Protein AF-A0A2V5LE56-F1 (afdb_monomer)

Sequence (748 aa):
ITQIVSAGTVSDLDLLESKRANYLGAVHADSGVFGFAYADLSTGEFRITQLQDRQSLLDEIARVSPSELLVSDEQQQQFKEIENALGYDSYAFLPEQAVFTLCEHFKVKSLDGFGCAQMLQAVAAAGAIVHYLKHQLRRKIDHLASLRSDAPADYVLLDAATQSNLELVEPRTARDTTLLAVLDRTGTPMGGRKLRAWILQPLRNLPELQRRHQMIADLLQEPDLLAAIRGELKSIRDIERATGRLSQASGNARDLLGLKTSLQEIPKLKGELQKLIERISFGKTPIIAEEDGGPNASPARTGRALPVELHDNIHEMPELAEKLEKALVDDPPLALKEGGIFGDGYNCDLDELRRASRDGKNWISQLQEREIAATGIKSLKVRYNSVFGYFIEITKSNLANAPAHYERKQTTVGGERFVTPELKKMEATILGADERARQLEYQLFQKLREETLRELGPIQQTAEAIAVLDAICALTETARLFRYCRPALNETLRLVIKDGRHPVLDQTLVEEKFVPNDTSLDGENLRLAIITGPNMAGKSTYIRQVALIVLMAQIGSFVPAESAEIGLVDRIFTRVGANDDLARGQSTFMVEMNETSNIVNNATERSLVILDEIGRGTSTFDGLSIAWSVAEFLHDKIKARTLFATHYHELTKLSEDRPGVCNFNVAVREWNEQIIFLRKILPGGADKSYGIQVARLAGLPKEILDRAKEILAKLEKPDGVIESPLPGKSRRKGKPAASADKPQMDLL

Mean predicted aligned error: 11.29 Å

Foldseek 3Di:
DPFDDDQLQDLDPVSDDLQAFAKEKEWFDDPQKIKIWIARLLQLDTEIEIDNHDQLVQQVCLLNVHSAYEYDQVCCVVCVPPPRYDHDHNCQLQLVQLQVLVCVLLVHPGCVVQVCRVVSRNSSGRSSVSCCVCPVRVWQRNSNNGYHYDDLQFFARAGSQRCALLQAPHDPDPDPLHVLVLLPPFLASLLSNVLSSLLSTFGPPPLVLVLLLVVLVLCLVVVVLLVQLRVLRNQQYLLSSLLSCLSRVNHDLVSLVSNLSNLVSLVSNLVSLVVSVVVVCVPPDPPPPPCPDDPDDDPPPNDDRLSVVLSVLADSPVVLSVLSVQFADPDADPDLQQARGGDQPSDPLLNVLVVQLVVLVVVQVVVQVVCCVVLVQPPWDWDADPPPGTWIWGFPVSVVSDDPQWAWDDADPGTTTTDHPVNVVSRCRNVVSSNVSSVVSSVVVNVSSVVVCVCSSSSSSNSNSSSSVSSSSSLSVSCNVLVFAQAAEDQFLWKWFAQFFQSSCCVPPPPDHTGGEIDTDRLAQAQEEEEEEAPVLCLSVVLSSSVSQLSCSSSSHGGRGPYIYDNHANYEAEDDQDDDPVVVVDQSLVVLVVSLVCCLVPAALRYEYEAAAALPRDDPVVRVVVLLVSSCSCVPPRSHRYYHYHHDLVSCCVVVVDRNYWYKYFDWDADPLAIDNPSYIDTDGDPDYCVLNVVVVVPDDPVVSVVVVVVVVQVPDPDDDDDDDDPDDDDDDDDDDDDDDDDDDDDD

Structure (mmCIF, N/CA/C/O backbone):
data_AF-A0A2V5LE56-F1
#
_entry.id   AF-A0A2V5LE56-F1
#
loop_
_atom_site.group_PDB
_atom_site.id
_atom_site.type_symbol
_atom_site.label_atom_id
_atom_site.label_alt_id
_atom_site.label_comp_id
_atom_site.label_asym_id
_atom_site.label_entity_id
_atom_site.label_seq_id
_atom_site.pdbx_PDB_ins_code
_atom_site.Cartn_x
_atom_site.Cartn_y
_atom_site.Cartn_z
_atom_site.occupancy
_atom_site.B_iso_or_equiv
_atom_site.auth_seq_id
_atom_site.auth_comp_id
_atom_site.auth_asym_id
_atom_site.auth_atom_id
_atom_site.pdbx_PDB_model_num
ATOM 1 N N . ILE A 1 1 ? -10.741 25.092 21.423 1.00 55.09 1 ILE A N 1
ATOM 2 C CA . ILE A 1 1 ? -10.518 24.185 20.273 1.00 55.09 1 ILE A CA 1
ATOM 3 C C . ILE A 1 1 ? -10.464 22.766 20.829 1.00 55.09 1 ILE A C 1
ATOM 5 O O . ILE A 1 1 ? -9.608 22.513 21.666 1.00 55.09 1 ILE A O 1
ATOM 9 N N . THR A 1 2 ? -11.428 21.904 20.488 1.00 62.66 2 THR A N 1
ATOM 10 C CA . THR A 1 2 ? -11.542 20.523 21.013 1.00 62.66 2 THR A CA 1
ATOM 11 C C . THR A 1 2 ? -10.788 19.500 20.167 1.00 62.66 2 THR A C 1
ATOM 13 O O . THR A 1 2 ? -10.331 18.501 20.706 1.00 62.66 2 THR A O 1
ATOM 16 N N . GLN A 1 3 ? -10.634 19.756 18.866 1.00 70.38 3 GLN A N 1
ATOM 17 C CA . GLN A 1 3 ? -9.869 18.926 17.939 1.00 70.38 3 GLN A CA 1
ATOM 18 C C . GLN A 1 3 ? -9.443 19.783 16.741 1.00 70.38 3 GLN A C 1
ATOM 20 O O . GLN A 1 3 ? -10.238 20.588 16.255 1.00 70.38 3 GLN A O 1
ATOM 25 N N . ILE A 1 4 ? -8.203 19.615 16.281 1.00 78.94 4 ILE A N 1
ATOM 26 C CA . ILE A 1 4 ? -7.726 20.144 14.999 1.00 78.94 4 ILE A CA 1
ATOM 27 C C . ILE A 1 4 ? -7.662 18.954 14.037 1.00 78.94 4 ILE A C 1
ATOM 29 O O . ILE A 1 4 ? -7.130 17.893 14.382 1.00 78.94 4 ILE A O 1
ATOM 33 N N . VAL A 1 5 ? -8.275 19.111 12.866 1.00 80.06 5 VAL A N 1
ATOM 34 C CA . VAL A 1 5 ? -8.251 18.117 11.790 1.00 80.06 5 VAL A CA 1
ATOM 35 C C . VAL A 1 5 ? -7.367 18.673 10.686 1.00 80.06 5 VAL A C 1
ATOM 37 O O . VAL A 1 5 ? -7.605 19.784 10.217 1.00 80.06 5 VAL A O 1
ATOM 40 N N . SER A 1 6 ? -6.350 17.909 10.307 1.00 85.06 6 SER A N 1
ATOM 41 C CA . SER A 1 6 ? -5.443 18.217 9.204 1.00 85.06 6 SER A CA 1
ATOM 42 C C . SER A 1 6 ? -5.457 17.063 8.198 1.00 85.06 6 SER A C 1
ATOM 44 O O . SER A 1 6 ? -5.887 15.958 8.540 1.00 85.06 6 SER A O 1
ATOM 46 N N . ALA A 1 7 ? -5.022 17.308 6.960 1.00 85.94 7 ALA A N 1
ATOM 47 C CA . ALA A 1 7 ? -5.126 16.334 5.872 1.00 85.94 7 ALA A CA 1
ATOM 48 C C . ALA A 1 7 ? -4.398 15.010 6.186 1.00 85.94 7 ALA A C 1
ATOM 50 O O . ALA A 1 7 ? -4.953 13.932 5.968 1.00 85.94 7 ALA A O 1
ATOM 51 N N . GLY A 1 8 ? -3.213 15.068 6.801 1.00 82.69 8 GLY A N 1
ATOM 52 C CA . GLY A 1 8 ? -2.434 13.886 7.183 1.00 82.69 8 GLY A CA 1
ATOM 53 C C . GLY A 1 8 ? -2.891 13.210 8.479 1.00 82.69 8 GLY A C 1
ATOM 54 O O . GLY A 1 8 ? -2.332 12.187 8.862 1.00 82.69 8 GLY A O 1
ATOM 55 N N . THR A 1 9 ? -3.893 13.753 9.185 1.00 83.38 9 THR A N 1
ATOM 56 C CA . THR A 1 9 ? -4.334 13.238 10.502 1.00 83.38 9 THR A CA 1
ATOM 57 C C . THR A 1 9 ? -5.812 12.865 10.566 1.00 83.38 9 THR A C 1
ATOM 59 O O . THR A 1 9 ? -6.384 12.667 11.648 1.00 83.38 9 THR A O 1
ATOM 62 N N . VAL A 1 10 ? -6.444 12.740 9.399 1.00 83.81 10 VAL A N 1
ATOM 63 C CA . VAL A 1 10 ? -7.805 12.224 9.266 1.00 83.81 10 VAL A CA 1
ATOM 64 C C . VAL A 1 10 ? -7.841 10.757 9.703 1.00 83.81 10 VAL A C 1
ATOM 66 O O . VAL A 1 10 ? -7.043 9.941 9.251 1.00 83.81 10 VAL A O 1
ATOM 69 N N . SER A 1 11 ? -8.777 10.429 10.594 1.00 74.25 11 SER A N 1
ATOM 70 C CA . SER A 1 11 ? -9.049 9.057 11.058 1.00 74.25 11 SER A CA 1
ATOM 71 C C . SER A 1 11 ? -10.486 8.600 10.783 1.00 74.25 11 SER A C 1
ATOM 73 O O . SER A 1 11 ? -10.832 7.462 11.104 1.00 74.25 11 SER A O 1
ATOM 75 N N . ASP A 1 12 ? -11.308 9.469 10.188 1.00 74.31 12 ASP A N 1
ATOM 76 C CA . ASP A 1 12 ? -12.684 9.164 9.799 1.00 74.31 12 ASP A CA 1
ATOM 77 C C . ASP A 1 12 ? -12.703 8.258 8.561 1.00 74.31 12 ASP A C 1
ATOM 79 O O . ASP A 1 12 ? -12.030 8.543 7.571 1.00 74.31 12 ASP A O 1
ATOM 83 N N . LEU A 1 13 ? -13.463 7.163 8.621 1.00 69.62 13 LEU A N 1
ATOM 84 C CA . LEU A 1 13 ? -13.564 6.198 7.526 1.00 69.62 13 LEU A CA 1
ATOM 85 C C . LEU A 1 13 ? -14.244 6.792 6.292 1.00 69.62 13 LEU A C 1
ATOM 87 O O . LEU A 1 13 ? -13.883 6.408 5.186 1.00 69.62 13 LEU A O 1
ATOM 91 N N . ASP A 1 14 ? -15.170 7.737 6.467 1.00 74.75 14 ASP A N 1
ATOM 92 C CA . ASP A 1 14 ? -15.900 8.338 5.343 1.00 74.75 14 ASP A CA 1
ATOM 93 C C . ASP A 1 14 ? -15.013 9.277 4.507 1.00 74.75 14 ASP A C 1
ATOM 95 O O . ASP A 1 14 ? -15.327 9.590 3.360 1.00 74.75 14 ASP A O 1
ATOM 99 N N . LEU A 1 15 ? -13.887 9.714 5.076 1.00 78.81 15 LEU A N 1
ATOM 100 C CA . LEU A 1 15 ? -12.909 10.591 4.431 1.00 78.81 15 LEU A CA 1
ATOM 101 C C . LEU A 1 15 ? -11.658 9.841 3.952 1.00 78.81 15 LEU A C 1
ATOM 103 O O . LEU A 1 15 ? -10.795 10.444 3.317 1.00 78.81 15 LEU A O 1
ATOM 107 N N . LEU A 1 16 ? -11.535 8.549 4.271 1.00 82.94 16 LEU A N 1
ATOM 108 C CA . LEU A 1 16 ? -10.373 7.732 3.943 1.00 82.94 16 LEU A CA 1
ATOM 109 C C . LEU A 1 16 ? -10.733 6.647 2.932 1.00 82.94 16 LEU A C 1
ATOM 111 O O . LEU A 1 16 ? -11.597 5.805 3.164 1.00 82.94 16 LEU A O 1
ATOM 115 N N . GLU A 1 17 ? -9.960 6.564 1.856 1.00 84.50 17 GLU A N 1
ATOM 116 C CA . GLU A 1 17 ? -9.986 5.388 0.991 1.00 84.50 17 GLU A CA 1
ATOM 117 C C . GLU A 1 17 ? -9.506 4.152 1.768 1.00 84.50 17 GLU A C 1
ATOM 119 O O . GLU A 1 17 ? -8.492 4.177 2.474 1.00 84.50 17 GLU A O 1
ATOM 124 N N . SER A 1 18 ? -10.236 3.039 1.667 1.00 82.88 18 SER A N 1
ATOM 125 C CA . SER A 1 18 ? -9.981 1.843 2.484 1.00 82.88 18 SER A CA 1
ATOM 126 C C . SER A 1 18 ? -8.638 1.173 2.165 1.00 82.88 18 SER A C 1
ATOM 128 O O . SER A 1 18 ? -7.945 0.726 3.076 1.00 82.88 18 SER A O 1
ATOM 130 N N . LYS A 1 19 ? -8.233 1.144 0.891 1.00 87.19 19 LYS A N 1
ATOM 131 C CA . LYS A 1 19 ? -7.005 0.481 0.413 1.00 87.19 19 LYS A CA 1
ATOM 132 C C . LYS A 1 19 ? -5.816 1.427 0.181 1.00 87.19 19 LYS A C 1
ATOM 134 O O . LYS A 1 19 ? -4.776 0.991 -0.308 1.00 87.19 19 LYS A O 1
ATOM 139 N N . ARG A 1 20 ? -5.936 2.705 0.555 1.00 88.19 20 ARG A N 1
ATOM 140 C CA . ARG A 1 20 ? -4.866 3.712 0.451 1.00 88.19 20 ARG A CA 1
ATOM 141 C C . ARG A 1 20 ? -4.442 4.163 1.846 1.00 88.19 20 ARG A C 1
ATOM 143 O O . ARG A 1 20 ? -5.297 4.374 2.702 1.00 88.19 20 ARG A O 1
ATOM 150 N N . ALA A 1 21 ? -3.139 4.288 2.076 1.00 88.50 21 ALA A N 1
ATOM 151 C CA . ALA A 1 21 ? -2.598 4.869 3.304 1.00 88.50 21 ALA A CA 1
ATOM 152 C C . ALA A 1 21 ? -2.814 6.392 3.337 1.00 88.50 21 ALA A C 1
ATOM 154 O O . ALA A 1 21 ? -2.932 7.020 2.284 1.00 88.50 21 ALA A O 1
ATOM 155 N N . ASN A 1 22 ? -2.858 6.980 4.533 1.00 92.25 22 ASN A N 1
ATOM 156 C CA . ASN A 1 22 ? -2.946 8.433 4.705 1.00 92.25 22 ASN A CA 1
ATOM 157 C C . ASN A 1 22 ? -1.752 8.930 5.517 1.00 92.25 22 ASN A C 1
ATOM 159 O O . ASN A 1 22 ? -1.775 8.911 6.748 1.00 92.25 22 ASN A O 1
ATOM 163 N N . TYR A 1 23 ? -0.697 9.336 4.813 1.00 94.94 23 TYR A N 1
ATOM 164 C CA . TYR A 1 23 ? 0.574 9.683 5.436 1.00 94.94 23 TYR A CA 1
ATOM 165 C C . TYR A 1 23 ? 0.658 11.164 5.818 1.00 94.94 23 TYR A C 1
ATOM 167 O O . TYR A 1 23 ? 0.369 12.052 5.014 1.00 94.94 23 TYR A O 1
ATOM 175 N N . LEU A 1 24 ? 1.141 11.409 7.036 1.00 96.31 24 LEU A N 1
ATOM 176 C CA . LEU A 1 24 ? 1.749 12.663 7.467 1.00 96.31 24 LEU A CA 1
ATOM 177 C C . LEU A 1 24 ? 3.264 12.530 7.292 1.00 96.31 24 LEU A C 1
ATOM 179 O O . LEU A 1 24 ? 3.879 11.671 7.922 1.00 96.31 24 LEU A O 1
ATOM 183 N N . GLY A 1 25 ? 3.856 13.359 6.441 1.00 97.25 25 GLY A N 1
ATOM 184 C CA . GLY A 1 25 ? 5.297 13.417 6.218 1.00 97.25 25 GLY A CA 1
ATOM 185 C C . GLY A 1 25 ? 5.962 14.571 6.966 1.00 97.25 25 GLY A C 1
ATOM 186 O O . GLY A 1 25 ? 5.307 15.545 7.330 1.00 97.25 25 GLY A O 1
ATOM 187 N N . ALA A 1 26 ? 7.278 14.502 7.138 1.00 97.56 26 ALA A N 1
ATOM 188 C CA . ALA A 1 26 ? 8.116 15.630 7.526 1.00 97.56 26 ALA A CA 1
ATOM 189 C C . ALA A 1 26 ? 9.479 15.553 6.839 1.00 97.56 26 ALA A C 1
ATOM 191 O O . ALA A 1 26 ? 10.014 14.461 6.641 1.00 97.56 26 ALA A O 1
ATOM 192 N N . VAL A 1 27 ? 10.048 16.710 6.501 1.00 96.88 27 VAL A N 1
ATOM 193 C CA . VAL A 1 27 ? 11.361 16.822 5.855 1.00 96.88 27 VAL A CA 1
ATOM 194 C C . VAL A 1 27 ? 12.238 17.801 6.618 1.00 96.88 27 VAL A C 1
ATOM 196 O O . VAL A 1 27 ? 11.791 18.880 7.007 1.00 96.88 27 VAL A O 1
ATOM 199 N N . HIS A 1 28 ? 13.507 17.438 6.777 1.00 95.75 28 HIS A N 1
ATOM 200 C CA . HIS A 1 28 ? 14.549 18.329 7.270 1.00 95.75 28 HIS A CA 1
ATOM 201 C C . HIS A 1 28 ? 15.796 18.199 6.399 1.00 95.75 28 HIS A C 1
ATOM 203 O O . HIS A 1 28 ? 16.081 17.120 5.878 1.00 95.75 28 HIS A O 1
ATOM 209 N N . ALA A 1 29 ? 16.540 19.286 6.227 1.00 94.62 29 ALA A N 1
ATOM 210 C CA . ALA A 1 29 ? 17.804 19.247 5.505 1.00 94.62 29 ALA A CA 1
ATOM 211 C C . ALA A 1 29 ? 18.884 20.031 6.236 1.00 94.62 29 ALA A C 1
ATOM 213 O O . ALA A 1 29 ? 18.639 21.128 6.720 1.00 94.62 29 ALA A O 1
ATOM 214 N N . ASP A 1 30 ? 20.101 19.516 6.230 1.00 92.50 30 ASP A N 1
ATOM 215 C CA . ASP A 1 30 ? 21.264 20.246 6.717 1.00 92.50 30 ASP A CA 1
ATOM 216 C C . ASP A 1 30 ? 22.512 19.739 6.001 1.00 92.50 30 ASP A C 1
ATOM 218 O O . ASP A 1 30 ? 22.655 18.545 5.737 1.00 92.50 30 ASP A O 1
ATOM 222 N N . SER A 1 31 ? 23.415 20.661 5.666 1.00 87.06 31 SER A N 1
ATOM 223 C CA . SER A 1 31 ? 24.733 20.349 5.104 1.00 87.06 31 SER A CA 1
ATOM 224 C C . SER A 1 31 ? 24.698 19.412 3.879 1.00 87.06 31 SER A C 1
ATOM 226 O O . SER A 1 31 ? 25.602 18.608 3.670 1.00 87.06 31 SER A O 1
ATOM 228 N N . GLY A 1 32 ? 23.646 19.517 3.057 1.00 85.38 32 GLY A N 1
ATOM 229 C CA . GLY A 1 32 ? 23.444 18.696 1.855 1.00 85.38 32 GLY A CA 1
ATOM 230 C C . GLY A 1 32 ? 22.839 17.307 2.101 1.00 85.38 32 GLY A C 1
ATOM 231 O O . GLY A 1 32 ? 22.575 16.596 1.137 1.00 85.38 32 GLY A O 1
ATOM 232 N N . VAL A 1 33 ? 22.575 16.937 3.356 1.00 93.12 33 VAL A N 1
ATOM 233 C CA . VAL A 1 33 ? 21.903 15.691 3.743 1.00 93.12 33 VAL A CA 1
ATOM 234 C C . VAL A 1 33 ? 20.425 15.972 3.992 1.00 93.12 33 VAL A C 1
ATOM 236 O O . VAL A 1 33 ? 20.066 16.971 4.615 1.00 93.12 33 VAL A O 1
ATOM 239 N N . PHE A 1 34 ? 19.563 15.074 3.525 1.00 94.75 34 PHE A N 1
ATOM 240 C CA . PHE A 1 34 ? 18.113 15.200 3.622 1.00 94.75 34 PHE A CA 1
ATOM 241 C C . PHE A 1 34 ? 17.541 14.077 4.482 1.00 94.75 34 PHE A C 1
ATOM 243 O O . PHE A 1 34 ? 17.831 12.901 4.275 1.00 94.75 34 PHE A O 1
ATOM 250 N N . GLY A 1 35 ? 16.714 14.437 5.452 1.00 95.19 35 GLY A N 1
ATOM 251 C CA . GLY A 1 35 ? 15.934 13.515 6.256 1.00 95.19 35 GLY A CA 1
ATOM 252 C C . GLY A 1 35 ? 14.476 13.546 5.850 1.00 95.19 35 GLY A C 1
ATOM 253 O O . GLY A 1 35 ? 13.896 14.623 5.711 1.00 95.19 35 GLY A O 1
ATOM 254 N N . PHE A 1 36 ? 13.880 12.369 5.700 1.00 96.12 36 PHE A N 1
ATOM 255 C CA . PHE A 1 36 ? 12.453 12.223 5.456 1.00 96.12 36 PHE A CA 1
ATOM 256 C C . PHE A 1 36 ? 11.858 11.234 6.450 1.00 96.12 36 PHE A C 1
ATOM 258 O O . PHE A 1 36 ? 12.400 10.151 6.677 1.00 96.12 36 PHE A O 1
ATOM 265 N N . ALA A 1 37 ? 10.740 11.622 7.048 1.00 97.25 37 ALA A N 1
ATOM 266 C CA . ALA A 1 37 ? 9.955 10.798 7.948 1.00 97.25 37 ALA A CA 1
ATOM 267 C C . ALA A 1 37 ? 8.504 10.795 7.489 1.00 97.25 37 ALA A C 1
ATOM 269 O O . ALA A 1 37 ? 8.018 11.802 6.975 1.00 97.25 37 ALA A O 1
ATOM 270 N N . TYR A 1 38 ? 7.799 9.692 7.701 1.00 96.56 38 TYR A N 1
ATOM 271 C CA . TYR A 1 38 ? 6.369 9.621 7.435 1.00 96.56 38 TYR A CA 1
ATOM 272 C C . TYR A 1 38 ? 5.675 8.650 8.382 1.00 96.56 38 TYR A C 1
ATOM 274 O O . TYR A 1 38 ? 6.235 7.620 8.763 1.00 96.56 38 TYR A O 1
ATOM 282 N N . ALA A 1 39 ? 4.448 8.990 8.764 1.00 95.38 39 ALA A N 1
ATOM 283 C CA . ALA A 1 39 ? 3.616 8.174 9.631 1.00 95.38 39 ALA A CA 1
ATOM 284 C C . ALA A 1 39 ? 2.184 8.087 9.098 1.00 95.38 39 ALA A C 1
ATOM 286 O O . ALA A 1 39 ? 1.625 9.094 8.664 1.00 95.38 39 ALA A O 1
ATOM 287 N N . ASP A 1 40 ? 1.577 6.902 9.162 1.00 93.50 40 ASP A N 1
ATOM 288 C CA . ASP A 1 40 ? 0.133 6.743 8.973 1.00 93.50 40 ASP A CA 1
ATOM 289 C C . ASP A 1 40 ? -0.515 6.629 10.352 1.00 93.50 40 ASP A C 1
ATOM 291 O O . ASP A 1 40 ? -0.414 5.622 11.063 1.00 93.50 40 ASP A O 1
ATOM 295 N N . LEU A 1 41 ? -1.198 7.704 10.740 1.00 90.94 41 LEU A N 1
ATOM 296 C CA . LEU A 1 41 ? -1.854 7.786 12.033 1.00 90.94 41 LEU A CA 1
ATOM 297 C C . LEU A 1 41 ? -3.007 6.775 12.148 1.00 90.94 41 LEU A C 1
ATOM 299 O O . LEU A 1 41 ? -3.358 6.386 13.257 1.00 90.94 41 LEU A O 1
ATOM 303 N N . SER A 1 42 ? -3.605 6.335 11.040 1.00 88.00 42 SER A N 1
ATOM 304 C CA . SER A 1 42 ? -4.687 5.350 11.047 1.00 88.00 42 SER A CA 1
ATOM 305 C C . SER A 1 42 ? -4.197 3.930 11.336 1.00 88.00 42 SER A C 1
ATOM 307 O O . SER A 1 42 ? -4.955 3.163 11.920 1.00 88.00 42 SER A O 1
ATOM 309 N N . THR A 1 43 ? -2.950 3.589 10.999 1.00 87.94 43 THR A N 1
ATOM 310 C CA . THR A 1 43 ? -2.414 2.223 11.145 1.00 87.94 43 THR A CA 1
ATOM 311 C C . THR A 1 43 ? -1.382 2.074 12.262 1.00 87.94 43 THR A C 1
ATOM 313 O O . THR A 1 43 ? -1.272 1.012 12.875 1.00 87.94 43 THR A O 1
ATOM 316 N N . GLY A 1 44 ? -0.657 3.146 12.582 1.00 88.75 44 GLY A N 1
ATOM 317 C CA . GLY A 1 44 ? 0.481 3.091 13.498 1.00 88.75 44 GLY A CA 1
ATOM 318 C C . GLY A 1 44 ? 1.831 2.932 12.790 1.00 88.75 44 GLY A C 1
ATOM 319 O O . GLY A 1 44 ? 2.856 2.816 13.461 1.00 88.75 44 GLY A O 1
ATOM 320 N N . GLU A 1 45 ? 1.851 2.912 11.453 1.00 91.94 45 GLU A N 1
ATOM 321 C CA . GLU A 1 45 ? 3.089 2.862 10.676 1.00 91.94 45 GLU A CA 1
ATOM 322 C C . GLU A 1 45 ? 3.902 4.143 10.888 1.00 91.94 45 GLU A C 1
ATOM 324 O O . GLU A 1 45 ? 3.367 5.245 10.766 1.00 91.94 45 GLU A O 1
ATOM 329 N N . PHE A 1 46 ? 5.198 4.000 11.178 1.00 94.88 46 PHE A N 1
ATOM 330 C CA . PHE A 1 46 ? 6.114 5.126 11.326 1.00 94.88 46 PHE A CA 1
ATOM 331 C C . PHE A 1 46 ? 7.507 4.768 10.805 1.00 94.88 46 PHE A C 1
ATOM 333 O O . PHE A 1 46 ? 8.163 3.841 11.296 1.00 94.88 46 PHE A O 1
ATOM 340 N N . ARG A 1 47 ? 7.951 5.499 9.781 1.00 94.62 47 ARG A N 1
ATOM 341 C CA . ARG A 1 47 ? 9.183 5.216 9.050 1.00 94.62 47 ARG A CA 1
ATOM 342 C C . ARG A 1 47 ? 10.028 6.454 8.823 1.00 94.62 47 ARG A C 1
ATOM 344 O O . ARG A 1 47 ? 9.519 7.575 8.778 1.00 94.62 47 ARG A O 1
ATOM 351 N N . ILE A 1 48 ? 11.325 6.219 8.660 1.00 94.94 48 ILE A N 1
ATOM 352 C CA . ILE A 1 48 ? 12.330 7.245 8.392 1.00 94.94 48 ILE A CA 1
ATOM 353 C C . ILE A 1 48 ? 13.372 6.775 7.391 1.00 94.94 48 ILE A C 1
ATOM 355 O O . ILE A 1 48 ? 13.705 5.595 7.330 1.00 94.94 48 ILE A O 1
ATOM 359 N N . THR A 1 49 ? 13.934 7.721 6.650 1.00 93.38 49 THR A N 1
ATOM 360 C CA . THR A 1 49 ? 15.071 7.495 5.759 1.00 93.38 49 THR A CA 1
ATOM 361 C C . THR A 1 49 ? 15.955 8.737 5.685 1.00 93.38 49 THR A C 1
ATOM 363 O O . THR A 1 49 ? 15.484 9.865 5.864 1.00 93.38 49 THR A O 1
ATOM 366 N N . GLN A 1 50 ? 17.249 8.529 5.440 1.00 92.31 50 GLN A N 1
ATOM 367 C CA . GLN A 1 50 ? 18.223 9.598 5.235 1.00 92.31 50 GLN A CA 1
ATOM 368 C C . GLN A 1 50 ? 18.861 9.468 3.853 1.00 92.31 50 GLN A C 1
ATOM 370 O O . GLN A 1 50 ? 19.343 8.403 3.468 1.00 92.31 50 GLN A O 1
ATOM 375 N N . LEU A 1 51 ? 18.879 10.579 3.127 1.00 91.69 51 LEU A N 1
ATOM 376 C CA . LEU A 1 51 ? 19.204 10.666 1.712 1.00 91.69 51 LEU A CA 1
ATOM 377 C C . LEU A 1 51 ? 20.327 11.686 1.505 1.00 91.69 51 LEU A C 1
ATOM 379 O O . LEU A 1 51 ? 20.465 12.645 2.266 1.00 91.69 51 LEU A O 1
ATOM 383 N N . GLN A 1 52 ? 21.150 11.456 0.485 1.00 88.81 52 GLN A N 1
ATOM 384 C CA . GLN A 1 52 ? 22.370 12.237 0.232 1.00 88.81 52 GLN A CA 1
ATOM 385 C C . GLN A 1 52 ? 22.175 13.342 -0.813 1.00 88.81 52 GLN A C 1
ATOM 387 O O . GLN A 1 52 ? 23.088 14.123 -1.065 1.00 88.81 52 GLN A O 1
ATOM 392 N N . ASP A 1 53 ? 21.004 13.404 -1.447 1.00 87.88 53 ASP A N 1
ATOM 393 C CA . ASP A 1 53 ? 20.713 14.355 -2.510 1.00 87.88 53 ASP A CA 1
ATOM 394 C C . ASP A 1 53 ? 19.216 14.698 -2.579 1.00 87.88 53 ASP A C 1
ATOM 396 O O . ASP A 1 53 ? 18.352 13.963 -2.088 1.00 87.88 53 ASP A O 1
ATOM 400 N N . ARG A 1 54 ? 18.914 15.844 -3.201 1.00 88.12 54 ARG A N 1
ATOM 401 C CA . ARG A 1 54 ? 17.549 16.376 -3.317 1.00 88.12 54 ARG A CA 1
ATOM 402 C C . ARG A 1 54 ? 16.665 15.527 -4.232 1.00 88.12 54 ARG A C 1
ATOM 404 O O . ARG A 1 54 ? 15.466 15.472 -3.988 1.00 88.12 54 ARG A O 1
ATOM 411 N N . GLN A 1 55 ? 17.212 14.897 -5.270 1.00 83.88 55 GLN A N 1
ATOM 412 C CA . GLN A 1 55 ? 16.404 14.132 -6.220 1.00 83.88 55 GLN A CA 1
ATOM 413 C C . GLN A 1 55 ? 15.866 12.861 -5.562 1.00 83.88 55 GLN A C 1
ATOM 415 O O . GLN A 1 55 ? 14.662 12.627 -5.602 1.00 83.88 55 GLN A O 1
ATOM 420 N N . SER A 1 56 ? 16.723 12.127 -4.849 1.00 85.44 56 SER A N 1
ATOM 421 C CA . SER A 1 56 ? 16.316 10.965 -4.056 1.00 85.44 56 SER A CA 1
ATOM 422 C C . SER A 1 56 ? 15.227 11.322 -3.037 1.00 85.44 56 SER A C 1
ATOM 424 O O . SER A 1 56 ? 14.295 10.549 -2.833 1.00 85.44 56 SER A O 1
ATOM 426 N N . LEU A 1 57 ? 15.299 12.509 -2.416 1.00 90.19 57 LEU A N 1
ATOM 427 C CA . LEU A 1 57 ? 14.238 13.003 -1.529 1.00 90.19 57 LEU A CA 1
ATOM 428 C C . LEU A 1 57 ? 12.911 13.195 -2.268 1.00 90.19 57 LEU A C 1
ATOM 430 O O . LEU A 1 57 ? 11.870 12.773 -1.769 1.00 90.19 57 LEU A O 1
ATOM 434 N N . LEU A 1 58 ? 12.934 13.843 -3.433 1.00 88.88 58 LEU A N 1
ATOM 435 C CA . LEU A 1 58 ? 11.724 14.076 -4.220 1.00 88.88 58 LEU A CA 1
ATOM 436 C C . LEU A 1 58 ? 11.092 12.758 -4.685 1.00 88.88 58 LEU A C 1
ATOM 438 O O . LEU A 1 58 ? 9.869 12.635 -4.640 1.00 88.88 58 LEU A O 1
ATOM 442 N N . ASP A 1 59 ? 11.905 11.769 -5.061 1.00 85.81 59 ASP A N 1
ATOM 443 C CA . ASP A 1 59 ? 11.431 10.439 -5.452 1.00 85.81 59 ASP A CA 1
ATOM 444 C C . ASP A 1 59 ? 10.771 9.703 -4.271 1.00 85.81 59 ASP A C 1
ATOM 446 O O . ASP A 1 59 ? 9.687 9.134 -4.419 1.00 85.81 59 ASP A O 1
ATOM 450 N N . GLU A 1 60 ? 11.358 9.779 -3.072 1.00 89.31 60 GLU A N 1
ATOM 451 C CA . GLU A 1 60 ? 10.774 9.208 -1.851 1.00 89.31 60 GLU A CA 1
ATOM 452 C C . GLU A 1 60 ? 9.468 9.904 -1.437 1.00 89.31 60 GLU A C 1
ATOM 454 O O . GLU A 1 60 ? 8.500 9.237 -1.062 1.00 89.31 60 GLU A O 1
ATOM 459 N N . ILE A 1 61 ? 9.391 11.233 -1.554 1.00 91.62 61 ILE A N 1
ATOM 460 C CA . ILE A 1 61 ? 8.157 11.985 -1.285 1.00 91.62 61 ILE A CA 1
ATOM 461 C C . ILE A 1 61 ? 7.076 11.631 -2.306 1.00 91.62 61 ILE A C 1
ATOM 463 O O . ILE A 1 61 ? 5.930 11.427 -1.914 1.00 91.62 61 ILE A O 1
ATOM 467 N N . ALA A 1 62 ? 7.417 11.517 -3.592 1.00 88.38 62 ALA A N 1
ATOM 468 C CA . ALA A 1 62 ? 6.467 11.121 -4.630 1.00 88.38 62 ALA A CA 1
ATOM 469 C C . ALA A 1 62 ? 5.939 9.697 -4.401 1.00 88.38 62 ALA A C 1
ATOM 471 O O . ALA A 1 62 ? 4.741 9.455 -4.527 1.00 88.38 62 ALA A O 1
ATOM 472 N N . ARG A 1 63 ? 6.819 8.773 -3.993 1.00 89.06 63 ARG A N 1
ATOM 473 C CA . ARG A 1 63 ? 6.468 7.393 -3.632 1.00 89.06 63 ARG A CA 1
ATOM 474 C C . ARG A 1 63 ? 5.508 7.334 -2.444 1.00 89.06 63 ARG A C 1
ATOM 476 O O . ARG A 1 63 ? 4.530 6.592 -2.484 1.00 89.06 63 ARG A O 1
ATOM 483 N N . VAL A 1 64 ? 5.803 8.064 -1.368 1.00 90.38 64 VAL A N 1
ATOM 484 C CA . VAL A 1 64 ? 4.954 8.080 -0.165 1.00 90.38 64 VAL A CA 1
ATOM 485 C C . VAL A 1 64 ? 3.664 8.859 -0.410 1.00 90.38 64 VAL A C 1
ATOM 487 O O . VAL A 1 64 ? 2.620 8.464 0.098 1.00 90.38 64 VAL A O 1
ATOM 490 N N . SER A 1 65 ? 3.721 9.924 -1.213 1.00 90.75 65 SER A N 1
ATOM 491 C CA . SER A 1 65 ? 2.606 10.827 -1.515 1.00 90.75 65 SER A CA 1
ATOM 492 C C . SER A 1 65 ? 1.879 11.284 -0.236 1.00 90.75 65 S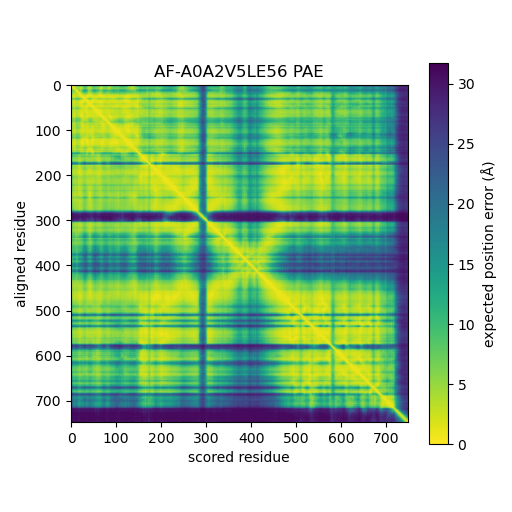ER A C 1
ATOM 494 O O . SER A 1 65 ? 0.709 10.951 -0.027 1.00 90.75 65 SER A O 1
ATOM 496 N N . PRO A 1 66 ? 2.573 11.986 0.686 1.00 93.94 66 PRO A N 1
ATOM 497 C CA . PRO A 1 66 ? 1.967 12.410 1.939 1.00 93.94 66 PRO A CA 1
ATOM 498 C C . PRO A 1 66 ? 0.852 13.433 1.693 1.00 93.94 66 PRO A C 1
ATOM 500 O O . PRO A 1 66 ? 1.019 14.410 0.957 1.00 93.94 66 PRO A O 1
ATOM 503 N N . SER A 1 67 ? -0.281 13.235 2.366 1.00 93.62 67 SER A N 1
ATOM 504 C CA . SER A 1 67 ? -1.425 14.158 2.329 1.00 93.62 67 SER A CA 1
ATOM 505 C C . SER A 1 67 ? -1.113 15.490 3.019 1.00 93.62 67 SER A C 1
ATOM 507 O O . SER A 1 67 ? -1.795 16.488 2.804 1.00 93.62 67 SER A O 1
ATOM 509 N N . GLU A 1 68 ? -0.090 15.503 3.872 1.00 94.94 68 GLU A N 1
ATOM 510 C CA . GLU A 1 68 ? 0.420 16.672 4.584 1.00 94.94 68 GLU A CA 1
ATOM 511 C C . GLU A 1 68 ? 1.918 16.485 4.832 1.00 94.94 68 GLU A C 1
ATOM 513 O O . GLU A 1 68 ? 2.328 15.421 5.297 1.00 94.94 68 GLU A O 1
ATOM 518 N N . LEU A 1 69 ? 2.735 17.496 4.528 1.00 96.69 69 LEU A N 1
ATOM 519 C CA . LEU A 1 69 ? 4.192 17.435 4.652 1.00 96.69 69 LEU A CA 1
ATOM 520 C C . LEU A 1 69 ? 4.710 18.581 5.526 1.00 96.69 69 LEU A C 1
ATOM 522 O O . LEU A 1 69 ? 4.679 19.738 5.120 1.00 96.69 69 LEU A O 1
ATOM 526 N N . LEU A 1 70 ? 5.226 18.273 6.712 1.00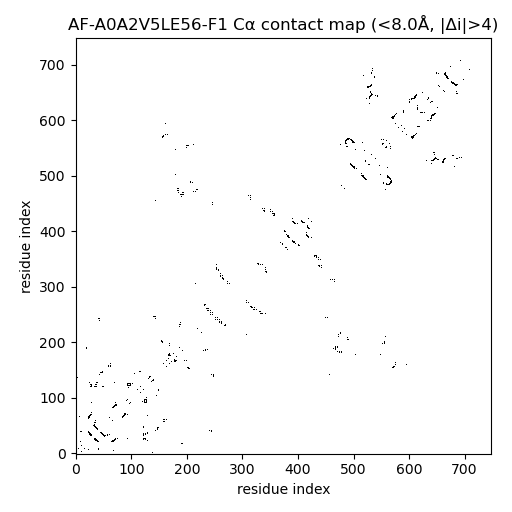 96.69 70 LEU A N 1
ATOM 527 C CA . LEU A 1 70 ? 5.809 19.265 7.612 1.00 96.69 70 LEU A CA 1
ATOM 528 C C . LEU A 1 70 ? 7.213 19.662 7.150 1.00 96.69 70 LEU A C 1
ATOM 530 O O . LEU A 1 70 ? 8.061 18.810 6.882 1.00 96.69 70 LEU A O 1
ATOM 534 N N . VAL A 1 71 ? 7.477 20.961 7.121 1.00 96.56 71 VAL A N 1
ATOM 535 C CA . VAL A 1 71 ? 8.803 21.527 6.859 1.00 96.56 71 VAL A CA 1
ATOM 536 C C . VAL A 1 71 ? 9.116 22.573 7.919 1.00 96.56 71 VAL A C 1
ATOM 538 O O . VAL A 1 71 ? 8.218 23.275 8.371 1.00 96.56 71 VAL A O 1
ATOM 541 N N . SER A 1 72 ? 10.380 22.688 8.320 1.00 95.25 72 SER A N 1
ATOM 542 C CA . SER A 1 72 ? 10.807 23.756 9.233 1.00 95.25 72 SER A CA 1
ATOM 543 C C . SER A 1 72 ? 10.476 25.133 8.642 1.00 95.25 72 SER A C 1
ATOM 545 O O . SER A 1 72 ? 10.698 25.353 7.446 1.00 95.25 72 SER A O 1
ATOM 547 N N . ASP A 1 73 ? 9.979 26.066 9.459 1.00 93.44 73 ASP A N 1
ATOM 548 C CA . ASP A 1 73 ? 9.678 27.444 9.041 1.00 93.44 73 ASP A CA 1
ATOM 549 C C . ASP A 1 73 ? 10.897 28.131 8.397 1.00 93.44 73 ASP A C 1
ATOM 551 O O . ASP A 1 73 ? 10.767 28.851 7.405 1.00 93.44 73 ASP A O 1
ATOM 555 N N . GLU A 1 74 ? 12.106 27.837 8.884 1.00 92.31 74 GLU A N 1
ATOM 556 C CA . GLU A 1 74 ? 13.362 28.340 8.304 1.00 92.31 74 GLU A CA 1
ATOM 557 C C . GLU A 1 74 ? 13.652 27.775 6.904 1.00 92.31 74 GLU A C 1
ATOM 559 O O . GLU A 1 74 ? 14.327 28.414 6.095 1.00 92.31 74 GLU A O 1
ATOM 564 N N . GLN A 1 75 ? 13.121 26.592 6.588 1.00 92.00 75 GLN A N 1
ATOM 565 C CA . GLN A 1 75 ? 13.364 25.869 5.336 1.00 92.00 75 GLN A CA 1
ATOM 566 C C . GLN A 1 75 ? 12.164 25.882 4.390 1.00 92.00 75 GLN A C 1
ATOM 568 O O . GLN A 1 75 ? 12.205 25.272 3.318 1.00 92.00 75 GLN A O 1
ATOM 573 N N . GLN A 1 76 ? 11.098 26.603 4.734 1.00 88.81 76 GLN A N 1
ATOM 574 C CA . GLN A 1 76 ? 9.862 26.599 3.961 1.00 88.81 76 GLN A CA 1
ATOM 575 C C . GLN A 1 76 ? 10.085 27.032 2.503 1.00 88.81 76 GLN A C 1
ATOM 577 O O . GLN A 1 76 ? 9.490 26.469 1.588 1.00 88.81 76 GLN A O 1
ATOM 582 N N . GLN A 1 77 ? 10.988 27.990 2.255 1.00 87.38 77 GLN A N 1
ATOM 583 C CA . GLN A 1 77 ? 11.328 28.414 0.891 1.00 87.38 77 GLN A CA 1
ATOM 584 C C . GLN A 1 77 ? 12.031 27.314 0.083 1.00 87.38 77 GLN A C 1
ATOM 586 O O . GLN A 1 77 ? 11.776 27.186 -1.112 1.00 87.38 77 GLN A O 1
ATOM 591 N N . GLN A 1 78 ? 12.873 26.500 0.725 1.00 87.62 78 GLN A N 1
ATOM 592 C CA . GLN A 1 78 ? 13.627 25.422 0.076 1.00 87.62 78 GLN A CA 1
ATOM 593 C C . GLN A 1 78 ? 12.712 24.309 -0.455 1.00 87.62 78 GLN A C 1
ATOM 595 O O . GLN A 1 78 ? 13.048 23.661 -1.454 1.00 87.62 78 GLN A O 1
ATOM 600 N N . PHE A 1 79 ? 11.564 24.102 0.193 1.00 87.94 79 PHE A N 1
ATOM 601 C CA . PHE A 1 79 ? 10.606 23.032 -0.101 1.00 87.94 79 PHE A CA 1
ATOM 602 C C . PHE A 1 79 ? 9.255 23.535 -0.625 1.00 87.94 79 PHE A C 1
ATOM 604 O O . PHE A 1 79 ? 8.322 22.754 -0.768 1.00 87.94 79 PHE A O 1
ATOM 611 N N . LYS A 1 80 ? 9.148 24.825 -0.965 1.00 82.25 80 LYS A N 1
ATOM 612 C CA . LYS A 1 80 ? 7.898 25.466 -1.407 1.00 82.25 80 LYS A CA 1
ATOM 613 C C . LYS A 1 80 ? 7.279 24.842 -2.665 1.00 82.25 80 LYS A C 1
ATOM 615 O O . LYS A 1 80 ? 6.082 24.968 -2.886 1.00 82.25 80 LYS A O 1
ATOM 620 N N . GLU A 1 81 ? 8.101 24.218 -3.503 1.00 83.00 81 GLU A N 1
ATOM 621 C CA . GLU A 1 81 ? 7.679 23.561 -4.749 1.00 83.00 81 GLU A CA 1
ATOM 622 C C . GLU A 1 81 ? 7.010 22.200 -4.514 1.00 83.00 81 GLU A C 1
ATOM 624 O O . GLU A 1 81 ? 6.424 21.642 -5.440 1.00 83.00 81 GLU A O 1
ATOM 629 N N . ILE A 1 82 ? 7.113 21.654 -3.300 1.00 85.19 82 ILE A N 1
ATOM 630 C CA . ILE A 1 82 ? 6.532 20.364 -2.946 1.00 85.19 82 ILE A CA 1
ATOM 631 C C . ILE A 1 82 ? 5.072 20.577 -2.548 1.00 85.19 82 ILE A C 1
ATOM 633 O O . ILE A 1 82 ? 4.747 21.441 -1.731 1.00 85.19 82 ILE A O 1
ATOM 637 N N . GLU A 1 83 ? 4.184 19.777 -3.131 1.00 82.25 83 GLU A N 1
ATOM 638 C CA . GLU A 1 83 ? 2.764 19.801 -2.795 1.00 82.25 83 GLU A CA 1
ATOM 639 C C . GLU A 1 83 ? 2.543 19.452 -1.316 1.00 82.25 83 GLU A C 1
ATOM 641 O O . GLU A 1 83 ? 3.283 18.673 -0.718 1.00 82.25 83 GLU A O 1
ATOM 646 N N . ASN A 1 84 ? 1.512 20.047 -0.714 1.00 87.94 84 ASN A N 1
ATOM 647 C CA . ASN A 1 84 ? 1.122 19.826 0.684 1.00 87.94 84 ASN A CA 1
ATOM 648 C C . ASN A 1 84 ? 2.178 20.220 1.742 1.00 87.94 84 ASN A C 1
ATOM 650 O O . ASN A 1 84 ? 2.016 19.866 2.913 1.00 87.94 84 ASN A O 1
ATOM 654 N N . ALA A 1 85 ? 3.227 20.965 1.368 1.00 91.31 85 ALA A N 1
ATOM 655 C CA . ALA A 1 85 ? 4.236 21.462 2.301 1.00 91.31 85 ALA A CA 1
ATOM 656 C C . ALA A 1 85 ? 3.673 22.544 3.245 1.00 91.31 85 ALA A C 1
ATOM 658 O O . ALA A 1 85 ? 3.179 23.588 2.807 1.00 91.31 85 ALA A O 1
ATOM 659 N N . LEU A 1 86 ? 3.792 22.312 4.552 1.00 92.44 86 LEU A N 1
ATOM 660 C CA . LEU A 1 86 ? 3.313 23.172 5.630 1.00 92.44 86 LEU A CA 1
ATOM 661 C C . LEU A 1 86 ? 4.471 23.541 6.565 1.00 92.44 86 LEU A C 1
ATOM 663 O O . LEU A 1 86 ? 5.132 22.660 7.112 1.00 92.44 86 LEU A O 1
ATOM 667 N N . GLY A 1 87 ? 4.690 24.845 6.759 1.00 93.19 87 GLY A N 1
ATOM 668 C CA . GLY A 1 87 ? 5.661 25.358 7.729 1.00 93.19 87 GLY A CA 1
ATOM 669 C C . GLY A 1 87 ? 5.277 24.981 9.160 1.00 93.19 87 GLY A C 1
ATOM 670 O O . GLY A 1 87 ? 4.109 25.101 9.548 1.00 93.19 87 GLY A O 1
ATOM 671 N N . TYR A 1 88 ? 6.245 24.484 9.922 1.00 95.06 88 TYR A N 1
ATOM 672 C CA . TYR A 1 88 ? 6.112 24.156 11.330 1.00 95.06 88 TYR A CA 1
ATOM 673 C C . TYR A 1 88 ? 7.352 24.590 12.116 1.00 95.06 88 TYR A C 1
ATOM 675 O O . TYR A 1 88 ? 8.447 24.702 11.564 1.00 95.06 88 TYR A O 1
ATOM 683 N N . ASP A 1 89 ? 7.160 24.805 13.420 1.00 94.50 89 ASP A N 1
ATOM 684 C CA . ASP A 1 89 ? 8.154 25.364 14.336 1.00 94.50 89 ASP A CA 1
ATOM 685 C C . ASP A 1 89 ? 9.520 24.671 14.202 1.00 94.50 89 ASP A C 1
ATOM 687 O O . ASP A 1 89 ? 9.659 23.474 14.481 1.00 94.50 89 ASP A O 1
ATOM 691 N N . SER A 1 90 ? 10.532 25.450 13.804 1.00 95.19 90 SER A N 1
ATOM 692 C CA . SER A 1 90 ? 11.916 25.006 13.612 1.00 95.19 90 SER A CA 1
ATOM 693 C C . SER A 1 90 ? 12.486 24.303 14.845 1.00 95.19 90 SER A C 1
ATOM 695 O O . SER A 1 90 ? 13.302 23.392 14.705 1.00 95.19 90 SER A O 1
ATOM 697 N N . TYR A 1 91 ? 12.033 24.670 16.052 1.00 95.25 91 TYR A N 1
ATOM 698 C CA . TYR A 1 91 ? 12.454 24.026 17.298 1.00 95.25 91 TYR A CA 1
ATOM 699 C C . TYR A 1 91 ? 12.198 22.513 17.290 1.00 95.25 91 TYR A C 1
ATOM 701 O O . TYR A 1 91 ? 13.014 21.739 17.794 1.00 95.25 91 TYR A O 1
ATOM 709 N N . ALA A 1 92 ? 11.101 22.072 16.669 1.00 95.25 92 ALA A N 1
ATOM 710 C CA . ALA A 1 92 ? 10.727 20.663 16.609 1.00 95.25 92 ALA A CA 1
ATOM 711 C C . ALA A 1 92 ? 11.656 19.823 15.712 1.00 95.25 92 ALA A C 1
ATOM 713 O O . ALA A 1 92 ? 11.703 18.601 15.855 1.00 95.25 92 ALA A O 1
ATOM 714 N N . PHE A 1 93 ? 12.394 20.476 14.810 1.00 96.50 93 PHE A N 1
ATOM 715 C CA . PHE A 1 93 ? 13.343 19.851 13.889 1.00 96.50 93 PHE A CA 1
ATOM 716 C C . PHE A 1 93 ? 14.780 19.844 14.429 1.00 96.50 93 PHE A C 1
ATOM 718 O O . PHE A 1 93 ? 15.658 19.248 13.812 1.00 96.50 93 PHE A O 1
ATOM 725 N N . LEU A 1 94 ? 15.057 20.460 15.584 1.00 95.06 94 LEU A N 1
ATOM 726 C CA . LEU A 1 94 ? 16.399 20.419 16.168 1.00 95.06 94 LEU A CA 1
ATOM 727 C C . LEU A 1 94 ? 16.760 18.974 16.565 1.00 95.06 94 LEU A C 1
ATOM 729 O O . LEU A 1 94 ? 16.000 18.359 17.318 1.00 95.06 94 LEU A O 1
ATOM 733 N N . PRO A 1 95 ? 17.919 18.425 16.140 1.00 91.56 95 PRO A N 1
ATOM 734 C CA . PRO A 1 95 ? 18.263 17.021 16.380 1.00 91.56 95 PRO A CA 1
ATOM 735 C C . PRO A 1 95 ? 18.193 16.597 17.853 1.00 91.56 95 PRO A C 1
ATOM 737 O O . PRO A 1 95 ? 17.640 15.545 18.161 1.00 91.56 95 PRO A O 1
ATOM 740 N N . GLU A 1 96 ? 18.691 17.422 18.779 1.00 92.81 96 GLU A N 1
ATOM 741 C CA . GLU A 1 96 ? 18.642 17.130 20.221 1.00 92.81 96 GLU A CA 1
ATOM 742 C C . GLU A 1 96 ? 17.200 17.036 20.739 1.00 92.81 96 GLU A C 1
ATOM 744 O O . GLU A 1 96 ? 16.848 16.100 21.463 1.00 92.81 96 GLU A O 1
ATOM 749 N N . GLN A 1 97 ? 16.347 17.972 20.313 1.00 95.69 97 GLN A N 1
ATOM 750 C CA . GLN A 1 97 ? 14.938 18.007 20.693 1.00 95.69 97 GLN A CA 1
ATOM 751 C C . GLN A 1 97 ? 14.160 16.837 20.086 1.00 95.69 97 GLN A C 1
ATOM 753 O O . GLN A 1 97 ? 13.322 16.225 20.754 1.00 95.69 97 GLN A O 1
ATOM 758 N N . ALA A 1 98 ? 14.449 16.499 18.833 1.00 95.88 98 ALA A N 1
ATOM 759 C CA . ALA A 1 98 ? 13.849 15.376 18.136 1.00 95.88 98 ALA A CA 1
ATOM 760 C C . ALA A 1 98 ? 14.213 14.038 18.796 1.00 95.88 98 ALA A C 1
ATOM 762 O O . ALA A 1 98 ? 13.323 13.233 19.075 1.00 95.88 98 ALA A O 1
ATOM 763 N N . VAL A 1 99 ? 15.493 13.828 19.132 1.00 95.88 99 VAL A N 1
ATOM 764 C CA . VAL A 1 99 ? 15.953 12.645 19.879 1.00 95.88 99 VAL A CA 1
ATOM 765 C C . VAL A 1 99 ? 15.244 12.553 21.226 1.00 95.88 99 VAL A C 1
ATOM 767 O O . VAL A 1 99 ? 14.713 11.493 21.551 1.00 95.88 99 VAL A O 1
ATOM 770 N N . PHE A 1 100 ? 15.181 13.649 21.992 1.00 95.94 100 PHE A N 1
ATOM 771 C CA . PHE A 1 100 ? 14.468 13.673 23.270 1.00 95.94 100 PHE A CA 1
ATOM 772 C C . PHE A 1 100 ? 12.991 13.284 23.102 1.00 95.94 100 PHE A C 1
ATOM 774 O O . PHE A 1 100 ? 12.506 12.383 23.788 1.00 95.94 100 PHE A O 1
ATOM 781 N N . THR A 1 101 ? 12.302 13.905 22.142 1.00 95.75 101 THR A N 1
ATOM 782 C CA . THR A 1 101 ? 10.876 13.678 21.856 1.00 95.75 101 THR A CA 1
ATOM 783 C C . THR A 1 101 ? 10.591 12.221 21.468 1.00 95.75 101 THR A C 1
ATOM 785 O O . THR A 1 101 ? 9.611 11.630 21.932 1.00 95.75 101 THR A O 1
ATOM 788 N N . LEU A 1 102 ? 11.451 11.618 20.641 1.00 95.62 102 LEU A N 1
ATOM 789 C CA . LEU A 1 102 ? 11.320 10.226 20.205 1.00 95.62 102 LEU A CA 1
ATOM 790 C C . LEU A 1 102 ? 11.650 9.243 21.337 1.00 95.62 102 LEU A C 1
ATOM 792 O O . LEU A 1 102 ? 10.882 8.311 21.571 1.00 95.62 102 LEU A O 1
ATOM 796 N N . CYS A 1 103 ? 12.739 9.461 22.080 1.00 94.88 103 CYS A N 1
ATOM 797 C CA . CYS A 1 103 ? 13.105 8.627 23.229 1.00 94.88 103 CYS A CA 1
ATOM 798 C C . CYS A 1 103 ? 12.024 8.648 24.319 1.00 94.88 103 CYS A C 1
ATOM 800 O O . CYS A 1 103 ? 11.677 7.596 24.857 1.00 94.88 103 CYS A O 1
ATOM 802 N N . GLU A 1 104 ? 11.442 9.818 24.602 1.00 95.56 104 GLU A N 1
ATOM 803 C CA . GLU A 1 104 ? 10.311 9.954 25.523 1.00 95.56 104 GLU A CA 1
ATOM 804 C C . GLU A 1 104 ? 9.082 9.184 25.014 1.00 95.56 104 GLU A C 1
ATOM 806 O O . GLU A 1 104 ? 8.451 8.444 25.770 1.00 95.56 104 GLU A O 1
ATOM 811 N N . HIS A 1 105 ? 8.747 9.317 23.726 1.00 94.88 105 HIS A N 1
ATOM 812 C CA . HIS A 1 105 ? 7.594 8.646 23.129 1.00 94.88 105 HIS A CA 1
ATOM 813 C C . HIS A 1 105 ? 7.711 7.117 23.148 1.00 94.88 105 HIS A C 1
ATOM 815 O O . HIS A 1 105 ? 6.799 6.448 23.636 1.00 94.88 105 HIS A O 1
ATOM 821 N N . PHE A 1 106 ? 8.834 6.574 22.672 1.00 92.81 106 PHE A N 1
ATOM 822 C CA . PHE A 1 106 ? 9.077 5.129 22.618 1.00 92.81 106 PHE A CA 1
ATOM 823 C C . PHE A 1 106 ? 9.531 4.539 23.960 1.00 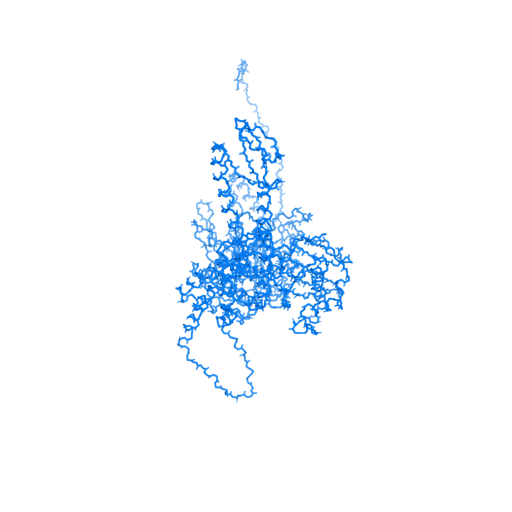92.81 106 PHE A C 1
ATOM 825 O O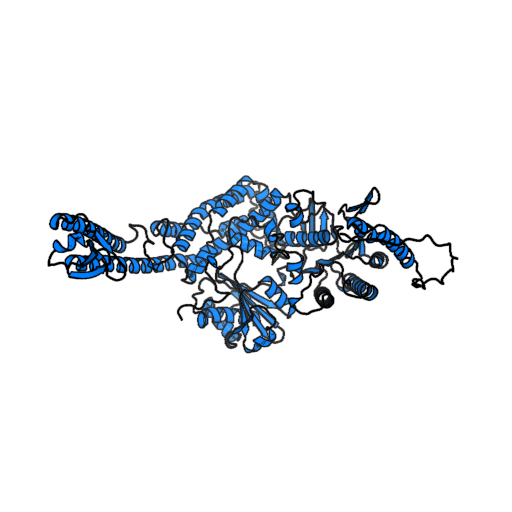 . PHE A 1 106 ? 9.668 3.323 24.078 1.00 92.81 106 PHE A O 1
ATOM 832 N N . LYS A 1 107 ? 9.748 5.381 24.981 1.00 93.12 107 LYS A N 1
ATOM 833 C CA . LYS A 1 107 ? 10.215 4.988 26.323 1.00 93.12 107 LYS A CA 1
ATOM 834 C C . LYS A 1 107 ? 11.552 4.238 26.279 1.00 93.12 107 LYS A C 1
ATOM 836 O O . LYS A 1 107 ? 11.763 3.272 27.013 1.00 93.12 107 LYS A O 1
ATOM 841 N N . VAL A 1 108 ? 12.463 4.700 25.425 1.00 91.81 108 VAL A N 1
ATOM 842 C CA . VAL A 1 108 ? 13.812 4.141 25.250 1.00 91.81 108 VAL A CA 1
ATOM 843 C C . VAL A 1 108 ? 14.883 5.141 25.680 1.00 91.81 108 VAL A C 1
ATOM 845 O O . VAL A 1 108 ? 14.638 6.341 25.758 1.00 91.81 108 VAL A O 1
ATOM 848 N N . LYS A 1 109 ? 16.095 4.649 25.961 1.00 88.31 109 LYS A N 1
ATOM 849 C CA . LYS A 1 109 ? 17.242 5.506 26.311 1.00 88.31 109 LYS A CA 1
ATOM 850 C C . LYS A 1 109 ? 17.978 6.060 25.090 1.00 88.31 109 LYS A C 1
ATOM 852 O O . LYS A 1 109 ? 18.576 7.125 25.186 1.00 88.31 109 LYS A O 1
ATOM 857 N N . SER A 1 110 ? 17.969 5.327 23.979 1.00 90.56 110 SER A N 1
ATOM 858 C CA . SER A 1 110 ? 18.600 5.726 22.722 1.00 90.56 110 SER A CA 1
ATOM 859 C C . SER A 1 110 ? 17.854 5.131 21.531 1.00 90.56 110 SER A C 1
ATOM 861 O O . SER A 1 110 ? 17.065 4.195 21.678 1.00 90.56 110 SER A O 1
ATOM 863 N N . LEU A 1 111 ? 18.126 5.672 20.343 1.00 87.69 111 LEU A N 1
ATOM 864 C CA . LEU A 1 111 ? 17.539 5.221 19.080 1.00 87.69 111 LEU A CA 1
ATOM 865 C C . LEU A 1 111 ? 18.377 4.135 18.374 1.00 87.69 111 LEU A C 1
ATOM 867 O O . LEU A 1 111 ? 18.070 3.756 17.244 1.00 87.69 111 LEU A O 1
ATOM 871 N N . ASP A 1 112 ? 19.423 3.609 19.024 1.00 83.50 112 ASP A N 1
ATOM 872 C CA . ASP A 1 112 ? 20.304 2.585 18.438 1.00 83.50 112 ASP A CA 1
ATOM 873 C C . ASP A 1 112 ? 19.536 1.301 18.104 1.00 83.50 112 ASP A C 1
ATOM 875 O O . ASP A 1 112 ? 19.752 0.700 17.055 1.00 83.50 112 ASP A O 1
ATOM 879 N N . GLY A 1 113 ? 18.577 0.919 18.956 1.00 79.31 113 GLY A N 1
ATOM 880 C CA . GLY A 1 113 ? 17.728 -0.259 18.747 1.00 79.31 113 GLY A CA 1
ATOM 881 C C . GLY A 1 113 ? 16.790 -0.156 17.539 1.00 79.31 113 GLY A C 1
ATOM 882 O O . GLY A 1 113 ? 16.339 -1.182 17.041 1.00 79.31 113 GLY A O 1
ATOM 883 N N . PHE A 1 114 ? 16.532 1.058 17.044 1.00 81.25 114 PHE A N 1
ATOM 884 C CA . PHE A 1 114 ? 15.772 1.302 15.814 1.00 81.25 114 PHE A CA 1
ATOM 885 C C . PHE A 1 114 ? 16.677 1.430 14.580 1.00 81.25 114 PHE A C 1
ATOM 887 O O . PHE A 1 114 ? 16.182 1.613 13.472 1.00 81.25 114 PHE A O 1
ATOM 894 N N . GLY A 1 115 ? 18.004 1.361 14.752 1.00 82.00 115 GLY A N 1
ATOM 895 C CA . GLY A 1 115 ? 18.966 1.456 13.654 1.00 82.00 115 GLY A CA 1
ATOM 896 C C . GLY A 1 115 ? 19.046 2.842 13.008 1.00 82.00 115 GLY A C 1
ATOM 897 O O . GLY A 1 115 ? 19.448 2.946 11.852 1.00 82.00 115 GLY A O 1
ATOM 898 N N . CYS A 1 116 ? 18.649 3.904 13.719 1.00 87.12 116 CYS A N 1
ATOM 899 C CA . CYS A 1 116 ? 18.576 5.260 13.166 1.00 87.12 116 CYS A CA 1
ATOM 900 C C . CYS A 1 116 ? 19.312 6.332 13.975 1.00 87.12 116 CYS A C 1
ATOM 902 O O . CYS A 1 116 ? 19.277 7.499 13.598 1.00 87.12 116 CYS A O 1
ATOM 904 N N . ALA A 1 117 ? 20.021 5.962 15.046 1.00 84.81 117 ALA A N 1
ATOM 905 C CA . ALA A 1 117 ? 20.724 6.918 15.907 1.00 84.81 117 ALA A CA 1
ATOM 906 C C . ALA A 1 117 ? 21.701 7.843 15.151 1.00 84.81 117 ALA A C 1
ATOM 908 O O . ALA A 1 117 ? 21.886 8.990 15.543 1.00 84.81 117 ALA A O 1
ATOM 909 N N . GLN A 1 118 ? 22.293 7.364 14.052 1.00 87.94 118 GLN A N 1
ATOM 910 C CA . GLN A 1 118 ? 23.223 8.133 13.212 1.00 87.94 118 GLN A CA 1
ATOM 911 C C . GLN A 1 118 ? 22.530 8.917 12.079 1.00 87.94 118 GLN A C 1
ATOM 913 O O . GLN A 1 118 ? 23.178 9.666 11.352 1.00 87.94 118 GLN A O 1
ATOM 918 N N . MET A 1 119 ? 21.215 8.756 11.904 1.00 91.38 119 MET A N 1
ATOM 919 C CA . MET A 1 119 ? 20.429 9.401 10.849 1.00 91.38 119 MET A CA 1
ATOM 920 C C . MET A 1 119 ? 19.845 10.734 11.338 1.00 91.38 119 MET A C 1
ATOM 922 O O . MET A 1 119 ? 18.628 10.903 11.385 1.00 91.38 119 MET A O 1
ATOM 926 N N . LEU A 1 120 ? 20.708 11.672 11.741 1.00 93.75 120 LEU A N 1
ATOM 927 C CA . LEU A 1 120 ? 20.316 12.905 12.442 1.00 93.75 120 LEU A CA 1
ATOM 928 C C . LEU A 1 120 ? 19.201 13.691 11.735 1.00 93.75 120 LEU A C 1
ATOM 930 O O . LEU A 1 120 ? 18.265 14.139 12.394 1.00 93.75 120 LEU A O 1
ATOM 934 N N . GLN A 1 121 ? 19.257 13.809 10.404 1.00 95.00 121 GLN A N 1
ATOM 935 C CA . GLN A 1 121 ? 18.263 14.574 9.642 1.00 95.00 121 GLN A CA 1
ATOM 936 C C . GLN A 1 121 ? 16.914 13.849 9.581 1.00 95.00 121 GLN A C 1
ATOM 938 O O . GLN A 1 121 ? 15.852 14.464 9.663 1.00 95.00 121 GLN A O 1
ATOM 943 N N . ALA A 1 122 ? 16.937 12.521 9.462 1.00 94.81 122 ALA A N 1
ATOM 944 C CA . ALA A 1 122 ? 15.721 11.713 9.449 1.00 94.81 122 ALA A CA 1
ATOM 945 C C . ALA A 1 122 ? 15.067 11.663 10.840 1.00 94.81 122 ALA A C 1
ATOM 947 O O . ALA A 1 122 ? 13.845 11.728 10.970 1.00 94.81 122 ALA A O 1
ATOM 948 N N . VAL A 1 123 ? 15.895 11.611 11.887 1.00 96.25 123 VAL A N 1
ATOM 949 C CA . VAL A 1 123 ? 15.474 11.709 13.288 1.00 96.25 123 VAL A CA 1
ATOM 950 C C . VAL A 1 123 ? 14.840 13.072 13.564 1.00 96.25 123 VAL A C 1
ATOM 952 O O . VAL A 1 123 ? 13.771 13.109 14.166 1.00 96.25 123 VAL A O 1
ATOM 955 N N . ALA A 1 124 ? 15.426 14.166 13.069 1.00 96.94 124 ALA A N 1
ATOM 956 C CA . ALA A 1 124 ? 14.844 15.508 13.135 1.00 96.94 124 ALA A CA 1
ATOM 957 C C . ALA A 1 124 ? 13.434 15.569 12.527 1.00 96.94 124 ALA A C 1
ATOM 959 O O . ALA A 1 124 ? 12.490 16.014 13.182 1.00 96.94 124 ALA A O 1
ATOM 960 N N . ALA A 1 125 ? 13.266 15.042 11.311 1.00 97.25 125 ALA A N 1
ATOM 961 C CA . ALA A 1 125 ? 11.962 14.956 10.659 1.00 97.25 125 ALA A CA 1
ATOM 962 C C . ALA A 1 125 ? 10.947 14.123 11.472 1.00 97.25 125 ALA A C 1
ATOM 964 O O . ALA A 1 125 ? 9.809 14.547 11.675 1.00 97.25 125 ALA A O 1
ATOM 965 N N . ALA A 1 126 ? 11.345 12.962 12.002 1.00 97.38 126 ALA A N 1
ATOM 966 C CA . ALA A 1 126 ? 10.464 12.139 12.836 1.00 97.38 126 ALA A CA 1
ATOM 967 C C . ALA A 1 126 ? 10.090 12.815 14.162 1.00 97.38 126 ALA A C 1
ATOM 969 O O . ALA A 1 126 ? 8.937 12.739 14.594 1.00 97.38 126 ALA A O 1
ATOM 970 N N . GLY A 1 127 ? 11.040 13.504 14.795 1.00 97.00 127 GLY A N 1
ATOM 971 C CA . GLY A 1 127 ? 10.789 14.302 15.990 1.00 97.00 127 GLY A CA 1
ATOM 972 C C . GLY A 1 127 ? 9.738 15.376 15.739 1.00 97.00 127 GLY A C 1
ATOM 973 O O . GLY A 1 127 ? 8.807 15.505 16.536 1.00 97.00 127 GLY A O 1
ATOM 974 N N . ALA A 1 128 ? 9.812 16.059 14.593 1.00 97.38 128 ALA A N 1
ATOM 975 C CA . ALA A 1 128 ? 8.827 17.057 14.196 1.00 97.38 128 ALA A CA 1
ATOM 976 C C . ALA A 1 128 ? 7.415 16.470 14.030 1.00 97.38 128 ALA A C 1
ATOM 978 O O . ALA A 1 128 ? 6.459 17.073 14.516 1.00 97.38 128 ALA A O 1
ATOM 979 N N . ILE A 1 129 ? 7.269 15.272 13.441 1.00 97.44 129 ILE A N 1
ATOM 980 C CA . ILE A 1 129 ? 5.972 14.567 13.355 1.00 97.44 129 ILE A CA 1
ATOM 981 C C . ILE A 1 129 ? 5.397 14.320 14.752 1.00 97.44 129 ILE A C 1
ATOM 983 O O . ILE A 1 129 ? 4.254 14.685 15.033 1.00 97.44 129 ILE A O 1
ATOM 987 N N . VAL A 1 130 ? 6.182 13.722 15.653 1.00 96.62 130 VAL A N 1
ATOM 988 C CA . VAL A 1 130 ? 5.719 13.403 17.015 1.00 96.62 130 VAL A CA 1
ATOM 989 C C . VAL A 1 130 ? 5.385 14.675 17.790 1.00 96.62 130 VAL A C 1
ATOM 991 O O . VAL A 1 130 ? 4.357 14.731 18.471 1.00 96.62 130 VAL A O 1
ATOM 994 N N . HIS A 1 131 ? 6.214 15.710 17.660 1.00 96.44 131 HIS A N 1
ATOM 995 C CA . HIS A 1 131 ? 5.997 16.997 18.305 1.00 96.44 131 HIS A CA 1
ATOM 996 C C . HIS A 1 131 ? 4.714 17.670 17.793 1.00 96.44 131 HIS A C 1
ATOM 998 O O . HIS A 1 131 ? 3.880 18.097 18.595 1.00 96.44 131 HIS A O 1
ATOM 1004 N N . TYR A 1 132 ? 4.492 17.686 16.476 1.00 95.44 132 TYR A N 1
ATOM 1005 C CA . TYR A 1 132 ? 3.274 18.205 15.852 1.00 95.44 132 TYR A CA 1
ATOM 1006 C C . TYR A 1 132 ? 2.022 17.468 16.343 1.00 95.44 132 TYR A C 1
ATOM 1008 O O . TYR A 1 132 ? 1.060 18.090 16.806 1.00 95.44 132 TYR A O 1
ATOM 1016 N N . LEU A 1 133 ? 2.052 16.133 16.339 1.00 93.56 133 LEU A N 1
ATOM 1017 C CA . LEU A 1 133 ? 0.931 15.309 16.791 1.00 93.56 133 LEU A CA 1
ATOM 1018 C C . LEU A 1 133 ? 0.604 15.533 18.279 1.00 93.56 133 LEU A C 1
ATOM 1020 O O . LEU A 1 133 ? -0.569 15.704 18.629 1.00 93.56 133 LEU A O 1
ATOM 1024 N N . LYS A 1 134 ? 1.617 15.573 19.157 1.00 92.12 134 LYS A N 1
ATOM 1025 C CA . LYS A 1 134 ? 1.432 15.724 20.612 1.00 92.12 134 LYS A CA 1
ATOM 1026 C C . LYS A 1 134 ? 1.106 17.155 21.042 1.00 92.12 134 LYS A C 1
ATOM 1028 O O . LYS A 1 134 ? 0.206 17.348 21.857 1.00 92.12 134 LYS A O 1
ATOM 1033 N N . HIS A 1 135 ? 1.822 18.156 20.534 1.00 91.12 135 HIS A N 1
ATOM 1034 C CA . HIS A 1 135 ? 1.738 19.528 21.048 1.00 91.12 135 HIS A CA 1
ATOM 1035 C C . HIS A 1 135 ? 0.760 20.398 20.259 1.00 91.12 135 HIS A C 1
ATOM 1037 O O . HIS A 1 135 ? -0.077 21.069 20.870 1.00 91.12 135 HIS A O 1
ATOM 1043 N N . GLN A 1 136 ? 0.816 20.352 18.924 1.00 90.00 136 GLN A N 1
ATOM 1044 C CA . GLN A 1 136 ? -0.062 21.161 18.075 1.00 90.00 136 GLN A CA 1
ATOM 1045 C C . GLN A 1 136 ? -1.459 20.544 17.988 1.00 90.00 136 GLN A C 1
ATOM 1047 O O . GLN A 1 136 ? -2.456 21.198 18.299 1.00 90.00 136 GLN A O 1
ATOM 1052 N N . LEU A 1 137 ? -1.539 19.265 17.612 1.00 89.31 137 LEU A N 1
ATOM 1053 C CA . LEU A 1 137 ? -2.816 18.579 17.403 1.00 89.31 137 LEU A CA 1
ATOM 1054 C C . LEU A 1 137 ? -3.382 17.923 18.670 1.00 89.31 137 LEU A C 1
ATOM 1056 O O . LEU A 1 137 ? -4.556 17.548 18.681 1.00 89.31 137 LEU A O 1
ATOM 1060 N N . ARG A 1 138 ? -2.581 17.815 19.741 1.00 88.50 138 ARG A N 1
ATOM 1061 C CA . ARG A 1 138 ? -2.971 17.246 21.048 1.00 88.50 138 ARG A CA 1
ATOM 1062 C C . ARG A 1 138 ? -3.566 15.841 20.940 1.00 88.50 138 ARG A C 1
ATOM 1064 O O . ARG A 1 138 ? -4.547 15.513 21.611 1.00 88.50 138 ARG A O 1
ATOM 1071 N N . ARG A 1 139 ? -2.984 15.011 20.073 1.00 86.12 139 ARG A N 1
ATOM 1072 C CA . ARG A 1 139 ? -3.414 13.630 19.832 1.00 86.12 139 ARG A CA 1
ATOM 1073 C C . ARG A 1 139 ? -2.705 12.659 20.768 1.00 86.12 139 ARG A C 1
ATOM 1075 O O . ARG A 1 139 ? -1.519 12.806 21.057 1.00 86.12 139 ARG A O 1
ATOM 1082 N N . LYS A 1 140 ? -3.434 11.622 21.187 1.00 87.06 140 LYS A N 1
ATOM 1083 C CA . LYS A 1 140 ? -2.819 10.402 21.717 1.00 87.06 140 LYS A CA 1
ATOM 1084 C C . LYS A 1 140 ? -2.325 9.566 20.545 1.00 87.06 140 LYS A C 1
ATOM 1086 O O . LYS A 1 140 ? -3.067 9.355 19.590 1.00 87.06 140 LYS A O 1
ATOM 1091 N N . ILE A 1 141 ? -1.074 9.135 20.627 1.00 90.81 141 ILE A N 1
ATOM 1092 C CA . ILE A 1 141 ? -0.367 8.437 19.547 1.00 90.81 141 ILE A CA 1
ATOM 1093 C C . ILE A 1 141 ? 0.311 7.163 20.052 1.00 90.81 141 ILE A C 1
ATOM 1095 O O . ILE A 1 141 ? 1.311 6.732 19.499 1.00 90.81 141 ILE A O 1
ATOM 1099 N N . ASP A 1 142 ? -0.222 6.559 21.116 1.00 88.38 142 ASP A N 1
ATOM 1100 C CA . ASP A 1 142 ? 0.373 5.386 21.774 1.00 88.38 142 ASP A CA 1
ATOM 1101 C C . ASP A 1 142 ? 0.476 4.160 20.843 1.00 88.38 142 ASP A C 1
ATOM 1103 O O . ASP A 1 142 ? 1.241 3.240 21.111 1.00 88.38 142 ASP A O 1
ATOM 1107 N N . HIS A 1 143 ? -0.269 4.156 19.730 1.00 89.25 143 HIS A N 1
ATOM 1108 C CA . HIS A 1 143 ? -0.209 3.135 18.678 1.00 89.25 143 HIS A CA 1
ATOM 1109 C C . HIS A 1 143 ? 0.946 3.310 17.690 1.00 89.25 143 HIS A C 1
ATOM 1111 O O . HIS A 1 143 ? 1.234 2.366 16.958 1.00 89.25 143 HIS A O 1
ATOM 1117 N N . LEU A 1 144 ? 1.639 4.453 17.673 1.00 91.31 144 LEU A N 1
ATOM 1118 C CA . LEU A 1 144 ? 2.937 4.582 17.001 1.00 91.31 144 LEU A CA 1
ATOM 1119 C C . LEU A 1 144 ? 3.999 3.889 17.870 1.00 91.31 144 LEU A C 1
ATOM 1121 O O . LEU A 1 144 ? 4.799 4.521 18.547 1.00 91.31 144 LEU A O 1
ATOM 1125 N N . ALA A 1 145 ? 3.955 2.559 17.919 1.00 87.44 145 ALA A N 1
ATOM 1126 C CA . ALA A 1 145 ? 4.712 1.774 18.893 1.00 87.44 145 ALA A CA 1
ATOM 1127 C C . ALA A 1 145 ? 6.171 1.508 18.481 1.00 87.44 145 ALA A C 1
ATOM 1129 O O . ALA A 1 145 ? 6.982 1.085 19.304 1.00 87.44 145 ALA A O 1
ATOM 1130 N N . SER A 1 146 ? 6.518 1.716 17.210 1.00 87.75 146 SER A N 1
ATOM 1131 C CA . SER A 1 146 ? 7.838 1.400 16.668 1.00 87.75 146 SER A CA 1
ATOM 1132 C C . SER A 1 146 ? 8.222 2.375 15.561 1.00 87.75 146 SER A C 1
ATOM 1134 O O . SER A 1 146 ? 7.362 2.841 14.819 1.00 87.75 146 SER A O 1
ATOM 1136 N N . LEU A 1 147 ? 9.521 2.642 15.446 1.00 90.06 147 LEU A N 1
ATOM 1137 C CA . LEU A 1 147 ? 10.132 3.413 14.372 1.00 90.06 147 LEU A CA 1
ATOM 1138 C C . LEU A 1 147 ? 10.986 2.476 13.520 1.00 90.06 147 LEU A C 1
ATOM 1140 O O . LEU A 1 147 ? 11.810 1.739 14.062 1.00 90.06 147 LEU A O 1
ATOM 1144 N N . ARG A 1 148 ? 10.816 2.509 12.197 1.00 88.38 148 ARG A N 1
ATOM 1145 C CA . ARG A 1 148 ? 11.642 1.716 11.273 1.00 88.38 148 ARG A CA 1
ATOM 1146 C C . ARG A 1 148 ? 12.464 2.615 10.362 1.00 88.38 148 ARG A C 1
ATOM 1148 O O . ARG A 1 148 ? 11.932 3.564 9.790 1.00 88.38 148 ARG A O 1
ATOM 1155 N N . SER A 1 149 ? 13.746 2.300 10.214 1.00 86.25 149 SER A N 1
ATOM 1156 C CA . SER A 1 149 ? 14.593 2.907 9.194 1.00 86.25 149 SER A CA 1
ATOM 1157 C C . SER A 1 149 ? 14.482 2.130 7.886 1.00 86.25 149 SER A C 1
ATOM 1159 O O . SER A 1 149 ? 14.747 0.930 7.831 1.00 86.25 149 SER A O 1
ATOM 1161 N N . ASP A 1 150 ? 14.077 2.823 6.828 1.00 80.50 150 ASP A N 1
ATOM 1162 C CA . ASP A 1 150 ? 14.147 2.302 5.470 1.00 80.50 150 ASP A CA 1
ATOM 1163 C C . ASP A 1 150 ? 15.557 2.590 4.932 1.00 80.50 150 ASP A C 1
ATOM 1165 O O . ASP A 1 150 ? 15.978 3.747 4.856 1.00 80.50 150 ASP A O 1
ATOM 1169 N N . ALA A 1 151 ? 16.297 1.551 4.542 1.00 73.69 151 ALA A N 1
ATOM 1170 C CA . ALA A 1 151 ? 17.544 1.727 3.808 1.00 73.69 151 ALA A CA 1
ATOM 1171 C C . ALA A 1 151 ? 17.237 1.772 2.300 1.00 73.69 151 ALA A C 1
ATOM 1173 O O . ALA A 1 151 ? 16.722 0.790 1.762 1.00 73.69 151 ALA A O 1
ATOM 1174 N N . PRO A 1 152 ? 17.605 2.844 1.570 1.00 69.56 152 PRO A N 1
ATOM 1175 C CA . PRO A 1 152 ? 17.390 2.916 0.119 1.00 69.56 152 PRO A CA 1
ATOM 1176 C C . PRO A 1 152 ? 18.023 1.751 -0.662 1.00 69.56 152 PRO A C 1
ATOM 1178 O O . PRO A 1 152 ? 17.612 1.439 -1.774 1.00 69.56 152 PRO A O 1
ATOM 1181 N N . ALA A 1 153 ? 19.032 1.088 -0.087 1.00 75.38 153 ALA A N 1
ATOM 1182 C CA . ALA A 1 153 ? 19.690 -0.069 -0.685 1.00 75.38 153 ALA A CA 1
ATOM 1183 C C . ALA A 1 153 ? 18.828 -1.348 -0.694 1.00 75.38 153 ALA A C 1
ATOM 1185 O O . ALA A 1 153 ? 19.099 -2.235 -1.505 1.00 75.38 153 ALA A O 1
ATOM 1186 N N . ASP A 1 154 ? 17.799 -1.442 0.154 1.00 82.50 154 ASP A N 1
ATOM 1187 C CA . ASP A 1 154 ? 16.972 -2.648 0.297 1.00 82.50 154 ASP A CA 1
ATOM 1188 C C . ASP A 1 154 ? 15.879 -2.755 -0.774 1.00 82.50 154 ASP A C 1
ATOM 1190 O O . ASP A 1 154 ? 15.347 -3.846 -1.017 1.00 82.50 154 ASP A O 1
ATOM 1194 N N . TYR A 1 155 ? 15.576 -1.644 -1.447 1.00 89.06 155 TYR A N 1
ATOM 1195 C CA . TYR A 1 155 ? 14.483 -1.528 -2.405 1.00 89.06 155 TYR A CA 1
ATOM 1196 C C . TYR A 1 155 ? 14.966 -1.078 -3.784 1.00 89.06 155 TYR A C 1
ATOM 1198 O O . TYR A 1 155 ? 16.025 -0.467 -3.936 1.00 89.06 155 TYR A O 1
ATOM 1206 N N . VAL A 1 156 ? 14.185 -1.411 -4.809 1.00 90.69 156 VAL A N 1
ATOM 1207 C CA . VAL A 1 156 ? 14.351 -0.875 -6.159 1.00 90.69 156 VAL A CA 1
ATOM 1208 C C . VAL A 1 156 ? 13.897 0.574 -6.147 1.00 90.69 156 VAL A C 1
ATOM 1210 O O . VAL A 1 156 ? 12.757 0.856 -5.782 1.00 90.69 156 VAL A O 1
ATOM 1213 N N . LEU A 1 157 ? 14.768 1.484 -6.571 1.00 86.38 157 LEU A N 1
ATOM 1214 C CA . LEU A 1 157 ? 14.400 2.891 -6.682 1.00 86.38 157 LEU A CA 1
ATOM 1215 C C . LEU A 1 157 ? 13.554 3.100 -7.941 1.00 86.38 157 LEU A C 1
ATOM 1217 O O . LEU A 1 157 ? 13.942 2.694 -9.043 1.00 86.38 157 LEU A O 1
ATOM 1221 N N . LEU A 1 158 ? 12.394 3.723 -7.743 1.00 88.69 158 LEU A N 1
ATOM 1222 C CA . LEU A 1 158 ? 11.421 4.070 -8.773 1.00 88.69 158 LEU A CA 1
ATOM 1223 C C . LEU A 1 158 ? 11.186 5.579 -8.711 1.00 88.69 158 LEU A C 1
ATOM 1225 O O . LEU A 1 158 ? 10.530 6.060 -7.783 1.00 88.69 158 LEU A O 1
ATOM 1229 N N . ASP A 1 159 ? 11.708 6.316 -9.691 1.00 82.94 159 ASP A N 1
ATOM 1230 C CA . ASP A 1 159 ? 11.470 7.758 -9.768 1.00 82.94 159 ASP A CA 1
ATOM 1231 C C . ASP A 1 159 ? 9.988 8.066 -10.051 1.00 82.94 159 ASP A C 1
ATOM 1233 O O . ASP A 1 159 ? 9.210 7.212 -10.501 1.00 82.94 159 ASP A O 1
ATOM 1237 N N . ALA A 1 160 ? 9.573 9.300 -9.758 1.00 81.88 160 ALA A N 1
ATOM 1238 C CA . ALA A 1 160 ? 8.178 9.717 -9.921 1.00 81.88 160 ALA A CA 1
ATOM 1239 C C . ALA A 1 160 ? 7.677 9.519 -11.366 1.00 81.88 160 ALA A C 1
ATOM 1241 O O . ALA A 1 160 ? 6.552 9.060 -11.595 1.00 81.88 160 ALA A O 1
ATOM 1242 N N . ALA A 1 161 ? 8.543 9.808 -12.344 1.00 83.69 161 ALA A N 1
ATOM 1243 C CA . ALA A 1 161 ? 8.264 9.591 -13.758 1.00 83.69 161 ALA A CA 1
ATOM 1244 C C . ALA A 1 161 ? 7.990 8.110 -14.049 1.00 83.69 161 ALA A C 1
ATOM 1246 O O . ALA A 1 161 ? 7.035 7.793 -14.754 1.00 83.69 161 ALA A O 1
ATOM 1247 N N . THR A 1 162 ? 8.754 7.191 -13.455 1.00 88.56 162 THR A N 1
ATOM 1248 C CA . THR A 1 162 ? 8.578 5.751 -13.648 1.00 88.56 162 THR A CA 1
ATOM 1249 C C . THR A 1 162 ? 7.303 5.213 -13.045 1.00 88.56 162 THR A C 1
ATOM 1251 O O . THR A 1 162 ? 6.616 4.420 -13.693 1.00 88.56 162 THR A O 1
ATOM 1254 N N . GLN A 1 163 ? 6.931 5.682 -11.857 1.00 89.81 163 GLN A N 1
ATOM 1255 C CA . GLN A 1 163 ? 5.664 5.293 -11.241 1.00 89.81 163 GLN A CA 1
ATOM 1256 C C . GLN A 1 163 ? 4.465 5.679 -12.126 1.00 89.81 163 GLN A C 1
ATOM 1258 O O . GLN A 1 163 ? 3.555 4.867 -12.319 1.00 89.81 163 GLN A O 1
ATOM 1263 N N . SER A 1 164 ? 4.505 6.878 -12.719 1.00 86.00 164 SER A N 1
ATOM 1264 C CA . SER A 1 164 ? 3.473 7.389 -13.632 1.00 86.00 164 SER A CA 1
ATOM 1265 C C . SER A 1 164 ? 3.497 6.704 -15.007 1.00 86.00 164 SER A C 1
ATOM 1267 O O . SER A 1 164 ? 2.466 6.252 -15.507 1.00 86.00 164 SER A O 1
ATOM 1269 N N . ASN A 1 165 ? 4.675 6.551 -15.619 1.00 87.25 165 ASN A N 1
ATOM 1270 C CA . ASN A 1 165 ? 4.841 5.977 -16.960 1.00 87.25 165 ASN A CA 1
ATOM 1271 C C . ASN A 1 165 ? 4.454 4.494 -17.034 1.00 87.25 165 ASN A C 1
ATOM 1273 O O . ASN A 1 165 ? 3.966 4.032 -18.073 1.00 87.25 165 ASN A O 1
ATOM 1277 N N . LEU A 1 166 ? 4.660 3.757 -15.941 1.00 90.56 166 LEU A N 1
ATOM 1278 C CA . LEU A 1 166 ? 4.248 2.361 -15.806 1.00 90.56 166 LEU A CA 1
ATOM 1279 C C . LEU A 1 166 ? 2.827 2.192 -15.250 1.00 90.56 166 LEU A C 1
ATOM 1281 O O . LEU A 1 166 ? 2.369 1.054 -15.169 1.00 90.56 166 LEU A O 1
ATOM 1285 N N . GLU A 1 167 ? 2.138 3.284 -14.889 1.00 91.31 167 GLU A N 1
ATOM 1286 C CA . GLU A 1 167 ? 0.783 3.275 -14.313 1.00 91.31 167 GLU A CA 1
ATOM 1287 C C . GLU A 1 167 ? 0.672 2.274 -13.151 1.00 91.31 167 GLU A C 1
ATOM 1289 O O . GLU A 1 167 ? -0.194 1.398 -13.120 1.00 91.31 167 GLU A O 1
ATOM 1294 N N . LEU A 1 168 ? 1.614 2.345 -12.202 1.00 92.69 168 LEU A N 1
ATOM 1295 C CA . LEU A 1 168 ? 1.742 1.313 -11.169 1.00 92.69 168 LEU A CA 1
ATOM 1296 C C . LEU A 1 168 ? 0.516 1.250 -10.255 1.00 92.69 168 LEU A C 1
ATOM 1298 O O . LEU A 1 168 ? 0.012 0.170 -9.951 1.00 92.69 168 LEU A O 1
ATOM 1302 N N . VAL A 1 169 ? 0.055 2.412 -9.803 1.00 91.50 169 VAL A N 1
ATOM 1303 C CA . VAL A 1 169 ? -0.946 2.545 -8.733 1.00 91.50 169 VAL A CA 1
ATOM 1304 C C . VAL A 1 169 ? -1.962 3.651 -8.992 1.00 91.50 169 VAL A C 1
ATOM 1306 O O . VAL A 1 169 ? -3.054 3.602 -8.440 1.00 91.50 169 VAL A O 1
ATOM 1309 N N . GLU A 1 170 ? -1.618 4.626 -9.832 1.00 86.19 170 GLU A N 1
ATOM 1310 C CA . GLU A 1 170 ? -2.509 5.698 -10.262 1.00 86.19 170 GLU A CA 1
ATOM 1311 C C . GLU A 1 170 ? -2.612 5.655 -11.793 1.00 86.19 170 GLU A C 1
ATOM 1313 O O . GLU A 1 170 ? -1.583 5.517 -12.468 1.00 86.19 170 GLU A O 1
ATOM 1318 N N . PRO A 1 171 ? -3.830 5.695 -12.359 1.00 81.94 171 PRO A N 1
ATOM 1319 C CA . PRO A 1 171 ? -4.008 5.636 -13.801 1.00 81.94 171 PRO A CA 1
ATOM 1320 C C . PRO A 1 171 ? -3.742 7.006 -14.431 1.00 81.94 171 PRO A C 1
ATOM 1322 O O . PRO A 1 171 ? -4.048 8.045 -13.846 1.00 81.94 171 PRO A O 1
ATOM 1325 N N . ARG A 1 172 ? -3.255 7.031 -15.677 1.00 70.81 172 ARG A N 1
ATOM 1326 C CA . ARG A 1 172 ? -3.127 8.289 -16.443 1.00 70.81 172 ARG A CA 1
ATOM 1327 C C . ARG A 1 172 ? -4.442 8.736 -17.081 1.00 70.81 172 ARG A C 1
ATOM 1329 O O . ARG A 1 172 ? -4.543 9.856 -17.577 1.00 70.81 172 ARG A O 1
ATOM 1336 N N . THR A 1 173 ? -5.442 7.857 -17.121 1.00 67.25 173 THR A N 1
ATOM 1337 C CA . THR A 1 173 ? -6.767 8.119 -17.701 1.00 67.25 173 THR A CA 1
ATOM 1338 C C . THR A 1 173 ? -7.869 7.677 -16.740 1.00 67.25 173 THR A C 1
ATOM 1340 O O . THR A 1 173 ? -7.612 6.965 -15.782 1.00 67.25 173 THR A O 1
ATOM 1343 N N . ALA A 1 174 ? -9.122 8.060 -16.990 1.00 57.91 174 ALA A N 1
ATOM 1344 C CA . ALA A 1 174 ? -10.246 7.716 -16.108 1.00 57.91 174 ALA A CA 1
ATOM 1345 C C . ALA A 1 174 ? -10.589 6.207 -16.042 1.00 57.91 174 ALA A C 1
ATOM 1347 O O . ALA A 1 174 ? -11.513 5.827 -15.327 1.00 57.91 174 ALA A O 1
ATOM 1348 N N . ARG A 1 175 ? -9.910 5.346 -16.813 1.00 61.28 175 ARG A N 1
ATOM 1349 C CA . ARG A 1 175 ? -10.095 3.889 -16.759 1.00 61.28 175 ARG A CA 1
ATOM 1350 C C . ARG A 1 175 ? -9.082 3.280 -15.796 1.00 61.28 175 ARG A C 1
ATOM 1352 O O . ARG A 1 175 ? -7.916 3.656 -15.813 1.00 61.28 175 ARG A O 1
ATOM 1359 N N . ASP A 1 176 ? -9.527 2.305 -15.009 1.00 62.69 176 ASP A N 1
ATOM 1360 C CA . ASP A 1 176 ? -8.692 1.622 -14.021 1.00 62.69 176 ASP A CA 1
ATOM 1361 C C . ASP A 1 176 ? -7.757 0.603 -14.699 1.00 62.69 176 ASP A C 1
ATOM 1363 O O . ASP A 1 176 ? -8.033 -0.593 -14.781 1.00 62.69 176 ASP A O 1
ATOM 1367 N N . THR A 1 177 ? -6.686 1.115 -15.307 1.00 81.19 177 THR A N 1
ATOM 1368 C CA . THR A 1 177 ? -5.706 0.354 -16.100 1.00 81.19 177 THR A CA 1
ATOM 1369 C C . THR A 1 177 ? -4.359 0.222 -15.388 1.00 81.19 177 THR A C 1
ATOM 1371 O O . THR A 1 177 ? -3.323 0.116 -16.041 1.00 81.19 177 THR A O 1
ATOM 1374 N N . THR A 1 178 ? -4.346 0.258 -14.055 1.00 92.31 178 THR A N 1
ATOM 1375 C CA . THR A 1 178 ? -3.101 0.222 -13.274 1.00 92.31 178 THR A CA 1
ATOM 1376 C C . THR A 1 178 ? -2.596 -1.198 -13.028 1.00 92.31 178 THR A C 1
ATOM 1378 O O . THR A 1 178 ? -3.356 -2.169 -13.093 1.00 92.31 178 THR A O 1
ATOM 1381 N N . LEU A 1 179 ? -1.306 -1.338 -12.696 1.00 94.69 179 LEU A N 1
ATOM 1382 C CA . LEU A 1 179 ? -0.769 -2.620 -12.227 1.00 94.69 179 LEU A CA 1
ATOM 1383 C C . LEU A 1 179 ? -1.463 -3.070 -10.930 1.00 94.69 179 LEU A C 1
ATOM 1385 O O . LEU A 1 179 ? -1.800 -4.245 -10.792 1.00 94.69 179 LEU A O 1
ATOM 1389 N N . LEU A 1 180 ? -1.709 -2.147 -9.996 1.00 95.31 180 LEU A N 1
ATOM 1390 C CA . LEU A 1 180 ? -2.421 -2.437 -8.753 1.00 95.31 180 LEU A CA 1
ATOM 1391 C C . LEU A 1 180 ? -3.811 -3.015 -9.025 1.00 95.31 180 LEU A C 1
ATOM 1393 O O . LEU A 1 180 ? -4.133 -4.056 -8.464 1.00 95.31 180 LEU A O 1
ATOM 1397 N N . ALA A 1 181 ? -4.596 -2.413 -9.920 1.00 92.44 181 ALA A N 1
ATOM 1398 C CA . ALA A 1 181 ? -5.956 -2.865 -10.217 1.00 92.44 181 ALA A CA 1
ATOM 1399 C C . ALA A 1 181 ? -6.023 -4.315 -10.725 1.00 92.44 181 ALA A C 1
ATOM 1401 O O . ALA A 1 181 ? -6.966 -5.042 -10.415 1.00 92.44 181 ALA A O 1
ATOM 1402 N N . VAL A 1 182 ? -5.012 -4.767 -11.476 1.00 92.38 182 VAL A N 1
ATOM 1403 C CA . VAL A 1 182 ? -4.986 -6.133 -12.031 1.00 92.38 182 VAL A CA 1
ATOM 1404 C C . VAL A 1 182 ? -4.378 -7.180 -11.092 1.00 92.38 182 VAL A C 1
ATOM 1406 O O . VAL A 1 182 ? -4.598 -8.380 -11.287 1.00 92.38 182 VAL A O 1
ATOM 1409 N N . LEU A 1 183 ? -3.615 -6.749 -10.082 1.00 95.38 183 LEU A N 1
ATOM 1410 C CA . LEU A 1 183 ? -3.039 -7.625 -9.054 1.00 95.38 183 LEU A CA 1
ATOM 1411 C C . LEU A 1 183 ? -3.883 -7.672 -7.772 1.00 95.38 183 LEU A C 1
ATOM 1413 O O . LEU A 1 183 ? -3.850 -8.674 -7.052 1.00 95.38 183 LEU A O 1
ATOM 1417 N N . ASP A 1 184 ? -4.630 -6.611 -7.470 1.00 95.19 184 AS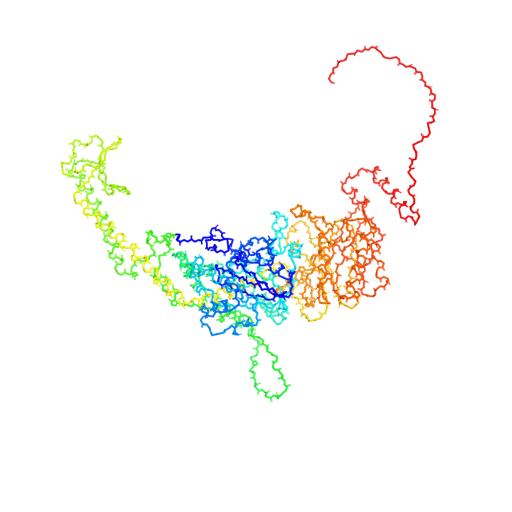P A N 1
ATOM 1418 C CA . ASP A 1 184 ? -5.396 -6.482 -6.237 1.00 95.19 184 ASP A CA 1
ATOM 1419 C C . ASP A 1 184 ? -6.642 -7.372 -6.248 1.00 95.19 184 ASP A C 1
ATOM 1421 O O . ASP A 1 184 ? -7.720 -7.036 -6.737 1.00 95.19 184 ASP A O 1
ATOM 1425 N N . ARG A 1 185 ? -6.470 -8.548 -5.647 1.00 95.38 185 ARG A N 1
ATOM 1426 C CA . ARG A 1 185 ? -7.529 -9.514 -5.341 1.00 95.38 185 ARG A CA 1
ATOM 1427 C C . ARG A 1 185 ? -7.620 -9.769 -3.837 1.00 95.38 185 ARG A C 1
ATOM 1429 O O . ARG A 1 185 ? -7.983 -10.886 -3.446 1.00 95.38 185 ARG A O 1
ATOM 1436 N N . THR A 1 186 ? -7.227 -8.792 -3.019 1.00 96.94 186 THR A N 1
ATOM 1437 C CA . THR A 1 186 ? -7.156 -8.932 -1.559 1.00 96.94 186 THR A CA 1
ATOM 1438 C C . THR A 1 186 ? -8.553 -8.984 -0.942 1.00 96.94 186 THR A C 1
ATOM 1440 O O . THR A 1 186 ? -9.493 -8.356 -1.439 1.00 96.94 186 THR A O 1
ATOM 1443 N N . GLY A 1 187 ? -8.704 -9.771 0.123 1.00 95.00 187 GLY A N 1
ATOM 1444 C CA . GLY A 1 187 ? -9.946 -9.889 0.892 1.00 95.00 187 GLY A CA 1
ATOM 1445 C C . GLY A 1 187 ? -10.124 -8.787 1.937 1.00 95.00 187 GLY A C 1
ATOM 1446 O O . GLY A 1 187 ? -11.252 -8.499 2.329 1.00 95.00 187 GLY A O 1
ATOM 1447 N N . THR A 1 188 ? -9.029 -8.148 2.350 1.00 96.06 188 THR A N 1
ATOM 1448 C CA . THR A 1 188 ? -8.979 -7.174 3.443 1.00 96.06 188 THR A CA 1
ATOM 1449 C C . THR A 1 188 ? -8.446 -5.813 2.969 1.00 96.06 188 THR A C 1
ATOM 1451 O O . THR A 1 188 ? -7.629 -5.741 2.037 1.00 96.06 188 THR A O 1
ATOM 1454 N N . PRO A 1 189 ? -8.860 -4.704 3.615 1.00 94.38 189 PRO A N 1
ATOM 1455 C CA . PRO A 1 189 ? -8.293 -3.384 3.347 1.00 94.38 189 PRO A CA 1
ATOM 1456 C C . PRO A 1 189 ? -6.793 -3.286 3.664 1.00 94.38 189 PRO A C 1
ATOM 1458 O O . PRO A 1 189 ? -6.048 -2.725 2.859 1.00 94.38 189 PRO A O 1
ATOM 1461 N N . MET A 1 190 ? -6.331 -3.875 4.778 1.00 95.12 190 MET A N 1
ATOM 1462 C CA . MET A 1 190 ? -4.903 -3.884 5.126 1.00 95.12 190 MET A CA 1
ATOM 1463 C C . MET A 1 190 ? -4.061 -4.674 4.116 1.00 95.12 190 MET A C 1
ATOM 1465 O O . MET A 1 190 ? -2.991 -4.211 3.729 1.00 95.12 190 MET A O 1
ATOM 1469 N N . GLY A 1 191 ? -4.569 -5.795 3.590 1.00 96.94 191 GLY A N 1
ATOM 1470 C CA . GLY A 1 191 ? -3.923 -6.520 2.493 1.00 96.94 191 GLY A CA 1
ATOM 1471 C C . GLY A 1 191 ? -3.796 -5.675 1.223 1.00 96.94 191 GLY A C 1
ATOM 1472 O O . GLY A 1 191 ? -2.742 -5.670 0.587 1.00 96.94 191 GLY A O 1
ATOM 1473 N N . GLY A 1 192 ? -4.830 -4.896 0.886 1.00 96.12 192 GLY A N 1
ATOM 1474 C CA . GLY A 1 192 ? -4.805 -3.971 -0.255 1.00 96.12 192 GLY A CA 1
ATOM 1475 C C . GLY A 1 192 ? -3.739 -2.881 -0.099 1.00 96.12 192 GLY A C 1
ATOM 1476 O O . GLY A 1 192 ? -2.929 -2.668 -1.005 1.00 96.12 192 GLY A O 1
ATOM 1477 N N . ARG A 1 193 ? -3.668 -2.259 1.089 1.00 95.19 193 ARG A N 1
ATOM 1478 C CA . ARG A 1 193 ? -2.604 -1.298 1.437 1.00 95.19 193 ARG A CA 1
ATOM 1479 C C . ARG A 1 193 ? -1.218 -1.939 1.337 1.00 95.19 193 ARG A C 1
ATOM 1481 O O . ARG A 1 193 ? -0.304 -1.337 0.775 1.00 95.19 193 ARG A O 1
ATOM 1488 N N . LYS A 1 194 ? -1.068 -3.181 1.813 1.00 96.06 194 LYS A N 1
ATOM 1489 C CA . LYS A 1 194 ? 0.201 -3.918 1.775 1.00 96.06 194 LYS A CA 1
ATOM 1490 C C . LYS A 1 194 ? 0.671 -4.217 0.357 1.00 96.06 194 LYS A C 1
ATOM 1492 O O . LYS A 1 194 ? 1.837 -3.989 0.042 1.00 96.06 194 LYS A O 1
ATOM 1497 N N . LEU A 1 195 ? -0.231 -4.683 -0.504 1.00 97.31 195 LEU A N 1
ATOM 1498 C CA . LEU A 1 195 ? 0.072 -4.943 -1.909 1.00 97.31 195 LEU A CA 1
ATOM 1499 C C . LEU A 1 195 ? 0.465 -3.654 -2.639 1.00 97.31 195 LEU A C 1
ATOM 1501 O O . LEU A 1 195 ? 1.465 -3.633 -3.358 1.00 97.31 195 LEU A O 1
ATOM 1505 N N . ARG A 1 196 ? -0.273 -2.563 -2.400 1.00 96.19 196 ARG A N 1
ATOM 1506 C CA . ARG A 1 196 ? 0.064 -1.234 -2.919 1.00 96.19 196 ARG A CA 1
ATOM 1507 C C . ARG A 1 196 ? 1.468 -0.799 -2.486 1.00 96.19 196 ARG A C 1
ATOM 1509 O O . ARG A 1 196 ? 2.228 -0.308 -3.319 1.00 96.19 196 ARG A O 1
ATOM 1516 N N . ALA A 1 197 ? 1.824 -1.007 -1.218 1.00 93.56 197 ALA A N 1
ATOM 1517 C CA . ALA A 1 197 ? 3.158 -0.705 -0.705 1.00 93.56 197 ALA A CA 1
ATOM 1518 C C . ALA A 1 197 ? 4.245 -1.554 -1.385 1.00 93.56 197 ALA A C 1
ATOM 1520 O O . ALA A 1 197 ? 5.277 -1.016 -1.771 1.00 93.56 197 ALA A O 1
ATOM 1521 N N . TRP A 1 198 ? 4.013 -2.854 -1.604 1.00 96.06 198 TRP A N 1
ATOM 1522 C CA . TRP A 1 198 ? 4.974 -3.719 -2.301 1.00 96.06 198 TRP A CA 1
ATOM 1523 C C . TRP A 1 198 ? 5.225 -3.289 -3.746 1.00 96.06 198 TRP A C 1
ATOM 1525 O O . TRP A 1 198 ? 6.372 -3.301 -4.175 1.00 96.06 198 TRP A O 1
ATOM 1535 N N . ILE A 1 199 ? 4.189 -2.869 -4.480 1.00 96.31 199 ILE A N 1
ATOM 1536 C CA . ILE A 1 199 ? 4.333 -2.353 -5.853 1.00 96.31 199 ILE A CA 1
ATOM 1537 C C . ILE A 1 199 ? 5.223 -1.104 -5.895 1.00 96.31 199 ILE A C 1
ATOM 1539 O O . ILE A 1 199 ? 6.029 -0.959 -6.812 1.00 96.31 199 ILE A O 1
ATOM 1543 N N . LEU A 1 200 ? 5.094 -0.223 -4.901 1.00 93.19 200 LEU A N 1
ATOM 1544 C CA . LEU A 1 200 ? 5.884 1.006 -4.801 1.00 93.19 200 LEU A CA 1
ATOM 1545 C C . LEU A 1 200 ? 7.277 0.817 -4.188 1.00 93.19 200 LEU A C 1
ATOM 1547 O O . LEU A 1 200 ? 8.133 1.681 -4.361 1.00 93.19 200 LEU A O 1
ATOM 1551 N N . GLN A 1 201 ? 7.505 -0.281 -3.470 1.00 90.75 201 GLN A N 1
ATOM 1552 C CA . GLN A 1 201 ? 8.788 -0.632 -2.859 1.00 90.75 201 GLN A CA 1
ATOM 1553 C C . GLN A 1 201 ? 9.176 -2.082 -3.202 1.00 90.75 201 GLN A C 1
ATOM 1555 O O . GLN A 1 201 ? 9.153 -2.954 -2.323 1.00 90.75 201 GLN A O 1
ATOM 1560 N N . PRO A 1 202 ? 9.539 -2.383 -4.466 1.00 95.38 202 PRO A N 1
ATOM 1561 C CA . PRO A 1 202 ? 10.038 -3.706 -4.819 1.00 95.38 202 PRO A CA 1
ATOM 1562 C C . PRO A 1 202 ? 11.340 -3.994 -4.069 1.00 95.38 202 PRO A C 1
ATOM 1564 O O . PRO A 1 202 ? 12.178 -3.114 -3.899 1.00 95.38 202 PRO A O 1
ATOM 1567 N N . LEU A 1 203 ? 11.526 -5.226 -3.616 1.00 94.62 203 LEU A N 1
ATOM 1568 C CA . LEU A 1 203 ? 12.673 -5.646 -2.822 1.00 94.62 203 LEU A CA 1
ATOM 1569 C C . LEU A 1 203 ? 13.902 -5.936 -3.687 1.00 94.62 203 LEU A C 1
ATOM 1571 O O . LEU A 1 203 ? 13.818 -6.400 -4.826 1.00 94.62 203 LEU A O 1
ATOM 1575 N N . ARG A 1 204 ? 15.073 -5.765 -3.076 1.00 93.69 204 ARG A N 1
ATOM 1576 C CA . ARG A 1 204 ? 16.366 -6.268 -3.567 1.00 93.69 204 ARG A CA 1
ATOM 1577 C C . ARG A 1 204 ? 16.889 -7.443 -2.740 1.00 93.69 204 ARG A C 1
ATOM 1579 O O . ARG A 1 204 ? 17.887 -8.058 -3.099 1.00 93.69 204 ARG A O 1
ATOM 1586 N N . ASN A 1 205 ? 16.206 -7.781 -1.649 1.00 92.50 205 ASN A N 1
ATOM 1587 C CA . ASN A 1 205 ? 16.551 -8.909 -0.794 1.00 92.50 205 ASN A CA 1
ATOM 1588 C C . ASN A 1 205 ? 16.123 -10.236 -1.449 1.00 92.50 205 ASN A C 1
ATOM 1590 O O . ASN A 1 205 ? 14.953 -10.622 -1.396 1.00 92.50 205 ASN A O 1
ATOM 1594 N N . LEU A 1 206 ? 17.080 -10.930 -2.075 1.00 93.56 206 LEU A N 1
ATOM 1595 C CA . LEU A 1 206 ? 16.834 -12.197 -2.769 1.00 93.56 206 LEU A CA 1
ATOM 1596 C C . LEU A 1 206 ? 16.246 -13.292 -1.852 1.00 93.56 206 LEU A C 1
ATOM 1598 O O . LEU A 1 206 ? 15.250 -13.896 -2.257 1.00 93.56 206 LEU A O 1
ATOM 1602 N N . PRO A 1 207 ? 16.774 -13.541 -0.633 1.00 93.62 207 PRO A N 1
ATOM 1603 C CA . PRO A 1 207 ? 16.170 -14.503 0.289 1.00 93.62 207 PRO A CA 1
ATOM 1604 C C . PRO A 1 207 ? 14.689 -14.232 0.578 1.00 93.62 207 PRO A C 1
ATOM 1606 O O . PRO A 1 207 ? 13.875 -15.149 0.515 1.00 93.62 207 PRO A O 1
ATOM 1609 N N . GLU A 1 208 ? 14.311 -12.982 0.849 1.00 93.50 208 GLU A N 1
ATOM 1610 C CA . GLU A 1 208 ? 12.919 -12.624 1.142 1.00 93.50 208 GLU A CA 1
ATOM 1611 C C . GLU A 1 208 ? 12.004 -12.810 -0.079 1.00 93.50 208 GLU A C 1
ATOM 1613 O O . GLU A 1 208 ? 10.900 -13.347 0.038 1.00 93.50 208 GLU A O 1
ATOM 1618 N N . LEU A 1 209 ? 12.480 -12.465 -1.279 1.00 95.56 209 LEU A N 1
ATOM 1619 C CA . LEU A 1 209 ? 11.754 -12.731 -2.526 1.00 95.56 209 LEU A CA 1
ATOM 1620 C C . LEU A 1 209 ? 11.521 -14.228 -2.745 1.00 95.56 209 LEU A C 1
ATOM 1622 O O . LEU A 1 209 ? 10.413 -14.644 -3.085 1.00 95.56 209 LEU A O 1
ATOM 1626 N N . GLN A 1 210 ? 12.538 -15.050 -2.485 1.00 94.81 210 GLN A N 1
ATOM 1627 C CA . GLN A 1 210 ? 12.431 -16.503 -2.590 1.00 94.81 210 GLN A CA 1
ATOM 1628 C C . GLN A 1 210 ? 11.444 -17.082 -1.570 1.00 94.81 210 GLN A C 1
ATOM 1630 O O . GLN A 1 210 ? 10.714 -18.015 -1.910 1.00 94.81 210 GLN A O 1
ATOM 1635 N N . ARG A 1 211 ? 11.365 -16.520 -0.355 1.00 94.94 211 ARG A N 1
ATOM 1636 C CA . ARG A 1 211 ? 10.365 -16.906 0.658 1.00 94.94 211 ARG A CA 1
ATOM 1637 C C . ARG A 1 211 ? 8.941 -16.628 0.178 1.00 94.94 211 ARG A C 1
ATOM 1639 O O . ARG A 1 211 ? 8.091 -17.513 0.286 1.00 94.94 211 ARG A O 1
ATOM 1646 N N . ARG A 1 212 ? 8.692 -15.452 -0.416 1.00 97.00 212 ARG A N 1
ATOM 1647 C CA . ARG A 1 212 ? 7.392 -15.112 -1.028 1.00 97.00 212 ARG A CA 1
ATOM 1648 C C . ARG A 1 212 ? 7.054 -16.050 -2.185 1.00 97.00 212 ARG A C 1
ATOM 1650 O O . ARG A 1 212 ? 5.972 -16.631 -2.201 1.00 97.00 212 ARG A O 1
ATOM 1657 N N . HIS A 1 213 ? 7.992 -16.268 -3.111 1.00 96.25 213 HIS A N 1
ATOM 1658 C CA . HIS A 1 213 ? 7.802 -17.194 -4.235 1.00 96.25 213 HIS A CA 1
ATOM 1659 C C . HIS A 1 213 ? 7.529 -18.622 -3.783 1.00 96.25 213 HIS A C 1
ATOM 1661 O O . HIS A 1 213 ? 6.731 -19.310 -4.416 1.00 96.25 213 HIS A O 1
ATOM 1667 N N . GLN A 1 214 ? 8.186 -19.072 -2.715 1.00 95.62 214 GLN A N 1
ATOM 1668 C CA . GLN A 1 214 ? 7.960 -20.405 -2.181 1.00 95.62 214 GLN A CA 1
ATOM 1669 C C . GLN A 1 214 ? 6.549 -20.536 -1.610 1.00 95.62 214 GLN A C 1
ATOM 1671 O O . GLN A 1 214 ? 5.852 -21.472 -1.976 1.00 95.62 214 GLN A O 1
ATOM 1676 N N . MET A 1 215 ? 6.091 -19.566 -0.816 1.00 95.88 215 MET A N 1
ATOM 1677 C CA . MET A 1 215 ? 4.731 -19.590 -0.276 1.00 95.88 215 MET A CA 1
ATOM 1678 C C . MET A 1 215 ? 3.658 -19.540 -1.376 1.00 95.88 215 MET A C 1
ATOM 1680 O O . MET A 1 215 ? 2.667 -20.260 -1.287 1.00 95.88 215 MET A O 1
ATOM 1684 N N . ILE A 1 216 ? 3.864 -18.747 -2.437 1.00 97.56 216 ILE A N 1
ATOM 1685 C CA . ILE A 1 216 ? 2.976 -18.754 -3.614 1.00 97.56 216 ILE A CA 1
ATOM 1686 C C . ILE A 1 216 ? 2.963 -20.141 -4.270 1.00 97.56 216 ILE A C 1
ATOM 1688 O O . ILE A 1 216 ? 1.897 -20.652 -4.604 1.00 97.56 216 ILE A O 1
ATOM 1692 N N . ALA A 1 217 ? 4.133 -20.763 -4.452 1.00 96.06 217 ALA A N 1
ATOM 1693 C CA . ALA A 1 217 ? 4.229 -22.098 -5.040 1.00 96.06 217 ALA A CA 1
ATOM 1694 C C . ALA A 1 217 ? 3.491 -23.151 -4.200 1.00 96.06 217 ALA A C 1
ATOM 1696 O O . ALA A 1 217 ? 2.777 -23.976 -4.766 1.00 96.06 217 ALA A O 1
ATOM 1697 N N . ASP A 1 218 ? 3.632 -23.092 -2.875 1.00 94.62 218 ASP A N 1
ATOM 1698 C CA . ASP A 1 218 ? 2.975 -24.009 -1.943 1.00 94.62 218 ASP A CA 1
ATOM 1699 C C . ASP A 1 218 ? 1.442 -23.844 -1.996 1.00 94.62 218 ASP A C 1
ATOM 1701 O O . ASP A 1 218 ? 0.712 -24.823 -2.126 1.00 94.62 218 ASP A O 1
ATOM 1705 N N . LEU A 1 219 ? 0.936 -22.603 -2.000 1.00 95.88 219 LEU A N 1
ATOM 1706 C CA . LEU A 1 219 ? -0.503 -22.323 -2.116 1.00 95.88 219 LEU A CA 1
ATOM 1707 C C . LEU A 1 219 ? -1.091 -22.716 -3.482 1.00 95.88 219 LEU A C 1
ATOM 1709 O O . LEU A 1 219 ? -2.247 -23.126 -3.555 1.00 95.88 219 LEU A O 1
ATOM 1713 N N . LEU A 1 220 ? -0.323 -22.606 -4.572 1.00 95.62 220 LEU A N 1
ATOM 1714 C CA . LEU A 1 220 ? -0.768 -23.039 -5.905 1.00 95.62 220 LEU A CA 1
ATOM 1715 C C . LEU A 1 220 ? -0.959 -24.559 -6.004 1.00 95.62 220 LEU A C 1
ATOM 1717 O O . LEU A 1 220 ? -1.757 -25.008 -6.827 1.00 95.62 220 LEU A O 1
ATOM 1721 N N . GLN A 1 221 ? -0.236 -25.339 -5.196 1.00 94.00 221 GLN A N 1
ATOM 1722 C CA . GLN A 1 221 ? -0.402 -26.795 -5.122 1.00 94.00 221 GLN A CA 1
ATOM 1723 C C . GLN A 1 221 ? -1.647 -27.202 -4.323 1.00 94.00 221 GLN A C 1
ATOM 1725 O O . GLN A 1 221 ? -2.165 -28.295 -4.530 1.00 94.00 221 GLN A O 1
ATOM 1730 N N . GLU A 1 222 ? -2.159 -26.310 -3.471 1.00 94.25 222 GLU A N 1
ATOM 1731 C CA . GLU A 1 222 ? -3.286 -26.552 -2.568 1.00 94.25 222 GLU A CA 1
ATOM 1732 C C . GLU A 1 222 ? -4.432 -25.546 -2.831 1.00 94.25 222 GLU A C 1
ATOM 1734 O O . GLU A 1 222 ? -4.728 -24.687 -1.992 1.00 94.25 222 GLU A O 1
ATOM 1739 N N . PRO A 1 223 ? -5.107 -25.613 -4.000 1.00 93.50 223 PRO A N 1
ATOM 1740 C CA . PRO A 1 223 ? -6.120 -24.629 -4.394 1.00 93.50 223 PRO A CA 1
ATOM 1741 C C . PRO A 1 223 ? -7.321 -24.573 -3.439 1.00 93.50 223 PRO A C 1
ATOM 1743 O O . PRO A 1 223 ? -7.903 -23.502 -3.258 1.00 93.50 223 PRO A O 1
ATOM 1746 N N . ASP A 1 224 ? -7.670 -25.695 -2.803 1.00 95.06 224 ASP A N 1
ATOM 1747 C CA . ASP A 1 224 ? -8.751 -25.757 -1.816 1.00 95.06 224 ASP A CA 1
ATOM 1748 C C . ASP A 1 224 ? -8.376 -25.005 -0.528 1.00 95.06 224 ASP A C 1
ATOM 1750 O O . ASP A 1 224 ? -9.191 -24.243 -0.005 1.00 95.06 224 ASP A O 1
ATOM 1754 N N . LEU A 1 225 ? -7.126 -25.135 -0.055 1.00 94.88 225 LEU A N 1
ATOM 1755 C CA . LEU A 1 225 ? -6.628 -24.362 1.090 1.00 94.88 225 LEU A CA 1
ATOM 1756 C C . LEU A 1 225 ? -6.518 -22.874 0.753 1.00 94.88 225 LEU A C 1
ATOM 1758 O O . LEU A 1 225 ? -6.899 -22.040 1.570 1.00 94.88 225 LEU A O 1
ATOM 1762 N N . LEU A 1 226 ? -6.066 -22.520 -0.456 1.00 96.06 226 LEU A N 1
ATOM 1763 C CA . LEU A 1 226 ? -6.070 -21.128 -0.914 1.00 96.06 226 LEU A CA 1
ATOM 1764 C C . LEU A 1 226 ? -7.488 -20.535 -0.871 1.00 96.06 226 LEU A C 1
ATOM 1766 O O . LEU A 1 226 ? -7.670 -19.409 -0.405 1.00 96.06 226 LEU A O 1
ATOM 1770 N N . ALA A 1 227 ? -8.493 -21.278 -1.341 1.00 96.50 227 ALA A N 1
ATOM 1771 C CA . ALA A 1 227 ? -9.885 -20.843 -1.301 1.00 96.50 227 ALA A CA 1
ATOM 1772 C C . ALA A 1 227 ? -10.409 -20.705 0.139 1.00 96.50 227 ALA A C 1
ATOM 1774 O O . ALA A 1 227 ? -11.073 -19.710 0.436 1.00 96.50 227 ALA A O 1
ATOM 1775 N N . ALA A 1 228 ? -10.073 -21.647 1.027 1.00 96.75 228 ALA A N 1
ATOM 1776 C CA . ALA A 1 228 ? -10.441 -21.607 2.442 1.00 96.75 228 ALA A CA 1
ATOM 1777 C C . ALA A 1 228 ? -9.822 -20.395 3.159 1.00 96.75 228 ALA A C 1
ATOM 1779 O O . ALA A 1 228 ? -10.556 -19.572 3.701 1.00 96.75 228 ALA A O 1
ATOM 1780 N N . ILE A 1 229 ? -8.499 -20.208 3.062 1.00 97.00 229 ILE A N 1
ATOM 1781 C CA . ILE A 1 229 ? -7.779 -19.064 3.652 1.00 97.00 229 ILE A CA 1
ATOM 1782 C C . ILE A 1 229 ? -8.377 -17.741 3.160 1.00 97.00 229 ILE A C 1
ATOM 1784 O O . ILE A 1 229 ? -8.680 -16.855 3.955 1.00 97.00 229 ILE A O 1
ATOM 1788 N N . ARG A 1 230 ? -8.609 -17.602 1.848 1.00 97.00 230 ARG A N 1
ATOM 1789 C CA . ARG A 1 230 ? -9.242 -16.401 1.276 1.00 97.00 230 ARG A CA 1
ATOM 1790 C C . ARG A 1 230 ? -10.686 -16.206 1.738 1.00 97.00 230 ARG A C 1
ATOM 1792 O O . ARG A 1 230 ? -11.141 -15.065 1.795 1.00 97.00 230 ARG A O 1
ATOM 1799 N N . GLY A 1 231 ? -11.415 -17.287 2.009 1.00 96.12 231 GLY A N 1
ATOM 1800 C CA . GLY A 1 231 ? -12.753 -17.253 2.594 1.00 96.12 231 GLY A CA 1
ATOM 1801 C C . GLY A 1 231 ? -12.733 -16.638 3.989 1.00 96.12 231 GLY A C 1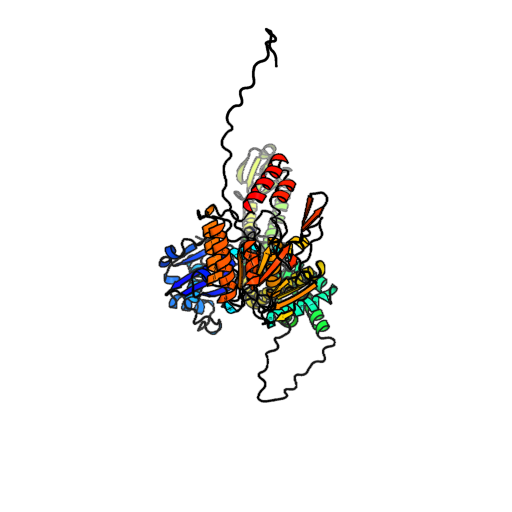
ATOM 1802 O O . GLY A 1 231 ? -13.447 -15.666 4.225 1.00 96.12 231 GLY A O 1
ATOM 1803 N N . GLU A 1 232 ? -11.846 -17.129 4.856 1.00 96.25 232 GLU A N 1
ATOM 1804 C CA . GLU A 1 232 ? -11.679 -16.618 6.223 1.00 96.25 232 GLU A CA 1
ATOM 1805 C C . GLU A 1 232 ? -11.196 -15.159 6.237 1.00 96.25 232 GLU A C 1
ATOM 1807 O O . GLU A 1 232 ? -11.731 -14.329 6.970 1.00 96.25 232 GLU A O 1
ATOM 1812 N N . LEU A 1 233 ? -10.256 -14.793 5.355 1.00 96.25 233 LEU A N 1
ATOM 1813 C CA . LEU A 1 233 ? -9.762 -13.414 5.236 1.00 96.25 233 LEU A CA 1
ATOM 1814 C C . LEU A 1 233 ? -10.875 -12.398 4.935 1.00 96.25 233 LEU A C 1
ATOM 1816 O O . LEU A 1 233 ? -10.826 -11.283 5.444 1.00 96.25 233 LEU A O 1
ATOM 1820 N N . LYS A 1 234 ? -11.898 -12.759 4.146 1.00 94.81 234 LYS A N 1
ATOM 1821 C CA . LYS A 1 234 ? -13.026 -11.856 3.833 1.00 94.81 234 LYS A CA 1
ATOM 1822 C C . LYS A 1 234 ? -13.907 -11.542 5.043 1.00 94.81 234 LYS A C 1
ATOM 1824 O O . LYS A 1 234 ? -14.594 -10.522 5.036 1.00 94.81 234 LYS A O 1
ATOM 1829 N N . SER A 1 235 ? -13.918 -12.415 6.046 1.00 93.12 235 SER A N 1
ATOM 1830 C CA . SER A 1 235 ? -14.689 -12.227 7.279 1.00 93.12 235 SER A CA 1
ATOM 1831 C C . SER A 1 235 ? -13.990 -11.283 8.262 1.00 93.12 235 SER A C 1
ATOM 1833 O O . SER A 1 235 ? -14.629 -10.735 9.163 1.00 93.12 235 SER A O 1
ATOM 1835 N N . ILE A 1 236 ? -12.688 -11.051 8.076 1.00 95.19 236 ILE A N 1
ATOM 1836 C CA . ILE A 1 236 ? -11.868 -10.189 8.925 1.00 95.19 236 ILE A CA 1
ATOM 1837 C C . ILE A 1 236 ? -12.025 -8.731 8.481 1.00 95.19 236 ILE A C 1
ATOM 1839 O O . ILE A 1 236 ? -11.808 -8.373 7.322 1.00 95.19 236 ILE A O 1
ATOM 1843 N N . ARG A 1 237 ? -12.401 -7.859 9.422 1.00 93.56 237 ARG A N 1
ATOM 1844 C CA . ARG A 1 237 ? -12.531 -6.414 9.182 1.00 93.56 237 ARG A CA 1
ATOM 1845 C C . ARG A 1 237 ? -11.170 -5.716 9.286 1.00 93.56 237 ARG A C 1
ATOM 1847 O O . ARG A 1 237 ? -10.160 -6.322 9.622 1.00 93.56 237 ARG A O 1
ATOM 1854 N N . ASP A 1 238 ? -11.144 -4.410 9.021 1.00 93.50 238 ASP A N 1
ATOM 1855 C CA . ASP A 1 238 ? -9.938 -3.576 9.132 1.00 93.50 238 ASP A CA 1
ATOM 1856 C C . ASP A 1 238 ? -9.539 -3.337 10.604 1.00 93.50 238 ASP A C 1
ATOM 1858 O O . ASP A 1 238 ? -9.765 -2.264 11.173 1.00 93.50 238 ASP A O 1
ATOM 1862 N N . ILE A 1 239 ? -8.982 -4.375 11.238 1.00 94.00 239 ILE A N 1
ATOM 1863 C CA . ILE A 1 239 ? -8.524 -4.348 12.634 1.00 94.00 239 ILE A CA 1
ATOM 1864 C C . ILE A 1 239 ? -7.372 -3.367 12.847 1.00 94.00 239 ILE A C 1
ATOM 1866 O O . ILE A 1 239 ? -7.237 -2.825 13.942 1.00 94.00 239 ILE A O 1
ATOM 1870 N N . GLU A 1 240 ? -6.591 -3.091 11.802 1.00 90.88 240 GLU A N 1
ATOM 1871 C CA . GLU A 1 240 ? -5.486 -2.137 11.829 1.00 90.88 240 GLU A CA 1
ATOM 1872 C C . GLU A 1 240 ? -6.026 -0.724 12.104 1.00 90.88 240 GLU A C 1
ATOM 1874 O O . GLU A 1 240 ? -5.703 -0.114 13.127 1.00 90.88 240 GLU A O 1
ATOM 1879 N N . ARG A 1 241 ? -6.962 -0.244 11.268 1.00 91.75 241 ARG A N 1
ATOM 1880 C CA . ARG A 1 241 ? -7.572 1.085 11.443 1.00 91.75 241 ARG A CA 1
ATOM 1881 C C . ARG A 1 241 ? -8.499 1.187 12.646 1.00 91.75 241 ARG A C 1
ATOM 1883 O O . ARG A 1 241 ? -8.562 2.246 13.275 1.00 91.75 241 ARG A O 1
ATOM 1890 N N . ALA A 1 242 ? -9.224 0.116 12.976 1.00 92.00 242 ALA A N 1
ATOM 1891 C CA . ALA A 1 242 ? -10.060 0.085 14.177 1.00 92.00 242 ALA A CA 1
ATOM 1892 C C . ALA A 1 242 ? -9.208 0.323 15.434 1.00 92.00 242 ALA A C 1
ATOM 1894 O O . ALA A 1 242 ? -9.523 1.187 16.252 1.00 92.00 242 ALA A O 1
ATOM 1895 N N . THR A 1 243 ? -8.073 -0.367 15.536 1.00 91.56 243 THR A N 1
ATOM 1896 C CA . THR A 1 243 ? -7.122 -0.214 16.644 1.00 91.56 243 THR A CA 1
ATOM 1897 C C . THR A 1 243 ? -6.498 1.180 16.682 1.00 91.56 243 THR A C 1
ATOM 1899 O O . THR A 1 243 ? -6.449 1.799 17.749 1.00 91.56 243 THR A O 1
ATOM 1902 N N . GLY A 1 244 ? -6.107 1.727 15.525 1.00 89.75 244 GLY A N 1
ATOM 1903 C CA . GLY A 1 244 ? -5.596 3.096 15.419 1.00 89.75 244 GLY A CA 1
ATOM 1904 C C . GLY A 1 244 ? -6.587 4.150 15.931 1.00 89.75 244 GLY A C 1
ATOM 1905 O O . GLY A 1 244 ? -6.208 5.030 16.707 1.00 89.75 244 GLY A O 1
ATOM 1906 N N . ARG A 1 245 ? -7.877 4.036 15.579 1.00 90.12 245 ARG A N 1
ATOM 1907 C CA . ARG A 1 245 ? -8.940 4.927 16.090 1.00 90.12 245 ARG A CA 1
ATOM 1908 C C . ARG A 1 245 ? -9.169 4.781 17.592 1.00 90.12 245 ARG A C 1
ATOM 1910 O O . ARG A 1 245 ? -9.333 5.783 18.295 1.00 90.12 245 ARG A O 1
ATOM 1917 N N . LEU A 1 246 ? -9.188 3.548 18.099 1.00 90.69 246 LEU A N 1
ATOM 1918 C CA . LEU A 1 246 ? -9.362 3.282 19.529 1.00 90.69 246 LEU A CA 1
ATOM 1919 C C . LEU A 1 246 ? -8.226 3.915 20.345 1.00 90.69 246 LEU A C 1
ATOM 1921 O O . LEU A 1 246 ? -8.500 4.574 21.350 1.00 90.69 246 LEU A O 1
ATOM 1925 N N . SER A 1 247 ? -6.981 3.803 19.874 1.00 90.19 247 SER A N 1
ATOM 1926 C CA . SER A 1 247 ? -5.806 4.412 20.515 1.00 90.19 247 SER A CA 1
ATOM 1927 C C . SER A 1 247 ? -5.869 5.945 20.539 1.00 90.19 247 SER A C 1
ATOM 1929 O O . SER A 1 247 ? -5.621 6.585 21.563 1.00 90.19 247 SER A O 1
ATOM 1931 N N . GLN A 1 248 ? -6.330 6.553 19.443 1.00 86.75 248 GLN A N 1
ATOM 1932 C CA . GLN A 1 248 ? -6.494 8.006 19.319 1.00 86.75 248 GLN A CA 1
ATOM 1933 C C . GLN A 1 248 ? -7.680 8.584 20.099 1.00 86.75 248 GLN A C 1
ATOM 1935 O O . GLN A 1 248 ? -7.910 9.794 20.056 1.00 86.75 248 GLN A O 1
ATOM 1940 N N . ALA A 1 249 ? -8.455 7.742 20.790 1.00 84.31 249 ALA A N 1
ATOM 1941 C CA . ALA A 1 249 ? -9.709 8.111 21.438 1.00 84.31 249 ALA A CA 1
ATOM 1942 C C . ALA A 1 249 ? -10.782 8.687 20.486 1.00 84.31 249 ALA A C 1
ATOM 1944 O O . ALA A 1 249 ? -11.729 9.313 20.961 1.00 84.31 249 ALA A O 1
ATOM 1945 N N . SER A 1 250 ? -10.659 8.451 19.174 1.00 84.56 250 SER A N 1
ATOM 1946 C CA . SER A 1 250 ? -11.675 8.784 18.163 1.00 84.56 250 SER A CA 1
ATOM 1947 C C . SER A 1 250 ? -12.577 7.598 17.804 1.00 84.56 250 SER A C 1
ATOM 1949 O O . SER A 1 250 ? -13.624 7.798 17.194 1.00 84.56 250 SER A O 1
ATOM 1951 N N . GLY A 1 251 ? -12.191 6.377 18.189 1.00 84.50 251 GLY A N 1
ATOM 1952 C CA . GLY A 1 251 ? -12.957 5.161 17.920 1.00 84.50 251 GLY A CA 1
ATOM 1953 C C . GLY A 1 251 ? -14.248 5.034 18.733 1.00 84.50 251 GLY A C 1
ATOM 1954 O O . GLY A 1 251 ? -14.368 5.570 19.839 1.00 84.50 251 GLY A O 1
ATOM 1955 N N . ASN A 1 252 ? -15.207 4.292 18.182 1.00 90.19 252 ASN A N 1
ATOM 1956 C CA . ASN A 1 252 ? -16.544 4.081 18.739 1.00 90.19 252 ASN A CA 1
ATOM 1957 C C . ASN A 1 252 ? -16.813 2.598 19.081 1.00 90.19 252 ASN A C 1
ATOM 1959 O O . ASN A 1 252 ? -15.942 1.735 18.976 1.00 90.19 252 ASN A O 1
ATOM 1963 N N . ALA A 1 253 ? -18.036 2.284 19.516 1.00 90.81 253 ALA A N 1
ATOM 1964 C CA . ALA A 1 253 ? -18.425 0.919 19.876 1.00 90.81 253 ALA A CA 1
ATOM 1965 C C . ALA A 1 253 ? -18.433 -0.058 18.683 1.00 90.81 253 ALA A C 1
ATOM 1967 O O . ALA A 1 253 ? -18.187 -1.249 18.870 1.00 90.81 253 ALA A O 1
ATOM 1968 N N . ARG A 1 254 ? -18.647 0.428 17.451 1.00 91.44 254 ARG A N 1
ATOM 1969 C CA . ARG A 1 254 ? -18.575 -0.400 16.237 1.00 91.44 254 ARG A CA 1
ATOM 1970 C C . ARG A 1 254 ? -17.146 -0.801 15.885 1.00 91.44 254 ARG A C 1
ATOM 1972 O O . ARG A 1 254 ? -16.963 -1.860 15.292 1.00 91.44 254 ARG A O 1
ATOM 1979 N N . ASP A 1 255 ? -16.148 -0.013 16.283 1.00 93.12 255 ASP A N 1
ATOM 1980 C CA . ASP A 1 255 ? -14.738 -0.394 16.151 1.00 93.12 255 ASP A CA 1
ATOM 1981 C C . ASP A 1 255 ? -14.401 -1.583 17.055 1.00 93.12 255 ASP A C 1
ATOM 1983 O O . ASP A 1 255 ? -13.807 -2.556 16.595 1.00 93.12 255 ASP A O 1
ATOM 1987 N N . LEU A 1 256 ? -14.853 -1.547 18.316 1.00 94.06 256 LEU A N 1
ATOM 1988 C CA . LEU A 1 256 ? -14.707 -2.676 19.240 1.00 94.06 256 LEU A CA 1
ATOM 1989 C C . LEU A 1 256 ? -15.483 -3.910 18.763 1.00 94.06 256 LEU A C 1
ATOM 1991 O O . LEU A 1 256 ? -14.970 -5.022 18.855 1.00 94.06 256 LEU A O 1
ATOM 1995 N N . LEU A 1 257 ? -16.686 -3.727 18.207 1.00 93.50 257 LEU A N 1
ATOM 1996 C CA . LEU A 1 257 ? -17.444 -4.826 17.609 1.00 93.50 257 LEU A CA 1
ATOM 1997 C C . LEU A 1 257 ? -16.716 -5.411 16.391 1.00 93.50 257 LEU A C 1
ATOM 1999 O O . LEU A 1 257 ? -16.631 -6.625 16.245 1.00 93.50 257 LEU A O 1
ATOM 2003 N N . GLY A 1 258 ? -16.163 -4.563 15.521 1.00 92.88 258 GLY A N 1
ATOM 2004 C CA . GLY A 1 258 ? -15.396 -5.016 14.364 1.00 92.88 258 GLY A CA 1
ATOM 2005 C C . GLY A 1 258 ? -14.135 -5.784 14.758 1.00 92.88 258 GLY A C 1
ATOM 2006 O O . GLY A 1 258 ? -13.814 -6.791 14.123 1.00 92.88 258 GLY A O 1
ATOM 2007 N N . LEU A 1 259 ? -13.471 -5.355 15.835 1.00 94.62 259 LEU A N 1
ATOM 2008 C CA . LEU A 1 259 ? -12.362 -6.084 16.439 1.00 94.62 259 LEU A CA 1
ATOM 2009 C C . LEU A 1 259 ? -12.834 -7.428 17.009 1.00 94.62 259 LEU A C 1
ATOM 2011 O O . LEU A 1 259 ? -12.247 -8.443 16.657 1.00 94.62 259 LEU A O 1
ATOM 2015 N N . LYS A 1 260 ? -13.931 -7.468 17.785 1.00 95.06 260 LYS A N 1
ATOM 2016 C CA . LYS A 1 260 ? -14.541 -8.713 18.296 1.00 95.06 260 LYS A CA 1
ATOM 2017 C C . LYS A 1 260 ? -14.766 -9.722 17.172 1.00 95.06 260 LYS A C 1
ATOM 2019 O O . LYS A 1 260 ? -14.250 -10.832 17.247 1.00 95.06 260 LYS A O 1
ATOM 2024 N N . THR A 1 261 ? -15.518 -9.335 16.138 1.00 94.06 261 THR A N 1
ATOM 2025 C CA . THR A 1 261 ? -15.849 -10.231 15.020 1.00 94.06 261 THR A CA 1
ATOM 2026 C C . THR A 1 261 ? -14.584 -10.758 14.352 1.00 94.06 261 THR A C 1
ATOM 2028 O O . THR A 1 261 ? -14.489 -11.942 14.073 1.00 94.06 261 THR A O 1
ATOM 2031 N N . SER A 1 262 ? -13.582 -9.903 14.152 1.00 95.75 262 SER A N 1
ATOM 2032 C CA . SER A 1 262 ? -12.323 -10.310 13.522 1.00 95.75 262 SER A CA 1
ATOM 2033 C C . SER A 1 262 ? -11.502 -11.261 14.402 1.00 95.75 262 SER A C 1
ATOM 2035 O O . SER A 1 262 ? -10.973 -12.247 13.899 1.00 95.75 262 SER A O 1
ATOM 2037 N N . LEU A 1 263 ? -11.427 -11.007 15.714 1.00 95.19 263 LEU A N 1
ATOM 2038 C CA . LEU A 1 263 ? -10.740 -11.873 16.680 1.00 95.19 263 LEU A CA 1
ATOM 2039 C C . LEU A 1 263 ? -11.380 -13.265 16.772 1.00 95.19 263 LEU A C 1
ATOM 2041 O O . LEU A 1 263 ? -10.664 -14.247 16.923 1.00 95.19 263 LEU A O 1
ATOM 2045 N N . GLN A 1 264 ? -12.705 -13.371 16.627 1.00 94.88 264 GLN A N 1
ATOM 2046 C CA . GLN A 1 264 ? -13.408 -14.662 16.610 1.00 94.88 264 GLN A CA 1
ATOM 2047 C C . GLN A 1 264 ? -13.091 -15.510 15.363 1.00 94.88 264 GLN A C 1
ATOM 2049 O O . GLN A 1 264 ? -13.160 -16.737 15.423 1.00 94.88 264 GLN A O 1
ATOM 2054 N N . GLU A 1 265 ? -12.714 -14.879 14.248 1.00 95.12 265 GLU A N 1
ATOM 2055 C CA . GLU A 1 265 ? -12.375 -15.567 12.993 1.00 95.12 265 GLU A CA 1
ATOM 2056 C C . GLU A 1 265 ? -10.881 -15.930 12.894 1.00 95.12 265 GLU A C 1
ATOM 2058 O O . GLU A 1 265 ? -10.514 -16.883 12.203 1.00 95.12 265 GLU A O 1
ATOM 2063 N N . ILE A 1 266 ? -10.004 -15.236 13.631 1.00 95.88 266 ILE A N 1
ATOM 2064 C CA . ILE A 1 266 ? -8.552 -15.483 13.623 1.00 95.88 266 ILE A CA 1
ATOM 2065 C C . ILE A 1 266 ? -8.170 -16.950 13.918 1.00 95.88 266 ILE A C 1
ATOM 2067 O O . ILE A 1 266 ? -7.326 -17.472 13.185 1.00 95.88 266 ILE A O 1
ATOM 2071 N N . PRO A 1 267 ? -8.767 -17.659 14.899 1.00 96.56 267 PRO A N 1
ATOM 2072 C CA . PRO A 1 267 ? -8.457 -19.070 15.136 1.00 96.56 267 PRO A CA 1
ATOM 2073 C C . PRO A 1 267 ? -8.728 -19.971 13.923 1.00 96.56 267 PRO A C 1
ATOM 2075 O O . PRO A 1 267 ? -7.957 -20.891 13.653 1.00 96.56 267 PRO A O 1
ATOM 2078 N N . LYS A 1 268 ? -9.787 -19.694 13.145 1.00 96.06 268 LYS A N 1
ATOM 2079 C CA . LYS A 1 268 ? -10.091 -20.455 11.920 1.00 96.06 268 LYS A CA 1
ATOM 2080 C C . LYS A 1 268 ? -9.031 -20.205 10.856 1.00 96.06 268 LYS A C 1
ATOM 2082 O O . LYS A 1 268 ? -8.468 -21.159 10.324 1.00 96.06 268 LYS A O 1
ATOM 2087 N N . LEU A 1 269 ? -8.694 -18.934 10.613 1.00 96.50 269 LEU A N 1
ATOM 2088 C CA . LEU A 1 269 ? -7.629 -18.549 9.683 1.00 96.50 269 LEU A CA 1
ATOM 2089 C C . LEU A 1 269 ? -6.294 -19.207 10.059 1.00 96.50 269 LEU A C 1
ATOM 2091 O O . LEU A 1 269 ? -5.603 -19.759 9.200 1.00 96.50 269 LEU A O 1
ATOM 2095 N N . LYS A 1 270 ? -5.941 -19.166 11.347 1.00 96.00 270 LYS A N 1
ATOM 2096 C CA . LYS A 1 270 ? -4.719 -19.773 11.873 1.00 96.00 270 LYS A CA 1
ATOM 2097 C C . LYS A 1 270 ? -4.727 -21.292 11.699 1.00 96.00 270 LYS A C 1
ATOM 2099 O O . LYS A 1 270 ? -3.716 -21.851 11.283 1.00 96.00 270 LYS A O 1
ATOM 2104 N N . GLY A 1 271 ? -5.874 -21.940 11.905 1.00 96.62 271 GLY A N 1
ATOM 2105 C CA . GLY A 1 271 ? -6.078 -23.361 11.624 1.00 96.62 271 GLY A CA 1
ATOM 2106 C C . GLY A 1 271 ? -5.883 -23.731 10.149 1.00 96.62 271 GLY A C 1
ATOM 2107 O O . GLY A 1 271 ? -5.205 -24.713 9.854 1.00 96.62 271 GLY A O 1
ATOM 2108 N N . GLU A 1 272 ? -6.412 -22.945 9.206 1.00 95.94 272 GLU A N 1
ATOM 2109 C CA . GLU A 1 272 ? -6.180 -23.182 7.770 1.00 95.94 272 GLU A CA 1
ATOM 2110 C C . GLU A 1 272 ? -4.706 -22.980 7.380 1.00 95.94 272 GLU A C 1
ATOM 2112 O O . GLU A 1 272 ? -4.145 -23.768 6.614 1.00 95.94 272 GLU A O 1
ATOM 2117 N N . LEU A 1 273 ? -4.038 -21.976 7.957 1.00 94.44 273 LEU A N 1
ATOM 2118 C CA . LEU A 1 273 ? -2.604 -21.757 7.758 1.00 94.44 273 LEU A CA 1
ATOM 2119 C C . LEU A 1 273 ? -1.755 -22.890 8.362 1.00 94.44 273 LEU A C 1
ATOM 2121 O O . LEU A 1 273 ? -0.766 -23.309 7.761 1.00 94.44 273 LEU A O 1
ATOM 2125 N N . GLN A 1 274 ? -2.159 -23.433 9.510 1.00 95.69 274 GLN A N 1
ATOM 2126 C CA . GLN A 1 274 ? -1.512 -24.584 10.138 1.00 95.69 274 GLN A CA 1
ATOM 2127 C C . GLN A 1 274 ? -1.605 -25.836 9.251 1.00 95.69 274 GLN A C 1
ATOM 2129 O O . GLN A 1 274 ? -0.598 -26.516 9.051 1.00 95.69 274 GLN A O 1
ATOM 2134 N N . LYS A 1 275 ? -2.764 -26.099 8.626 1.00 94.94 275 LYS A N 1
ATOM 2135 C CA . LYS A 1 275 ? -2.904 -27.195 7.647 1.00 94.94 275 LYS A CA 1
ATOM 2136 C C . LYS A 1 275 ? -1.926 -27.041 6.482 1.00 94.94 275 LYS A C 1
ATOM 2138 O O . LYS A 1 275 ? -1.326 -28.027 6.060 1.00 94.94 275 LYS A O 1
ATOM 2143 N N . LEU A 1 276 ? -1.738 -25.820 5.973 1.00 92.56 276 LEU A N 1
ATOM 2144 C CA . LEU A 1 276 ? -0.750 -25.546 4.926 1.00 92.56 276 LEU A CA 1
ATOM 2145 C C . LEU A 1 276 ? 0.675 -25.879 5.405 1.00 92.56 276 LEU A C 1
ATOM 2147 O O . LEU A 1 276 ? 1.415 -26.556 4.693 1.00 92.56 276 LEU A O 1
ATOM 2151 N N . ILE A 1 277 ? 1.053 -25.465 6.619 1.00 92.50 277 ILE A N 1
ATOM 2152 C CA . ILE A 1 277 ? 2.369 -25.771 7.211 1.00 92.50 277 ILE A CA 1
ATOM 2153 C C . ILE A 1 277 ? 2.588 -27.286 7.323 1.00 92.50 277 ILE A C 1
ATOM 2155 O O . ILE A 1 277 ? 3.659 -27.788 6.968 1.00 92.50 277 ILE A O 1
ATOM 2159 N N . GLU A 1 278 ? 1.578 -28.023 7.783 1.00 91.38 278 GLU A N 1
ATOM 2160 C CA . GLU A 1 278 ? 1.624 -29.482 7.912 1.00 91.38 278 GLU A CA 1
ATOM 2161 C C . GLU A 1 278 ? 1.789 -30.170 6.555 1.00 91.38 278 GLU A C 1
ATOM 2163 O O . GLU A 1 278 ? 2.630 -31.059 6.420 1.00 91.38 278 GLU A O 1
ATOM 2168 N N . ARG A 1 279 ? 1.060 -29.718 5.527 1.00 87.38 279 ARG A N 1
ATOM 2169 C CA . ARG A 1 279 ? 1.172 -30.226 4.150 1.00 87.38 279 ARG A CA 1
ATOM 2170 C C . ARG A 1 279 ? 2.555 -29.984 3.555 1.00 87.38 279 ARG A C 1
ATOM 2172 O O . ARG A 1 279 ? 3.131 -30.906 2.989 1.00 87.38 279 ARG A O 1
ATOM 2179 N N . ILE A 1 280 ? 3.120 -28.789 3.744 1.00 83.25 280 ILE A N 1
ATOM 2180 C CA . ILE A 1 280 ? 4.469 -28.440 3.258 1.00 83.25 280 ILE A CA 1
ATOM 2181 C C . ILE A 1 280 ? 5.558 -29.263 3.967 1.00 83.25 280 ILE A C 1
ATOM 2183 O O . ILE A 1 280 ? 6.621 -29.533 3.394 1.00 83.25 280 ILE A O 1
ATOM 2187 N N . SER A 1 281 ? 5.318 -29.618 5.229 1.00 79.31 281 SER A N 1
ATOM 2188 C CA . SER A 1 281 ? 6.242 -30.405 6.051 1.00 79.31 281 SER A CA 1
ATOM 2189 C C . SER A 1 281 ? 6.117 -31.910 5.788 1.00 79.31 281 SER A C 1
ATOM 2191 O O . SER A 1 281 ? 7.077 -32.654 5.991 1.00 79.31 281 SER A O 1
ATOM 2193 N N . PHE A 1 282 ? 4.964 -32.374 5.297 1.00 68.00 282 PHE A N 1
ATOM 2194 C CA . PHE A 1 282 ? 4.716 -33.777 4.986 1.00 68.00 282 PHE A CA 1
ATOM 2195 C C . PHE A 1 282 ? 5.614 -34.251 3.830 1.00 68.00 282 PHE A C 1
ATOM 2197 O O . PHE A 1 282 ? 5.507 -33.788 2.698 1.00 68.00 282 PHE A O 1
ATOM 2204 N N . GLY A 1 283 ? 6.527 -35.182 4.121 1.00 54.62 283 GLY A N 1
ATOM 2205 C CA . GLY A 1 283 ? 7.505 -35.709 3.158 1.00 54.62 283 GLY A CA 1
ATOM 2206 C C . GLY A 1 283 ? 8.882 -35.033 3.191 1.00 54.62 283 GLY A C 1
ATOM 2207 O O . GLY A 1 283 ? 9.807 -35.531 2.553 1.00 54.62 283 GLY A O 1
ATOM 2208 N N . LYS A 1 284 ? 9.064 -33.963 3.978 1.00 54.31 284 LYS A N 1
ATOM 2209 C CA . LYS A 1 284 ? 10.395 -33.483 4.371 1.00 54.31 284 LYS A CA 1
ATOM 2210 C C . LYS A 1 284 ? 10.772 -34.195 5.664 1.00 54.31 284 LYS A C 1
ATOM 2212 O O . LYS A 1 284 ? 10.229 -33.886 6.721 1.00 54.31 284 LYS A O 1
ATOM 2217 N N . THR A 1 285 ? 11.672 -35.176 5.591 1.00 32.88 285 THR A N 1
ATOM 2218 C CA . THR A 1 285 ? 12.304 -35.736 6.793 1.00 32.88 285 THR A CA 1
ATOM 2219 C C . THR A 1 285 ? 12.816 -34.561 7.626 1.00 32.88 285 THR A C 1
ATOM 2221 O O . THR A 1 285 ? 13.460 -33.680 7.045 1.00 32.88 285 THR A O 1
ATOM 2224 N N . PRO A 1 286 ? 12.536 -34.486 8.939 1.00 36.91 286 PRO A N 1
ATOM 2225 C CA . PRO A 1 286 ? 13.177 -33.485 9.763 1.00 36.91 286 PRO A CA 1
ATOM 2226 C C . PRO A 1 286 ? 14.670 -33.779 9.673 1.00 36.91 286 PRO A C 1
ATOM 2228 O O . PRO A 1 286 ? 15.149 -34.778 10.207 1.00 36.91 286 PRO A O 1
ATOM 2231 N N . ILE A 1 287 ? 15.408 -32.939 8.949 1.00 36.47 287 ILE A N 1
ATOM 2232 C CA . ILE A 1 287 ? 16.833 -32.810 9.194 1.00 36.47 287 ILE A CA 1
ATOM 2233 C C . ILE A 1 287 ? 16.864 -32.202 10.589 1.00 36.47 287 ILE A C 1
ATOM 2235 O O . ILE A 1 287 ? 16.750 -30.991 10.764 1.00 36.47 287 ILE A O 1
ATOM 2239 N N . ILE A 1 288 ? 16.894 -33.077 11.594 1.00 34.22 288 ILE A N 1
ATOM 2240 C CA . ILE A 1 288 ? 17.501 -32.746 12.868 1.00 34.22 288 ILE A CA 1
ATOM 2241 C C . ILE A 1 288 ? 18.851 -32.188 12.443 1.00 34.22 288 ILE A C 1
ATOM 2243 O O . ILE A 1 288 ? 19.643 -32.894 11.819 1.00 34.22 288 ILE A O 1
ATOM 2247 N N . ALA A 1 289 ? 19.034 -30.885 12.634 1.00 34.28 289 ALA A N 1
ATOM 2248 C CA . ALA A 1 289 ? 20.346 -30.292 12.573 1.00 34.28 289 ALA A CA 1
ATOM 2249 C C . ALA A 1 289 ? 21.149 -30.994 13.670 1.00 34.28 289 ALA A C 1
ATOM 2251 O O . ALA A 1 289 ? 21.101 -30.600 14.832 1.00 34.28 289 ALA A O 1
ATOM 2252 N N . GLU A 1 290 ? 21.790 -32.108 13.321 1.00 28.64 290 GLU A N 1
ATOM 2253 C CA . GLU A 1 290 ? 22.953 -32.559 14.053 1.00 28.64 290 GLU A CA 1
ATOM 2254 C C . GLU A 1 290 ? 23.933 -31.397 13.962 1.00 28.64 290 GLU A C 1
ATOM 2256 O O . GLU A 1 290 ? 24.313 -30.944 12.878 1.00 28.64 290 GLU A O 1
ATOM 2261 N N . GLU A 1 291 ? 24.228 -30.837 15.129 1.00 35.62 291 GLU A N 1
ATOM 2262 C CA . GLU A 1 291 ? 25.318 -29.910 15.367 1.00 35.62 291 GLU A CA 1
ATOM 2263 C C . GLU A 1 291 ? 26.642 -30.625 15.057 1.00 35.62 291 GLU A C 1
ATOM 2265 O O . GLU A 1 291 ? 27.426 -30.934 15.950 1.00 35.62 291 GLU A O 1
ATOM 2270 N N . ASP A 1 292 ? 26.910 -30.905 13.784 1.00 30.70 292 ASP A N 1
ATOM 2271 C CA . ASP A 1 292 ? 28.234 -31.313 13.341 1.00 30.70 292 ASP A CA 1
ATOM 2272 C C . ASP A 1 292 ? 29.103 -30.058 13.266 1.00 30.70 292 ASP A C 1
ATOM 2274 O O . ASP A 1 292 ? 29.151 -29.308 12.286 1.00 30.70 292 ASP A O 1
ATOM 2278 N N . GLY A 1 293 ? 29.766 -29.804 14.394 1.00 34.38 293 GLY A N 1
ATOM 2279 C CA . GLY A 1 293 ? 30.768 -28.769 14.570 1.00 34.38 293 GLY A CA 1
ATOM 2280 C C . GLY A 1 293 ? 31.947 -28.947 13.614 1.00 34.38 293 GLY A C 1
ATOM 2281 O O . GLY A 1 293 ? 32.904 -29.661 13.904 1.00 34.38 293 GLY A O 1
ATOM 2282 N N . GLY A 1 294 ? 31.917 -28.217 12.501 1.00 28.38 294 GLY A N 1
ATOM 2283 C CA . GLY A 1 294 ? 33.091 -27.871 11.702 1.00 28.38 294 GLY A CA 1
ATOM 2284 C C . GLY A 1 294 ? 33.451 -26.394 11.919 1.00 28.38 294 GLY A C 1
ATOM 2285 O O . GLY A 1 294 ? 32.614 -25.533 11.652 1.00 28.38 294 GLY A O 1
ATOM 2286 N N . PRO A 1 295 ? 34.670 -26.036 12.365 1.00 35.28 295 PRO A N 1
ATOM 2287 C CA . PRO A 1 295 ? 34.966 -24.689 12.863 1.00 35.28 295 PRO A CA 1
ATOM 2288 C C . PRO A 1 295 ? 35.139 -23.604 11.781 1.00 35.28 295 PRO A C 1
ATOM 2290 O O . PRO A 1 295 ? 35.661 -22.545 12.098 1.00 35.28 295 PRO A O 1
ATOM 2293 N N . ASN A 1 296 ? 34.738 -23.820 10.521 1.00 32.56 296 ASN A N 1
ATOM 2294 C CA . ASN A 1 296 ? 34.995 -22.853 9.438 1.00 32.56 296 ASN A CA 1
ATOM 2295 C C . ASN A 1 296 ? 33.930 -22.770 8.326 1.00 32.56 296 ASN A C 1
ATOM 2297 O O . ASN A 1 296 ? 34.213 -22.253 7.247 1.00 32.56 296 ASN A O 1
ATOM 2301 N N . ALA A 1 297 ? 32.695 -23.207 8.573 1.00 29.88 297 ALA A N 1
ATOM 2302 C CA . ALA A 1 297 ? 31.571 -22.873 7.697 1.00 29.88 297 ALA A CA 1
ATOM 2303 C C . ALA A 1 297 ? 30.703 -21.814 8.384 1.00 29.88 297 ALA A C 1
ATOM 2305 O O . ALA A 1 297 ? 30.017 -22.099 9.363 1.00 29.88 297 ALA A O 1
ATOM 2306 N N . SER A 1 298 ? 30.751 -20.571 7.899 1.00 28.28 298 SER A N 1
ATOM 2307 C CA . SER A 1 298 ? 29.804 -19.537 8.318 1.00 28.28 298 SER A CA 1
ATOM 2308 C C . SER A 1 298 ? 28.379 -20.049 8.069 1.00 28.28 298 SER A C 1
ATOM 2310 O O . SER A 1 298 ? 28.078 -20.423 6.933 1.00 28.28 298 SER A O 1
ATOM 2312 N N . PRO A 1 299 ? 27.493 -20.090 9.080 1.00 33.94 299 PRO A N 1
ATOM 2313 C CA . PRO A 1 299 ? 26.135 -20.563 8.878 1.00 33.94 299 PRO A CA 1
ATOM 2314 C C . PRO A 1 299 ? 25.417 -19.542 7.997 1.00 33.94 299 PRO A C 1
ATOM 2316 O O . PRO A 1 299 ? 25.077 -18.441 8.440 1.00 33.94 299 PRO A O 1
ATOM 2319 N N . ALA A 1 300 ? 25.207 -19.885 6.726 1.00 33.78 300 ALA A N 1
ATOM 2320 C CA . ALA A 1 300 ? 24.240 -19.193 5.895 1.00 33.78 300 ALA A CA 1
ATOM 2321 C C . ALA A 1 300 ? 22.894 -19.303 6.621 1.00 33.78 300 ALA A C 1
ATOM 2323 O O . ALA A 1 300 ? 22.347 -20.393 6.764 1.00 33.78 300 ALA A O 1
ATOM 2324 N N . ARG A 1 301 ? 22.412 -18.181 7.164 1.00 36.78 301 ARG A N 1
ATOM 2325 C CA . ARG A 1 301 ? 21.137 -18.070 7.877 1.00 36.78 301 ARG A CA 1
ATOM 2326 C C . ARG A 1 301 ? 20.003 -18.474 6.929 1.00 36.78 301 ARG A C 1
ATOM 2328 O O . ARG A 1 301 ? 19.452 -17.629 6.231 1.00 36.78 301 ARG A O 1
ATOM 2335 N N . THR A 1 302 ? 19.651 -19.754 6.878 1.00 43.09 302 THR A N 1
ATOM 2336 C CA . THR A 1 302 ? 18.419 -20.220 6.238 1.00 43.09 302 THR A CA 1
ATOM 2337 C C . THR A 1 302 ? 17.253 -19.661 7.045 1.00 43.09 302 THR A C 1
ATOM 2339 O O . THR A 1 302 ? 16.951 -20.146 8.134 1.00 43.09 302 THR A O 1
ATOM 2342 N N . GLY A 1 303 ? 16.665 -18.567 6.555 1.00 59.41 303 GLY A N 1
ATOM 2343 C CA . GLY A 1 303 ? 15.534 -17.904 7.194 1.00 59.41 303 GLY A CA 1
ATOM 2344 C C . GLY A 1 303 ? 14.353 -18.858 7.383 1.00 59.41 303 GLY A C 1
ATOM 2345 O O . GLY A 1 303 ? 14.120 -19.755 6.572 1.00 59.41 303 GLY A O 1
ATOM 2346 N N . ARG A 1 304 ? 13.601 -18.657 8.468 1.00 77.31 304 ARG A N 1
ATOM 2347 C CA . ARG A 1 304 ? 12.387 -19.417 8.795 1.00 77.31 304 ARG A CA 1
ATOM 2348 C C . ARG A 1 304 ? 11.399 -19.393 7.617 1.00 77.31 304 ARG A C 1
ATOM 2350 O O . ARG A 1 304 ? 11.276 -18.375 6.937 1.00 77.31 304 ARG A O 1
ATOM 2357 N N . ALA A 1 305 ? 10.671 -20.480 7.362 1.00 88.19 305 ALA A N 1
ATOM 2358 C CA . ALA A 1 305 ? 9.651 -20.497 6.307 1.00 88.19 305 ALA A CA 1
ATOM 2359 C C . ALA A 1 305 ? 8.559 -19.442 6.577 1.00 88.19 305 ALA A C 1
ATOM 2361 O O . ALA A 1 305 ? 8.113 -19.291 7.714 1.00 88.19 305 ALA A O 1
ATOM 2362 N N . LEU A 1 306 ? 8.136 -18.713 5.538 1.00 92.19 306 LEU A N 1
ATOM 2363 C CA . LEU A 1 306 ? 7.205 -17.586 5.673 1.00 92.19 306 LEU A CA 1
ATOM 2364 C C . LEU A 1 306 ? 5.838 -17.973 6.272 1.00 92.19 306 LEU A C 1
ATOM 2366 O O . LEU A 1 306 ? 5.410 -17.276 7.188 1.00 92.19 306 LEU A O 1
ATOM 2370 N N . PRO A 1 307 ? 5.187 -19.093 5.885 1.00 93.56 307 PRO A N 1
ATOM 2371 C CA . PRO A 1 307 ? 3.940 -19.524 6.526 1.00 93.56 307 PRO A CA 1
ATOM 2372 C C . PRO A 1 307 ? 4.068 -19.699 8.043 1.00 93.56 307 PRO A C 1
ATOM 2374 O O . PRO A 1 307 ? 3.161 -19.333 8.782 1.00 93.56 307 PRO A O 1
ATOM 2377 N N . VAL A 1 308 ? 5.215 -20.206 8.510 1.00 93.50 308 VAL A N 1
ATOM 2378 C CA . VAL A 1 308 ? 5.482 -20.433 9.937 1.00 93.50 308 VAL A CA 1
ATOM 2379 C C . VAL A 1 308 ? 5.692 -19.107 10.671 1.00 93.50 308 VAL A C 1
ATOM 2381 O O . VAL A 1 308 ? 5.190 -18.934 11.774 1.00 93.50 308 VAL A O 1
ATOM 2384 N N . GLU A 1 309 ? 6.405 -18.154 10.065 1.00 94.06 309 GLU A N 1
ATOM 2385 C CA . GLU A 1 309 ? 6.540 -16.806 10.635 1.00 94.06 309 GLU A CA 1
ATOM 2386 C C . GLU A 1 309 ? 5.179 -16.105 10.753 1.00 94.06 309 GLU A C 1
ATOM 2388 O O . GLU A 1 309 ? 4.863 -15.546 11.801 1.00 94.06 309 GLU A O 1
ATOM 2393 N N . LEU A 1 310 ? 4.355 -16.163 9.703 1.00 95.62 310 LEU A N 1
ATOM 2394 C CA . LEU A 1 310 ? 3.025 -15.553 9.712 1.00 95.62 310 LEU A CA 1
ATOM 2395 C C . LEU A 1 310 ? 2.112 -16.206 10.751 1.00 95.62 310 LEU A C 1
ATOM 2397 O O . LEU A 1 310 ? 1.425 -15.501 11.480 1.00 95.62 310 LEU A O 1
ATOM 2401 N N . HIS A 1 311 ? 2.137 -17.534 10.860 1.00 95.94 311 HIS A N 1
ATOM 2402 C CA . HIS A 1 311 ? 1.356 -18.268 11.853 1.00 95.94 311 HIS A CA 1
ATOM 2403 C C . HIS A 1 311 ? 1.711 -17.871 13.295 1.00 95.94 311 HIS A C 1
ATOM 2405 O O . HIS A 1 311 ? 0.817 -17.710 14.127 1.00 95.94 311 HIS A O 1
ATOM 2411 N N . ASP A 1 312 ? 2.998 -17.682 13.589 1.00 94.75 312 ASP A N 1
ATOM 2412 C CA . ASP A 1 312 ? 3.464 -17.248 14.909 1.00 94.75 312 ASP A CA 1
ATOM 2413 C C . ASP A 1 312 ? 3.068 -15.805 15.228 1.00 94.75 312 ASP A C 1
ATOM 2415 O O . ASP A 1 312 ? 2.693 -15.510 16.359 1.00 94.75 312 ASP A O 1
ATOM 2419 N N . ASN A 1 313 ? 3.111 -14.921 14.228 1.00 95.88 313 ASN A N 1
ATOM 2420 C CA . ASN A 1 313 ? 2.760 -13.509 14.388 1.00 95.88 313 ASN A CA 1
ATOM 2421 C C . ASN A 1 313 ? 1.238 -13.258 14.430 1.00 95.88 313 ASN A C 1
ATOM 2423 O O . ASN A 1 313 ? 0.807 -12.166 14.808 1.00 95.88 313 ASN A O 1
ATOM 2427 N N . ILE A 1 314 ? 0.416 -14.246 14.056 1.00 96.62 314 ILE A N 1
ATOM 2428 C CA . ILE A 1 314 ? -1.044 -14.206 14.203 1.00 96.62 314 ILE A CA 1
ATOM 2429 C C . ILE A 1 314 ? -1.418 -14.679 15.614 1.00 96.62 314 ILE A C 1
ATOM 2431 O O . ILE A 1 314 ? -1.316 -15.864 15.951 1.00 96.62 314 ILE A O 1
ATOM 2435 N N . HIS A 1 315 ? -1.891 -13.749 16.443 1.00 96.06 315 HIS A N 1
ATOM 2436 C CA . HIS A 1 315 ? -2.277 -13.992 17.832 1.00 96.06 315 HIS A CA 1
ATOM 2437 C C . HIS A 1 315 ? -3.805 -14.114 17.953 1.00 96.06 315 HIS A C 1
ATOM 2439 O O . HIS A 1 315 ? -4.536 -13.262 17.459 1.00 96.06 315 HIS A O 1
ATOM 2445 N N . GLU A 1 316 ? -4.302 -15.156 18.629 1.00 93.31 316 GLU A N 1
ATOM 2446 C CA . GLU A 1 316 ? -5.749 -15.442 18.718 1.00 93.31 316 GLU A CA 1
ATOM 2447 C C . GLU A 1 316 ? -6.496 -14.581 19.746 1.00 93.31 316 GLU A C 1
ATOM 2449 O O . GLU A 1 316 ? -7.665 -14.269 19.550 1.00 93.31 316 GLU A O 1
ATOM 2454 N N . MET A 1 317 ? -5.828 -14.190 20.837 1.00 95.19 317 MET A N 1
ATOM 2455 C CA . MET A 1 317 ? -6.379 -13.322 21.893 1.00 95.19 317 MET A CA 1
ATOM 2456 C C . MET A 1 317 ? -7.810 -13.711 22.364 1.00 95.19 317 MET A C 1
ATOM 2458 O O . MET A 1 317 ? -8.701 -12.855 22.409 1.00 95.19 317 MET A O 1
ATOM 2462 N N . PRO A 1 318 ? -8.066 -14.982 22.746 1.00 94.12 318 PRO A N 1
ATOM 2463 C CA . PRO A 1 318 ? -9.419 -15.478 23.024 1.00 94.12 318 PRO A CA 1
ATOM 2464 C C . PRO A 1 318 ? -10.096 -14.775 24.210 1.00 94.12 318 PRO A C 1
ATOM 2466 O O . PRO A 1 318 ? -11.293 -14.497 24.158 1.00 94.12 318 PRO A O 1
ATOM 2469 N N . GLU A 1 319 ? -9.335 -14.421 25.252 1.00 95.12 319 GLU A N 1
ATOM 2470 C CA . GLU A 1 319 ? -9.862 -13.701 26.421 1.00 95.12 319 GLU A CA 1
ATOM 2471 C C . GLU A 1 319 ? -10.412 -12.318 26.046 1.00 95.12 319 GLU A C 1
ATOM 2473 O O . GLU A 1 319 ? -11.447 -11.888 26.561 1.00 95.12 319 GLU A O 1
ATOM 2478 N N . LEU A 1 320 ? -9.745 -11.623 25.118 1.00 94.69 320 LEU A N 1
ATOM 2479 C CA . LEU A 1 320 ? -10.205 -10.332 24.618 1.00 94.69 320 LEU A CA 1
ATOM 2480 C C . LEU A 1 320 ? -11.479 -10.499 23.783 1.00 94.69 320 LEU A C 1
ATOM 2482 O O . LEU A 1 320 ? -12.431 -9.742 23.973 1.00 94.69 320 LEU A O 1
ATOM 2486 N N . ALA A 1 321 ? -11.524 -11.502 22.903 1.00 94.81 321 ALA A N 1
ATOM 2487 C CA . ALA A 1 321 ? -12.702 -11.791 22.088 1.00 94.81 321 ALA A CA 1
ATOM 2488 C C . ALA A 1 321 ? -13.937 -12.103 22.954 1.00 94.81 321 ALA A C 1
ATOM 2490 O O . ALA A 1 321 ? -14.986 -11.483 22.771 1.00 94.81 321 ALA A O 1
ATOM 2491 N N . GLU A 1 322 ? -13.800 -12.989 23.947 1.00 94.94 322 GLU A N 1
ATOM 2492 C CA . GLU A 1 322 ? -14.878 -13.360 24.875 1.00 94.94 322 GLU A CA 1
ATOM 2493 C C . GLU A 1 322 ? -15.346 -12.159 25.710 1.00 94.94 322 GLU A C 1
ATOM 2495 O O . GLU A 1 322 ? -16.538 -11.965 25.964 1.00 94.94 322 GLU A O 1
ATOM 2500 N N . LYS A 1 323 ? -14.410 -11.305 26.129 1.00 94.25 323 LYS A N 1
ATOM 2501 C CA . LYS A 1 323 ? -14.734 -10.100 26.888 1.00 94.25 323 LYS A CA 1
ATOM 2502 C C . LYS A 1 323 ? -15.533 -9.093 26.065 1.00 94.25 323 LYS A C 1
ATOM 2504 O O . LYS A 1 323 ? -16.510 -8.544 26.573 1.00 94.25 323 LYS A O 1
ATOM 2509 N N . LEU A 1 324 ? -15.132 -8.851 24.817 1.00 94.62 324 LEU A N 1
ATOM 2510 C CA . LEU A 1 324 ? -15.867 -7.972 23.907 1.00 94.62 324 LEU A CA 1
ATOM 2511 C C . LEU A 1 324 ? -17.242 -8.555 23.564 1.00 94.62 324 LEU A C 1
ATOM 2513 O O . LEU A 1 324 ? -18.216 -7.809 23.483 1.00 94.62 324 LEU A O 1
ATOM 2517 N N . GLU A 1 325 ? -17.335 -9.878 23.425 1.00 94.31 325 GLU A N 1
ATOM 2518 C CA . GLU A 1 325 ? -18.590 -10.591 23.202 1.00 94.31 325 GLU A CA 1
ATOM 2519 C C . GLU A 1 325 ? -19.589 -10.425 24.345 1.00 94.31 325 GLU A C 1
ATOM 2521 O O . GLU A 1 325 ? -20.746 -10.107 24.093 1.00 94.31 325 GLU A O 1
ATOM 2526 N N . LYS A 1 326 ? -19.147 -10.600 25.593 1.00 93.31 326 LYS A N 1
ATOM 2527 C CA . LYS A 1 326 ? -20.006 -10.420 26.772 1.00 93.31 326 LYS A CA 1
ATOM 2528 C C . LYS A 1 326 ? -20.389 -8.960 27.012 1.00 93.31 326 LYS A C 1
ATOM 2530 O O . LYS A 1 326 ? -21.383 -8.695 27.681 1.00 93.31 326 LYS A O 1
ATOM 2535 N N . ALA A 1 327 ? -19.570 -8.022 26.540 1.00 93.31 327 ALA A N 1
ATOM 2536 C CA . ALA A 1 327 ? -19.770 -6.604 26.788 1.00 93.31 327 ALA A CA 1
ATOM 2537 C C . ALA A 1 327 ? -20.745 -5.960 25.800 1.00 93.31 327 ALA A C 1
ATOM 2539 O O . ALA A 1 327 ? -21.657 -5.253 26.222 1.00 93.31 327 ALA A O 1
ATOM 2540 N N . LEU A 1 328 ? -20.541 -6.161 24.499 1.00 93.50 328 LEU A N 1
ATOM 2541 C CA . LEU A 1 328 ? -21.190 -5.374 23.450 1.00 93.50 328 LEU A CA 1
ATOM 2542 C C . LEU A 1 328 ? -22.499 -6.005 22.970 1.00 93.50 328 LEU A C 1
ATOM 2544 O O . LEU A 1 328 ? -22.624 -7.223 22.896 1.00 93.50 328 LEU A O 1
ATOM 2548 N N . VAL A 1 329 ? -23.455 -5.161 22.579 1.00 92.94 329 VAL A N 1
ATOM 2549 C CA . VAL A 1 329 ? -24.624 -5.595 21.792 1.00 92.94 329 VAL A CA 1
ATOM 2550 C C . VAL A 1 329 ? -24.243 -5.877 20.332 1.00 92.94 329 VAL A C 1
ATOM 2552 O O . VAL A 1 329 ? -23.209 -5.409 19.854 1.00 92.94 329 VAL A O 1
ATOM 2555 N N . ASP A 1 330 ? -25.106 -6.588 19.601 1.00 88.81 330 ASP A N 1
ATOM 2556 C CA . ASP A 1 330 ? -24.860 -6.963 18.198 1.00 88.81 330 ASP A CA 1
ATOM 2557 C C . ASP A 1 330 ? -24.841 -5.770 17.223 1.00 88.81 330 ASP A C 1
ATOM 2559 O O . ASP A 1 330 ? -24.098 -5.792 16.242 1.00 88.81 330 ASP A O 1
ATOM 2563 N N . ASP A 1 331 ? -25.626 -4.718 17.486 1.00 89.31 331 ASP A N 1
ATOM 2564 C CA . ASP A 1 331 ? -25.627 -3.472 16.700 1.00 89.31 331 ASP A CA 1
ATOM 2565 C C . ASP A 1 331 ? -25.538 -2.250 17.627 1.00 89.31 331 ASP A C 1
ATOM 2567 O O . ASP A 1 331 ? -26.558 -1.665 18.003 1.00 89.31 331 ASP A O 1
ATOM 2571 N N . PRO A 1 332 ? -24.321 -1.875 18.061 1.00 89.81 332 PRO A N 1
ATOM 2572 C CA . PRO A 1 332 ? -24.134 -0.712 18.899 1.00 89.81 332 PRO A CA 1
ATOM 2573 C C . PRO A 1 332 ? -24.257 0.573 18.060 1.00 89.81 332 PRO A C 1
ATOM 2575 O O . PRO A 1 332 ? -23.855 0.610 16.884 1.00 89.81 332 PRO A O 1
ATOM 2578 N N . PRO A 1 333 ? -24.755 1.667 18.659 1.00 87.06 333 PRO A N 1
ATOM 2579 C CA . PRO A 1 333 ? -24.903 2.932 17.956 1.00 87.06 333 PRO A CA 1
ATOM 2580 C C . PRO A 1 333 ? -23.552 3.555 17.597 1.00 87.06 333 PRO A C 1
ATOM 2582 O O . PRO A 1 333 ? -22.532 3.338 18.255 1.00 87.06 333 PRO A O 1
ATOM 2585 N N . LEU A 1 334 ? -23.558 4.381 16.547 1.00 81.44 334 LEU A N 1
ATOM 2586 C CA . LEU A 1 334 ? -22.382 5.145 16.113 1.00 81.44 334 LEU A CA 1
ATOM 2587 C C . LEU A 1 334 ? -21.976 6.194 17.154 1.00 81.44 334 LEU A C 1
ATOM 2589 O O . LEU A 1 334 ? -20.792 6.372 17.445 1.00 81.44 334 LEU A O 1
ATOM 2593 N N . ALA A 1 335 ? -22.963 6.894 17.717 1.00 83.56 335 ALA A N 1
ATOM 2594 C CA . ALA A 1 335 ? -22.738 7.956 18.679 1.00 83.56 335 ALA A CA 1
ATOM 2595 C C . ALA A 1 335 ? -22.680 7.398 20.106 1.00 83.56 335 ALA A C 1
ATOM 2597 O O . ALA A 1 335 ? -23.686 6.985 20.676 1.00 83.56 335 ALA A O 1
ATOM 2598 N N . LEU A 1 336 ? -21.510 7.506 20.742 1.00 81.38 336 LEU A N 1
ATOM 2599 C CA . LEU A 1 336 ? -21.300 7.065 22.130 1.00 81.38 336 LEU A CA 1
ATOM 2600 C C . LEU A 1 336 ? -22.234 7.750 23.146 1.00 81.38 336 LEU A C 1
ATOM 2602 O O . LEU A 1 336 ? -22.455 7.231 24.235 1.00 81.38 336 LEU A O 1
ATOM 2606 N N . LYS A 1 337 ? -22.769 8.929 22.806 1.00 78.50 337 LYS A N 1
ATOM 2607 C CA . LYS A 1 337 ? -23.653 9.719 23.677 1.00 78.50 337 LYS A CA 1
ATOM 2608 C C . LYS A 1 337 ? -25.097 9.216 23.708 1.00 78.50 337 LYS A C 1
ATOM 2610 O O . LYS A 1 337 ? -25.845 9.638 24.585 1.00 78.50 337 LYS A O 1
ATOM 2615 N N . GLU A 1 338 ? -25.501 8.374 22.762 1.00 75.38 338 GLU A N 1
ATOM 2616 C CA . GLU A 1 338 ? -26.880 7.873 22.681 1.00 75.38 338 GLU A CA 1
ATOM 2617 C C . GLU A 1 338 ? -27.140 6.728 23.673 1.00 75.38 338 GLU A C 1
ATOM 2619 O O . GLU A 1 338 ? -28.289 6.503 24.059 1.00 75.38 338 GLU A O 1
ATOM 2624 N N . GLY A 1 339 ? -26.071 6.100 24.178 1.00 82.94 339 GLY A N 1
ATOM 2625 C CA . GLY A 1 339 ? -26.144 4.916 25.033 1.00 82.94 339 GLY A CA 1
ATOM 2626 C C . GLY A 1 339 ? -26.532 3.661 24.250 1.00 82.94 339 GLY A C 1
ATOM 2627 O O . GLY A 1 339 ? -26.588 3.697 23.031 1.00 82.94 339 GLY A O 1
ATOM 2628 N N . GLY A 1 340 ? -26.787 2.539 24.921 1.00 87.75 340 GLY A N 1
ATOM 2629 C CA . GLY A 1 340 ? -27.146 1.271 24.267 1.00 87.75 340 GLY A CA 1
ATOM 2630 C C . GLY A 1 340 ? -25.950 0.516 23.679 1.00 87.75 340 GLY A C 1
ATOM 2631 O O . GLY A 1 340 ? -26.090 -0.202 22.696 1.00 87.75 340 GLY A O 1
ATOM 2632 N N . ILE A 1 341 ? -24.767 0.697 24.267 1.00 91.38 341 ILE A N 1
ATOM 2633 C CA . ILE A 1 341 ? -23.523 0.052 23.818 1.00 91.38 341 ILE A CA 1
ATOM 2634 C C . ILE A 1 341 ? -23.412 -1.367 24.386 1.00 91.38 341 ILE A C 1
ATOM 2636 O O . ILE A 1 341 ? -22.914 -2.272 23.716 1.00 91.38 341 ILE A O 1
ATOM 2640 N N . PHE A 1 342 ? -23.860 -1.547 25.631 1.00 93.12 342 PHE A N 1
ATOM 2641 C CA . PHE A 1 342 ? -23.644 -2.776 26.392 1.00 93.12 342 PHE A CA 1
ATOM 2642 C C . PHE A 1 342 ? -24.877 -3.676 26.434 1.00 93.12 342 PHE A C 1
ATOM 2644 O O . PHE A 1 342 ? -26.007 -3.180 26.522 1.00 93.12 342 PHE A O 1
ATOM 2651 N N . GLY A 1 343 ? -24.655 -4.990 26.404 1.00 88.25 343 GLY A N 1
ATOM 2652 C CA . GLY A 1 343 ? -25.705 -5.990 26.605 1.00 88.25 343 GLY A CA 1
ATOM 2653 C C . GLY A 1 343 ? -26.276 -5.962 28.026 1.00 88.25 343 GLY A C 1
ATOM 2654 O O . GLY A 1 343 ? -25.590 -5.568 28.972 1.00 88.25 343 GLY A O 1
ATOM 2655 N N . ASP A 1 344 ? -27.539 -6.372 28.176 1.00 87.00 344 ASP A N 1
ATOM 2656 C CA . ASP A 1 344 ? -28.144 -6.581 29.500 1.00 87.00 344 ASP A CA 1
ATOM 2657 C C . ASP A 1 344 ? -27.349 -7.688 30.237 1.00 87.00 344 ASP A C 1
ATOM 2659 O O . ASP A 1 344 ? -26.976 -8.699 29.638 1.00 87.00 344 ASP A O 1
ATOM 2663 N N . GLY A 1 345 ? -27.059 -7.505 31.528 1.00 87.31 345 GLY A N 1
ATOM 2664 C CA . GLY A 1 345 ? -26.278 -8.448 32.341 1.00 87.31 345 GLY A CA 1
ATOM 2665 C C . GLY A 1 345 ? -24.767 -8.187 32.395 1.00 87.31 345 GLY A C 1
ATOM 2666 O O . GLY A 1 345 ? -24.077 -8.827 33.189 1.00 87.31 345 GLY A O 1
ATOM 2667 N N . TYR A 1 346 ? -24.235 -7.240 31.613 1.00 91.06 346 TYR A N 1
ATOM 2668 C CA . TYR A 1 346 ? -22.815 -6.865 31.686 1.00 91.06 346 TYR A CA 1
ATOM 2669 C C . TYR A 1 346 ? -22.467 -6.103 32.975 1.00 91.06 346 TYR A C 1
ATOM 2671 O O . TYR A 1 346 ? -21.399 -6.300 33.561 1.00 91.06 346 TYR A O 1
ATOM 2679 N N . ASN A 1 347 ? -23.360 -5.219 33.429 1.00 93.88 347 ASN A N 1
ATOM 2680 C CA . ASN A 1 347 ? -23.169 -4.423 34.636 1.00 93.88 347 ASN A CA 1
ATOM 2681 C C . ASN A 1 347 ? -24.496 -4.249 35.389 1.00 93.88 347 ASN A C 1
ATOM 2683 O O . ASN A 1 347 ? -25.469 -3.751 34.828 1.00 93.88 347 ASN A O 1
ATOM 2687 N N . CYS A 1 348 ? -24.514 -4.626 36.672 1.00 92.94 348 CYS A N 1
ATOM 2688 C CA . CYS A 1 348 ? -25.716 -4.587 37.507 1.00 92.94 348 CYS A CA 1
ATOM 2689 C C . CYS A 1 348 ? -26.288 -3.173 37.666 1.00 92.94 348 CYS A C 1
ATOM 2691 O O . CYS A 1 348 ? -27.495 -2.990 37.530 1.00 92.94 348 CYS A O 1
ATOM 2693 N N . ASP A 1 349 ? -25.435 -2.173 37.884 1.00 91.62 349 ASP A N 1
ATOM 2694 C CA . ASP A 1 349 ? -25.869 -0.792 38.112 1.00 91.62 349 ASP A CA 1
ATOM 2695 C C . ASP A 1 349 ? -26.492 -0.197 36.838 1.00 91.62 349 ASP A C 1
ATOM 2697 O O . ASP A 1 349 ? -27.501 0.511 36.888 1.00 91.62 349 ASP A O 1
ATOM 2701 N N . LEU A 1 350 ? -25.928 -0.522 35.669 1.00 92.06 350 LEU A N 1
ATOM 2702 C CA . LEU A 1 350 ? -26.487 -0.133 34.376 1.00 92.06 350 LEU A CA 1
ATOM 2703 C C . LEU A 1 350 ? -27.856 -0.780 34.140 1.00 92.06 350 LEU A C 1
ATOM 2705 O O . LEU A 1 350 ? -28.785 -0.103 33.691 1.00 92.06 350 LEU A O 1
ATOM 2709 N N . ASP A 1 351 ? -27.994 -2.064 34.464 1.00 91.44 351 ASP A N 1
ATOM 2710 C CA . ASP A 1 351 ? -29.262 -2.779 34.338 1.00 91.44 351 ASP A CA 1
ATOM 2711 C C . ASP A 1 351 ? -30.333 -2.194 35.267 1.00 91.44 351 ASP A C 1
ATOM 2713 O O . ASP A 1 351 ? -31.482 -2.032 34.852 1.00 91.44 351 ASP A O 1
ATOM 2717 N N . GLU A 1 352 ? -29.976 -1.823 36.499 1.00 90.75 352 GLU A N 1
ATOM 2718 C CA . GLU A 1 352 ? -30.881 -1.154 37.439 1.00 90.75 352 GLU A CA 1
ATOM 2719 C C . GLU A 1 352 ? -31.356 0.204 36.910 1.00 90.75 352 GLU A C 1
ATOM 2721 O O . GLU A 1 352 ? -32.556 0.495 36.930 1.00 90.75 352 GLU A O 1
ATOM 2726 N N . LEU A 1 353 ? -30.447 1.018 36.365 1.00 90.12 353 LEU A N 1
ATOM 2727 C CA . LEU A 1 353 ? -30.792 2.310 35.765 1.00 90.12 353 LEU A CA 1
ATOM 2728 C C . LEU A 1 353 ? -31.689 2.146 34.528 1.00 90.12 353 LEU A C 1
ATOM 2730 O O . LEU A 1 353 ? -32.681 2.867 34.376 1.00 90.12 353 LEU A O 1
ATOM 2734 N N . ARG A 1 354 ? -31.395 1.164 33.665 1.00 88.75 354 ARG A N 1
ATOM 2735 C CA . ARG A 1 354 ? -32.228 0.831 32.497 1.00 88.75 354 ARG A CA 1
ATOM 2736 C C . ARG A 1 354 ? -33.612 0.334 32.916 1.00 88.75 354 ARG A C 1
ATOM 2738 O O . ARG A 1 354 ? -34.603 0.736 32.303 1.00 88.75 354 ARG A O 1
ATOM 2745 N N . ARG A 1 355 ? -33.705 -0.499 33.960 1.00 89.00 355 ARG A N 1
ATOM 2746 C CA . ARG A 1 355 ? -34.986 -0.953 34.532 1.00 89.00 355 ARG A CA 1
ATOM 2747 C C . ARG A 1 355 ? -35.794 0.218 35.073 1.00 89.00 355 ARG A C 1
ATOM 2749 O O . ARG A 1 355 ? -36.945 0.353 34.683 1.00 89.00 355 ARG A O 1
ATOM 2756 N N . ALA A 1 356 ? -35.186 1.123 35.841 1.00 85.94 356 ALA A N 1
ATOM 2757 C CA . ALA A 1 356 ? -35.870 2.311 36.357 1.00 85.94 356 ALA A CA 1
ATOM 2758 C C . ALA A 1 356 ? -36.472 3.186 35.236 1.00 85.94 356 ALA A C 1
ATOM 2760 O O . ALA A 1 356 ? -37.594 3.681 35.363 1.00 85.94 356 ALA A O 1
ATOM 2761 N N . SER A 1 357 ? -35.767 3.337 34.109 1.00 85.44 357 SER A N 1
ATOM 2762 C CA . SER A 1 357 ? -36.288 4.037 32.925 1.00 85.44 357 SER A CA 1
ATOM 2763 C C . SER A 1 357 ? -37.429 3.277 32.232 1.00 85.44 357 SER A C 1
ATOM 2765 O O . SER A 1 357 ? -38.458 3.871 31.895 1.00 85.44 357 SER A O 1
ATOM 2767 N N . ARG A 1 358 ? -37.286 1.954 32.045 1.00 86.44 358 ARG A N 1
ATOM 2768 C CA . ARG A 1 358 ? -38.333 1.088 31.463 1.00 86.44 358 ARG A CA 1
ATOM 2769 C C . ARG A 1 358 ? -39.603 1.096 32.326 1.00 86.44 358 ARG A C 1
ATOM 2771 O O . ARG A 1 358 ? -40.692 1.315 31.797 1.00 86.44 358 ARG A O 1
ATOM 2778 N N . ASP A 1 359 ? -39.464 0.953 33.640 1.00 87.69 359 ASP A N 1
ATOM 2779 C CA . ASP A 1 359 ? -40.571 0.967 34.600 1.00 87.69 359 ASP A CA 1
ATOM 2780 C C . ASP A 1 359 ? -41.262 2.333 34.649 1.00 87.69 359 ASP A C 1
ATOM 2782 O O . ASP A 1 359 ? -42.492 2.403 34.671 1.00 87.69 359 ASP A O 1
ATOM 2786 N N . GLY A 1 360 ? -40.503 3.429 34.560 1.00 85.19 360 GLY A N 1
ATOM 2787 C CA . GLY A 1 360 ? -41.074 4.769 34.444 1.00 85.19 360 GLY A CA 1
ATOM 2788 C C . GLY A 1 360 ? -41.892 4.968 33.159 1.00 85.19 360 GLY A C 1
ATOM 2789 O O . GLY A 1 360 ? -42.970 5.562 33.199 1.00 85.19 360 GLY A O 1
ATOM 2790 N N . LYS A 1 361 ? -41.448 4.427 32.016 1.00 84.44 361 LYS A N 1
ATOM 2791 C CA . LYS A 1 361 ? -42.218 4.462 30.752 1.00 84.44 361 LYS A CA 1
ATOM 2792 C C . LYS A 1 361 ? -43.488 3.606 30.822 1.00 84.44 361 LYS A C 1
ATOM 2794 O O . LYS A 1 361 ? -44.537 4.018 30.318 1.00 84.44 361 LYS A O 1
ATOM 2799 N N . ASN A 1 362 ? -43.420 2.454 31.489 1.00 87.94 362 ASN A N 1
ATOM 2800 C CA . ASN A 1 362 ? -44.596 1.629 31.771 1.00 87.94 362 ASN A CA 1
ATOM 2801 C C . ASN A 1 362 ? -45.591 2.380 32.666 1.00 87.94 362 ASN A C 1
ATOM 2803 O O . ASN A 1 362 ? -46.787 2.399 32.375 1.00 87.94 362 ASN A O 1
ATOM 2807 N N . TRP A 1 363 ? -45.101 3.082 33.692 1.00 89.50 363 TRP A N 1
ATOM 2808 C CA . TRP A 1 363 ? -45.929 3.931 34.547 1.00 89.50 363 TRP A CA 1
ATOM 2809 C C . TRP A 1 363 ? -46.604 5.065 33.763 1.00 89.50 363 TRP A C 1
ATOM 2811 O O . TRP A 1 363 ? -47.782 5.329 33.979 1.00 89.50 363 TRP A O 1
ATOM 2821 N N . ILE A 1 364 ? -45.919 5.697 32.800 1.00 86.94 364 ILE A N 1
ATOM 2822 C CA . ILE A 1 364 ? -46.525 6.721 31.925 1.00 86.94 364 ILE A CA 1
ATOM 2823 C C . ILE A 1 364 ? -47.676 6.139 31.095 1.00 86.94 364 ILE A C 1
ATOM 2825 O O . ILE A 1 364 ? -48.710 6.788 30.927 1.00 86.94 364 ILE A O 1
ATOM 2829 N N . SER A 1 365 ? -47.515 4.913 30.597 1.00 86.56 365 SER A N 1
ATOM 2830 C CA . SER A 1 365 ? -48.567 4.228 29.838 1.00 86.56 365 SER A CA 1
ATOM 2831 C C . SER A 1 365 ? -49.791 3.955 30.721 1.00 86.56 365 SER A C 1
ATOM 2833 O O . SER A 1 365 ? -50.917 4.250 30.322 1.00 86.56 365 SER A O 1
ATOM 2835 N N . GLN A 1 366 ? -49.568 3.507 31.961 1.00 89.81 366 GLN A N 1
ATOM 2836 C CA . GLN A 1 366 ? -50.627 3.312 32.958 1.00 89.81 366 GLN A CA 1
ATOM 2837 C C . GLN A 1 366 ? -51.289 4.634 33.379 1.00 89.81 366 GLN A C 1
ATOM 2839 O O . GLN A 1 366 ? -52.507 4.685 33.551 1.00 89.81 366 GLN A O 1
ATOM 2844 N N . LEU A 1 367 ? -50.518 5.720 33.509 1.00 88.38 367 LEU A N 1
ATOM 2845 C CA . LEU A 1 367 ? -51.050 7.055 33.786 1.00 88.38 367 LEU A CA 1
ATOM 2846 C C . LEU A 1 367 ? -51.986 7.500 32.659 1.00 88.38 367 LEU A C 1
ATOM 2848 O O . LEU A 1 367 ? -53.080 7.978 32.937 1.00 88.38 367 LEU A O 1
ATOM 2852 N N . GLN A 1 368 ? -51.599 7.307 31.395 1.00 89.81 368 GLN A N 1
ATOM 2853 C CA . GLN A 1 368 ? -52.452 7.654 30.259 1.00 89.81 368 GLN A CA 1
ATOM 2854 C C . GLN A 1 368 ? -53.799 6.921 30.321 1.00 89.81 368 GLN A C 1
ATOM 2856 O O . GLN A 1 368 ? -54.843 7.551 30.162 1.00 89.81 368 GLN A O 1
ATOM 2861 N N . GLU A 1 369 ? -53.795 5.609 30.569 1.00 90.19 369 GLU A N 1
ATOM 2862 C CA . GLU A 1 369 ? -55.027 4.818 30.688 1.00 90.19 369 GLU A CA 1
ATOM 2863 C C . GLU A 1 369 ? -55.899 5.284 31.858 1.00 90.19 369 GLU A C 1
ATOM 2865 O O . GLU A 1 369 ? -57.113 5.451 31.704 1.00 90.19 369 GLU A O 1
ATOM 2870 N N . ARG A 1 370 ? -55.276 5.565 33.008 1.00 89.44 370 ARG A N 1
ATOM 2871 C CA . ARG A 1 370 ? -55.957 6.083 34.198 1.00 89.44 370 ARG A CA 1
ATOM 2872 C C . ARG A 1 370 ? -56.603 7.444 33.939 1.00 89.44 370 ARG A C 1
ATOM 2874 O O . ARG A 1 370 ? -57.759 7.640 34.307 1.00 89.44 370 ARG A O 1
ATOM 2881 N N . GLU A 1 371 ? -55.896 8.363 33.287 1.00 88.00 371 GLU A N 1
ATOM 2882 C CA . GLU A 1 371 ? -56.413 9.698 32.970 1.00 88.00 371 GLU A CA 1
ATOM 2883 C C . GLU A 1 371 ? -57.516 9.652 31.901 1.00 88.00 371 GLU A C 1
ATOM 2885 O O . GLU A 1 371 ? -58.504 10.383 32.008 1.00 88.00 371 GLU A O 1
ATOM 2890 N N . ILE A 1 372 ? -57.427 8.750 30.913 1.00 88.62 372 ILE A N 1
ATOM 2891 C CA . ILE A 1 372 ? -58.517 8.506 29.950 1.00 88.62 372 ILE A CA 1
ATOM 2892 C C . ILE A 1 372 ? -59.772 8.007 30.678 1.00 88.62 372 ILE A C 1
ATOM 2894 O O . ILE A 1 372 ? -60.869 8.503 30.413 1.00 88.62 372 ILE A O 1
ATOM 2898 N N . ALA A 1 373 ? -59.623 7.050 31.599 1.00 87.38 373 ALA A N 1
ATOM 2899 C CA . ALA A 1 373 ? -60.739 6.500 32.366 1.00 87.38 373 ALA A CA 1
ATOM 2900 C C . ALA A 1 373 ? -61.367 7.534 33.317 1.00 87.38 373 ALA A C 1
ATOM 2902 O O . ALA A 1 373 ? -62.589 7.584 33.439 1.00 87.38 373 ALA A O 1
ATOM 2903 N N . ALA A 1 374 ? -60.550 8.377 33.958 1.00 84.81 374 ALA A N 1
ATOM 2904 C CA . ALA A 1 374 ? -61.011 9.384 34.913 1.00 84.81 374 ALA A CA 1
ATOM 2905 C C . ALA A 1 374 ? -61.701 10.588 34.248 1.00 84.81 374 ALA A C 1
ATOM 2907 O O . ALA A 1 374 ? -62.689 11.097 34.771 1.00 84.81 374 ALA A O 1
ATOM 2908 N N . THR A 1 375 ? -61.195 11.049 33.100 1.00 83.62 375 THR A N 1
ATOM 2909 C CA . THR A 1 375 ? -61.713 12.248 32.409 1.00 83.62 375 THR A CA 1
ATOM 2910 C C . THR A 1 375 ? -62.743 11.933 31.322 1.00 83.62 375 THR A C 1
ATOM 2912 O O . THR A 1 375 ? -63.452 12.826 30.858 1.00 83.62 375 THR A O 1
ATOM 2915 N N . GLY A 1 376 ? -62.814 10.677 30.866 1.00 81.56 376 GLY A N 1
ATOM 2916 C CA . GLY A 1 376 ? -63.627 10.262 29.720 1.00 81.56 376 GLY A CA 1
ATOM 2917 C C . GLY A 1 376 ? -63.082 10.727 28.360 1.00 81.56 376 GLY A C 1
ATOM 2918 O O . GLY A 1 376 ? -63.714 10.492 27.325 1.00 81.56 376 GLY A O 1
ATOM 2919 N N . ILE A 1 377 ? -61.910 11.374 28.320 1.00 86.00 377 ILE A N 1
ATOM 2920 C CA . ILE A 1 377 ? -61.311 11.928 27.101 1.00 86.00 377 ILE A CA 1
ATOM 2921 C C . ILE A 1 377 ? -60.521 10.835 26.369 1.00 86.00 377 ILE A C 1
ATOM 2923 O O . ILE A 1 377 ? -59.317 10.681 26.547 1.00 86.00 377 ILE A O 1
ATOM 2927 N N . LYS A 1 378 ? -61.179 10.102 25.462 1.00 83.56 378 LYS A N 1
ATOM 2928 C CA . LYS A 1 378 ? -60.535 9.040 24.652 1.00 83.56 378 LYS A CA 1
ATOM 2929 C C . LYS A 1 378 ? -59.379 9.522 23.764 1.00 83.56 378 LYS A C 1
ATOM 2931 O O . LYS A 1 378 ? -58.575 8.714 23.313 1.00 83.56 378 LYS A O 1
ATOM 2936 N N . SER A 1 379 ? -59.318 10.818 23.463 1.00 84.31 379 SER A N 1
ATOM 2937 C CA . SER A 1 379 ? -58.278 11.419 22.620 1.00 84.31 379 SER A CA 1
ATOM 2938 C C . SER A 1 379 ? -57.034 11.873 23.391 1.00 84.31 379 SER A C 1
ATOM 2940 O O . SER A 1 379 ? -56.115 12.396 22.762 1.00 84.31 379 SER A O 1
ATOM 2942 N N . LEU A 1 380 ? -57.009 11.715 24.720 1.00 88.75 380 LEU A N 1
ATOM 2943 C CA . LEU A 1 380 ? -55.893 12.122 25.571 1.00 88.75 380 LEU A CA 1
ATOM 2944 C C . LEU A 1 380 ? -54.659 11.272 25.263 1.00 88.75 380 LEU A C 1
ATOM 2946 O O . LEU A 1 380 ? -54.727 10.043 25.237 1.00 88.75 380 LEU A O 1
ATOM 2950 N N . LYS A 1 381 ? -53.524 11.934 25.029 1.00 89.00 381 LYS A N 1
ATOM 2951 C CA . LYS A 1 381 ? -52.237 11.267 24.807 1.00 89.00 381 LYS A CA 1
ATOM 2952 C C . LYS A 1 381 ? -51.149 11.910 25.646 1.00 89.00 381 LYS A C 1
ATOM 2954 O O . LYS A 1 381 ? -51.033 13.134 25.662 1.00 89.00 381 LYS A O 1
ATOM 2959 N N . VAL A 1 382 ? -50.323 11.086 26.281 1.00 89.88 382 VAL A N 1
ATOM 2960 C CA . VAL A 1 382 ? -49.076 11.548 26.891 1.00 89.88 382 VAL A CA 1
ATOM 2961 C C . VAL A 1 382 ? -47.988 11.484 25.824 1.00 89.88 382 VAL A C 1
ATOM 2963 O O . VAL A 1 382 ? -47.756 10.440 25.218 1.00 89.88 382 VAL A O 1
ATOM 2966 N N . ARG A 1 383 ? -47.342 12.614 25.543 1.00 88.62 383 ARG A N 1
ATOM 2967 C CA . ARG A 1 383 ? -46.258 12.712 24.558 1.00 88.62 383 ARG A CA 1
ATOM 2968 C C . ARG A 1 383 ? -45.028 13.350 25.187 1.00 88.62 383 ARG A C 1
ATOM 2970 O O . ARG A 1 383 ? -45.124 14.028 26.202 1.00 88.62 383 ARG A O 1
ATOM 2977 N N . TYR A 1 384 ? -43.884 13.145 24.548 1.00 86.81 384 TYR A N 1
ATOM 2978 C CA . TYR A 1 384 ? -42.619 13.769 24.913 1.00 86.81 384 TYR A CA 1
ATOM 2979 C C . TYR A 1 384 ? -42.163 14.734 23.818 1.00 86.81 384 TYR A C 1
ATOM 2981 O O . TYR A 1 384 ? -42.309 14.445 22.626 1.00 86.81 384 TYR A O 1
ATOM 2989 N N . ASN A 1 385 ? -41.578 15.864 24.211 1.00 85.19 385 ASN A N 1
ATOM 2990 C CA . ASN A 1 385 ? -40.711 16.643 23.336 1.00 85.19 385 ASN A CA 1
ATOM 2991 C C . ASN A 1 385 ? -39.461 17.136 24.084 1.00 85.19 385 ASN A C 1
ATOM 2993 O O . ASN A 1 385 ? -39.435 17.221 25.309 1.00 85.19 385 ASN A O 1
ATOM 2997 N N . SER A 1 386 ? -38.437 17.522 23.326 1.00 78.19 386 SER A N 1
ATOM 2998 C CA . SER A 1 386 ? -37.152 17.977 23.872 1.00 78.19 386 SER A CA 1
ATOM 2999 C C . SER A 1 386 ? -37.204 19.332 24.591 1.00 78.19 386 SER A C 1
ATOM 3001 O O . SER A 1 386 ? -36.290 19.646 25.344 1.00 78.19 386 SER A O 1
ATOM 3003 N N . VAL A 1 387 ? -38.244 20.146 24.370 1.00 78.88 387 VAL A N 1
ATOM 3004 C CA . VAL A 1 387 ? -38.334 21.524 24.899 1.00 78.88 387 VAL A CA 1
ATOM 3005 C C . VAL A 1 387 ? -39.122 21.603 26.209 1.00 78.88 387 VAL A C 1
ATOM 3007 O O . VAL A 1 387 ? -38.781 22.372 27.102 1.00 78.88 387 VAL A O 1
ATOM 3010 N N . PHE A 1 388 ? -40.207 20.841 26.326 1.00 74.62 388 PHE A N 1
ATOM 3011 C CA . PHE A 1 388 ? -41.166 20.929 27.428 1.00 74.62 388 PHE A CA 1
ATOM 3012 C C . PHE A 1 388 ? -41.260 19.662 28.266 1.00 74.62 388 PHE A C 1
ATOM 3014 O O . PHE A 1 388 ? -41.891 19.752 29.326 1.00 74.62 388 PHE A O 1
ATOM 3021 N N . GLY A 1 389 ? -40.640 18.564 27.823 1.00 84.00 389 GLY A N 1
ATOM 3022 C CA . GLY A 1 389 ? -40.640 17.302 28.542 1.00 84.00 389 GLY A CA 1
ATOM 3023 C C . GLY A 1 389 ? -41.816 16.407 28.179 1.00 84.00 389 GLY A C 1
ATOM 3024 O O . GLY A 1 389 ? -42.333 16.456 27.057 1.00 84.00 389 GLY A O 1
ATOM 3025 N N . TYR A 1 390 ? -42.253 15.597 29.143 1.00 88.56 390 TYR A N 1
ATOM 3026 C CA . TYR A 1 390 ? -43.508 14.858 29.027 1.00 88.56 390 TYR A CA 1
ATOM 3027 C C . TYR A 1 390 ? -44.702 15.788 29.278 1.00 88.56 390 TYR A C 1
ATOM 3029 O O . TYR A 1 390 ? -44.722 16.571 30.226 1.00 88.56 390 TYR A O 1
ATOM 3037 N N . PHE A 1 391 ? -45.724 15.697 28.432 1.00 90.31 391 PHE A N 1
ATOM 3038 C CA . PHE A 1 391 ? -46.948 16.485 28.548 1.00 90.31 391 PHE A CA 1
ATOM 3039 C C . PHE A 1 391 ? -48.175 15.678 28.133 1.00 90.31 391 PHE A C 1
ATOM 3041 O O . PHE A 1 391 ? -48.100 14.749 27.329 1.00 90.31 391 PHE A O 1
ATOM 3048 N N . ILE A 1 392 ? -49.324 16.083 28.660 1.00 90.12 392 ILE A N 1
ATOM 3049 C CA . ILE A 1 392 ? -50.639 15.558 28.315 1.00 90.12 392 ILE A CA 1
ATOM 3050 C C . ILE A 1 392 ? -51.247 16.467 27.247 1.00 90.12 392 ILE A C 1
ATOM 3052 O O . ILE A 1 392 ? -51.400 17.669 27.458 1.00 90.12 392 ILE A O 1
ATOM 3056 N N . GLU A 1 393 ? -51.572 15.910 26.087 1.00 89.62 393 GLU A N 1
ATOM 3057 C CA . GLU A 1 393 ? -52.200 16.626 24.978 1.00 89.62 393 GLU A CA 1
ATOM 3058 C C . GLU A 1 393 ? -53.712 16.371 24.973 1.00 89.62 393 GLU A C 1
ATOM 3060 O O . GLU A 1 393 ? -54.158 15.224 24.878 1.00 89.62 393 GLU A O 1
ATOM 3065 N N . ILE A 1 394 ? -54.497 17.450 25.056 1.00 89.25 394 ILE A N 1
ATOM 3066 C CA . ILE A 1 394 ? -55.963 17.415 24.990 1.00 89.25 394 ILE A CA 1
ATOM 3067 C C . ILE A 1 394 ? -56.427 18.217 23.771 1.00 89.25 394 ILE A C 1
ATOM 3069 O O . ILE A 1 394 ? -55.978 19.339 23.529 1.00 89.25 394 ILE A O 1
ATOM 3073 N N . THR A 1 395 ? -57.348 17.645 22.994 1.00 88.62 395 THR A N 1
ATOM 3074 C CA . THR A 1 395 ? -57.925 18.291 21.808 1.00 88.62 395 THR A CA 1
ATOM 3075 C C . THR A 1 395 ? -58.825 19.461 22.191 1.00 88.62 395 THR A C 1
ATOM 3077 O O . THR A 1 395 ? -59.485 19.450 23.229 1.00 88.62 395 THR A O 1
ATOM 3080 N N . LYS A 1 396 ? -58.924 20.459 21.307 1.00 84.12 396 LYS A N 1
ATOM 3081 C CA . LYS A 1 396 ? -59.693 21.691 21.558 1.00 84.12 396 LYS A CA 1
ATOM 3082 C C . LYS A 1 396 ? -61.163 21.449 21.945 1.00 84.12 396 LYS A C 1
ATOM 3084 O O . LYS A 1 396 ? -61.710 22.182 22.759 1.00 84.12 396 LYS A O 1
ATOM 3089 N N . SER A 1 397 ? -61.776 20.397 21.398 1.00 81.81 397 SER A N 1
ATOM 3090 C CA . SER A 1 397 ? -63.157 19.981 21.687 1.00 81.81 397 SER A CA 1
ATOM 3091 C C . SER A 1 397 ? -63.373 19.481 23.119 1.00 81.81 397 SER A C 1
ATOM 3093 O O . SER A 1 397 ? -64.491 19.535 23.614 1.00 81.81 397 SER A O 1
ATOM 3095 N N . ASN A 1 398 ? -62.316 18.998 23.776 1.00 82.06 398 ASN A N 1
ATOM 3096 C CA . ASN A 1 398 ? -62.382 18.316 25.068 1.00 82.06 398 ASN A CA 1
ATOM 3097 C C . ASN A 1 398 ? -61.778 19.153 26.212 1.00 82.06 398 ASN A C 1
ATOM 3099 O O . ASN A 1 398 ? -61.683 18.669 27.336 1.00 82.06 398 ASN A O 1
ATOM 3103 N N . LEU A 1 399 ? -61.405 20.414 25.951 1.00 78.75 399 LEU A N 1
ATOM 3104 C CA . LEU A 1 399 ? -60.793 21.314 26.940 1.00 78.75 399 LEU A CA 1
ATOM 3105 C C . LEU A 1 399 ? -61.698 21.617 28.138 1.00 78.75 399 LEU A C 1
ATOM 3107 O O . LEU A 1 399 ? -61.195 21.787 29.241 1.00 78.75 399 LEU A O 1
ATOM 3111 N N . ALA A 1 400 ? -63.021 21.646 27.945 1.00 77.81 400 ALA A N 1
ATOM 3112 C CA . ALA A 1 400 ? -63.973 21.871 29.036 1.00 77.81 400 ALA A CA 1
ATOM 3113 C C . ALA A 1 400 ? -63.944 20.755 30.101 1.00 77.81 400 ALA A C 1
ATOM 3115 O O . ALA A 1 400 ? -64.330 20.991 31.240 1.00 77.81 400 ALA A O 1
ATOM 3116 N N . ASN A 1 401 ? -63.453 19.565 29.735 1.00 80.38 401 ASN A N 1
ATOM 3117 C CA . ASN A 1 401 ? -63.334 18.406 30.618 1.00 80.38 401 ASN A CA 1
ATOM 3118 C C . ASN A 1 401 ? -61.917 18.250 31.201 1.00 80.38 401 ASN A C 1
ATOM 3120 O O . ASN A 1 401 ? -61.628 17.238 31.839 1.00 80.38 401 ASN A O 1
ATOM 3124 N N . ALA A 1 402 ? -61.015 19.214 30.970 1.00 81.19 402 ALA A N 1
ATOM 3125 C CA . ALA A 1 402 ? -59.672 19.185 31.537 1.00 81.19 402 ALA A CA 1
ATOM 3126 C C . ALA A 1 402 ? -59.732 19.414 33.066 1.00 81.19 402 ALA A C 1
ATOM 3128 O O . ALA A 1 402 ? -60.316 20.406 33.511 1.00 81.19 402 ALA A O 1
ATOM 3129 N N . PRO A 1 403 ? -59.137 18.533 33.891 1.00 83.38 403 PRO A N 1
ATOM 3130 C CA . PRO A 1 403 ? -59.152 18.689 35.343 1.00 83.38 403 PRO A CA 1
ATOM 3131 C C . PRO A 1 403 ? -58.428 19.955 35.822 1.00 83.38 403 PRO A C 1
ATOM 3133 O O . PRO A 1 403 ? -57.392 20.333 35.284 1.00 83.38 403 PRO A O 1
ATOM 3136 N N . ALA A 1 404 ? -58.898 20.565 36.914 1.00 80.00 404 ALA A N 1
ATOM 3137 C CA . ALA A 1 404 ? -58.309 21.799 37.454 1.00 80.00 404 ALA A CA 1
ATOM 3138 C C . ALA A 1 404 ? -56.858 21.651 37.964 1.00 80.00 404 ALA A C 1
ATOM 3140 O O . ALA A 1 404 ? -56.148 22.643 38.091 1.00 80.00 404 ALA A O 1
ATOM 3141 N N . HIS A 1 405 ? -56.411 20.426 38.260 1.00 82.44 405 HIS A N 1
ATOM 3142 C CA . HIS A 1 405 ? -55.049 20.148 38.729 1.00 82.44 405 HIS A CA 1
ATOM 3143 C C . HIS A 1 405 ? -54.020 20.026 37.587 1.00 82.44 405 HIS A C 1
ATOM 3145 O O . HIS A 1 405 ? -52.843 19.773 37.841 1.00 82.44 405 HIS A O 1
ATOM 3151 N N . TYR A 1 406 ? -54.452 20.176 36.332 1.00 88.50 406 TYR A N 1
ATOM 3152 C CA . TYR A 1 406 ? -53.575 20.184 35.168 1.00 88.50 406 TYR A CA 1
ATOM 3153 C C . TYR A 1 406 ? -52.981 21.583 34.972 1.00 88.50 406 TYR A C 1
ATOM 3155 O O . TYR A 1 406 ? -53.694 22.554 34.718 1.00 88.50 406 TYR A O 1
ATOM 3163 N N . GLU A 1 407 ? -51.657 21.697 35.027 1.00 86.12 407 GLU A N 1
ATOM 3164 C CA . GLU A 1 407 ? -50.963 22.956 34.768 1.00 86.12 407 GLU A CA 1
ATOM 3165 C C . GLU A 1 407 ? -50.758 23.135 33.261 1.00 86.12 407 GLU A C 1
ATOM 3167 O O . GLU A 1 407 ? -50.060 22.351 32.611 1.00 86.12 407 GLU A O 1
ATOM 3172 N N . ARG A 1 408 ? -51.359 24.176 32.676 1.00 87.44 408 ARG A N 1
ATOM 3173 C CA . ARG A 1 408 ? -51.221 24.463 31.243 1.00 87.44 408 ARG A CA 1
ATOM 3174 C C . ARG A 1 408 ? -49.810 24.960 30.918 1.00 87.44 408 ARG A C 1
ATOM 3176 O O . ARG A 1 408 ? -49.366 25.960 31.475 1.00 87.44 408 ARG A O 1
ATOM 3183 N N . LYS A 1 409 ? -49.142 24.321 29.950 1.00 85.50 409 LYS A N 1
ATOM 3184 C CA . LYS A 1 409 ? -47.814 24.732 29.457 1.00 85.50 409 LYS A CA 1
ATOM 3185 C C . LYS A 1 409 ? -47.841 25.456 28.114 1.00 85.50 409 LYS A C 1
ATOM 3187 O O . LYS A 1 409 ? -47.090 26.407 27.932 1.00 85.50 409 LYS A O 1
ATOM 3192 N N . GLN A 1 410 ? -48.651 25.001 27.157 1.00 87.12 410 GLN A N 1
ATOM 3193 C CA . GLN A 1 410 ? -48.634 25.544 25.795 1.00 87.12 410 GLN A CA 1
ATOM 3194 C C . GLN A 1 410 ? -49.979 25.352 25.090 1.00 87.12 410 GLN A C 1
ATOM 3196 O O . GLN A 1 410 ? -50.569 24.275 25.154 1.00 87.12 410 GLN A O 1
ATOM 3201 N N . THR A 1 411 ? -50.419 26.365 24.346 1.00 84.75 411 THR A N 1
ATOM 3202 C CA . THR A 1 411 ? -51.565 26.272 23.432 1.00 84.75 411 THR A CA 1
ATOM 3203 C C . THR A 1 411 ? -51.063 26.007 22.009 1.00 84.75 411 THR A C 1
ATOM 3205 O O . THR A 1 411 ? -50.145 26.674 21.533 1.00 84.75 411 THR A O 1
ATOM 3208 N N . THR A 1 412 ? -51.647 25.024 21.325 1.00 84.12 412 THR A N 1
ATOM 3209 C CA . THR A 1 412 ? -51.345 24.672 19.927 1.00 84.12 412 THR A CA 1
ATOM 3210 C C . THR A 1 412 ? -52.584 24.850 19.048 1.00 84.12 412 THR A C 1
ATOM 3212 O O . THR A 1 412 ? -53.693 25.034 19.547 1.00 84.12 412 THR A O 1
ATOM 3215 N N . VAL A 1 413 ? -52.421 24.783 17.723 1.00 80.44 413 VAL A N 1
ATOM 3216 C CA . VAL A 1 413 ? -53.530 24.968 16.766 1.00 80.44 413 VAL A CA 1
ATOM 3217 C C . VAL A 1 413 ? -54.640 23.916 16.959 1.00 80.44 413 VAL A C 1
ATOM 3219 O O . VAL A 1 413 ? -55.819 24.241 16.824 1.00 80.44 413 VAL A O 1
ATOM 3222 N N . GLY A 1 414 ? -54.277 22.678 17.328 1.00 79.69 414 GLY A N 1
ATOM 3223 C CA . GLY A 1 414 ? -55.203 21.546 17.494 1.00 79.69 414 GLY A CA 1
ATOM 3224 C C . GLY A 1 414 ? -55.645 21.232 18.935 1.00 79.69 414 GLY A C 1
ATOM 3225 O O . GLY A 1 414 ? -56.570 20.438 19.125 1.00 79.69 414 GLY A O 1
ATOM 3226 N N . GLY A 1 415 ? -55.030 21.840 19.954 1.00 85.31 415 GLY A N 1
ATOM 3227 C CA . GLY A 1 415 ? -55.282 21.499 21.360 1.00 85.31 415 GLY A CA 1
ATOM 3228 C C . GLY A 1 415 ? -54.387 22.237 22.359 1.00 85.31 415 GLY A C 1
ATOM 3229 O O . GLY A 1 415 ? -53.596 23.100 21.976 1.00 85.31 415 GLY A O 1
ATOM 3230 N N . GLU A 1 416 ? -54.481 21.890 23.641 1.00 88.94 416 GLU A N 1
ATOM 3231 C CA . GLU A 1 416 ? -53.604 22.423 24.696 1.00 88.94 416 GLU A CA 1
ATOM 3232 C C . GLU A 1 416 ? -52.770 21.313 25.348 1.00 88.94 416 GLU A C 1
ATOM 3234 O O . GLU A 1 416 ? -53.184 20.153 25.417 1.00 88.94 416 GLU A O 1
ATOM 3239 N N . ARG A 1 417 ? -51.564 21.683 25.794 1.00 89.81 417 ARG A N 1
ATOM 3240 C CA . ARG A 1 417 ? -50.600 20.806 26.466 1.00 89.81 417 ARG A CA 1
ATOM 3241 C C . ARG A 1 417 ? -50.557 21.120 27.955 1.00 89.81 417 ARG A C 1
ATOM 3243 O O . ARG A 1 417 ? -50.337 22.275 28.337 1.00 89.81 417 ARG A O 1
ATOM 3250 N N . PHE A 1 418 ? -50.693 20.084 28.769 1.00 89.38 418 PHE A N 1
ATOM 3251 C CA . PHE A 1 418 ? -50.746 20.155 30.225 1.00 89.38 418 PHE A CA 1
ATOM 3252 C C . PHE A 1 418 ? -49.665 19.299 30.879 1.00 89.38 418 PHE A C 1
ATOM 3254 O O . PHE A 1 418 ? -49.137 18.369 30.271 1.00 89.38 418 PHE A O 1
ATOM 3261 N N . VAL A 1 419 ? -49.348 19.603 32.133 1.00 90.06 419 VAL A N 1
ATOM 3262 C CA . VAL A 1 419 ? -48.427 18.835 32.972 1.00 90.06 419 VAL A CA 1
ATOM 3263 C C . VAL A 1 419 ? -49.042 18.669 34.364 1.00 90.06 419 VAL A C 1
ATOM 3265 O O . VAL A 1 419 ? -49.713 19.574 34.854 1.00 90.06 419 VAL A O 1
ATOM 3268 N N . THR A 1 420 ? -48.809 17.528 35.014 1.00 89.38 420 THR A N 1
ATOM 3269 C CA . THR A 1 420 ? -49.218 17.278 36.406 1.00 89.38 420 THR A CA 1
ATOM 3270 C C . THR A 1 420 ? -47.990 17.170 37.324 1.00 89.38 420 THR A C 1
ATOM 3272 O O . THR A 1 420 ? -46.897 16.835 36.849 1.00 89.38 420 THR A O 1
ATOM 3275 N N . PRO A 1 421 ? -48.121 17.430 38.641 1.00 86.31 421 PRO A N 1
ATOM 3276 C CA . PRO A 1 421 ? -47.020 17.254 39.593 1.00 86.31 421 PRO A CA 1
ATOM 3277 C C . PRO A 1 421 ? -46.456 15.824 39.614 1.00 86.31 421 PRO A C 1
ATOM 3279 O O . PRO A 1 421 ? -45.241 15.639 39.697 1.00 86.31 421 PRO A O 1
ATOM 3282 N N . GLU A 1 422 ? -47.322 14.812 39.485 1.00 88.25 422 GLU A N 1
ATOM 3283 C CA . GLU A 1 422 ? -46.912 13.404 39.403 1.00 88.25 422 GLU A CA 1
ATOM 3284 C C . GLU A 1 422 ? -46.101 13.126 38.130 1.00 88.25 422 GLU A C 1
ATOM 3286 O O . GLU A 1 422 ? -45.038 12.507 38.204 1.00 88.25 422 GLU A O 1
ATOM 3291 N N . LEU A 1 423 ? -46.544 13.657 36.981 1.00 87.31 423 LEU A N 1
ATOM 3292 C CA . LEU A 1 423 ? -45.830 13.519 35.712 1.00 87.31 423 LEU A CA 1
ATOM 3293 C C . LEU A 1 423 ? -44.449 14.186 35.766 1.00 87.31 423 LEU A C 1
ATOM 3295 O O . LEU A 1 423 ? -43.484 13.577 35.319 1.00 87.31 423 LEU A O 1
ATOM 3299 N N . LYS A 1 424 ? -44.323 15.373 36.385 1.00 85.69 424 LYS A N 1
ATOM 3300 C CA . LYS A 1 424 ? -43.020 16.039 36.604 1.00 85.69 424 LYS A CA 1
ATOM 3301 C C . LYS A 1 424 ? -42.067 15.186 37.443 1.00 85.69 424 LYS A C 1
ATOM 3303 O O . LYS A 1 424 ? -40.881 15.099 37.133 1.00 85.69 424 LYS A O 1
ATOM 3308 N N . LYS A 1 425 ? -42.564 14.564 38.518 1.00 86.44 425 LYS A N 1
ATOM 3309 C CA . LYS A 1 425 ? -41.740 13.719 39.397 1.00 86.44 425 LYS A CA 1
ATOM 3310 C C . LYS A 1 425 ? -41.255 12.463 38.673 1.00 86.44 425 LYS A C 1
ATOM 3312 O O . LYS A 1 425 ? -40.088 12.087 38.805 1.00 86.44 425 LYS A O 1
ATOM 3317 N N . MET A 1 426 ? -42.136 11.828 37.900 1.00 86.31 426 MET A N 1
ATOM 3318 C CA . MET A 1 426 ? -41.765 10.658 37.109 1.00 86.31 426 MET A CA 1
ATOM 3319 C C . MET A 1 426 ? -40.804 11.030 35.977 1.00 86.31 426 MET A C 1
ATOM 3321 O O . MET A 1 426 ? -39.800 10.353 35.788 1.00 86.31 426 MET A O 1
ATOM 3325 N N . GLU A 1 427 ? -41.051 12.139 35.280 1.00 86.44 427 GLU A N 1
ATOM 3326 C CA . GLU A 1 427 ? -40.150 12.676 34.259 1.00 86.44 427 GLU A CA 1
ATOM 3327 C C . GLU A 1 427 ? -38.733 12.873 34.809 1.00 86.44 427 GLU A C 1
ATOM 3329 O O . GLU A 1 427 ? -37.779 12.381 34.211 1.00 86.44 427 GLU A O 1
ATOM 3334 N N . ALA A 1 428 ? -38.588 13.523 35.968 1.00 85.69 428 ALA A N 1
ATOM 3335 C CA . ALA A 1 428 ? -37.285 13.719 36.601 1.00 85.69 428 ALA A CA 1
ATOM 3336 C C . ALA A 1 428 ? -36.591 12.387 36.938 1.00 85.69 428 ALA A C 1
ATOM 3338 O O . ALA A 1 428 ? -35.372 12.269 36.816 1.00 85.69 428 ALA A O 1
ATOM 3339 N N . THR A 1 429 ? -37.367 11.369 37.322 1.00 86.38 429 THR A N 1
ATOM 3340 C CA . THR A 1 429 ? -36.848 10.029 37.624 1.00 86.38 429 THR A CA 1
ATOM 3341 C C . THR A 1 429 ? -36.362 9.324 36.355 1.00 86.38 429 THR A C 1
ATOM 3343 O O . THR A 1 429 ? -35.247 8.807 36.346 1.00 86.38 429 THR A O 1
ATOM 3346 N N . ILE A 1 430 ? -37.152 9.352 35.275 1.00 86.75 430 ILE A N 1
ATOM 3347 C CA . ILE A 1 430 ? -36.807 8.734 33.984 1.00 86.75 430 ILE A CA 1
ATOM 3348 C C . ILE A 1 430 ? -35.599 9.430 33.363 1.00 86.75 430 ILE A C 1
ATOM 3350 O O . ILE A 1 430 ? -34.619 8.768 33.039 1.00 86.75 430 ILE A O 1
ATOM 3354 N N . LEU A 1 431 ? -35.646 10.759 33.223 1.00 85.50 431 LEU A N 1
ATOM 3355 C CA . LEU A 1 431 ? -34.560 11.527 32.610 1.00 85.50 431 LEU A CA 1
ATOM 3356 C C . LEU A 1 431 ? -33.269 11.399 33.423 1.00 85.50 431 LEU A C 1
ATOM 3358 O O . LEU A 1 431 ? -32.208 11.180 32.845 1.00 85.50 431 LEU A O 1
ATOM 3362 N N . GLY A 1 432 ? -33.360 11.454 34.756 1.00 87.88 432 GLY A N 1
ATOM 3363 C CA . GLY A 1 432 ? -32.205 11.274 35.629 1.00 87.88 432 GLY A CA 1
ATOM 3364 C C . GLY A 1 432 ? -31.644 9.848 35.615 1.00 87.88 432 GLY A C 1
ATOM 3365 O O . GLY A 1 432 ? -30.447 9.669 35.830 1.00 87.88 432 GLY A O 1
ATOM 3366 N N . ALA A 1 433 ? -32.471 8.822 35.394 1.00 88.94 433 ALA A N 1
ATOM 3367 C CA . ALA A 1 433 ? -32.004 7.447 35.206 1.00 88.94 433 ALA A CA 1
ATOM 3368 C C . ALA A 1 433 ? -31.342 7.259 33.830 1.00 88.94 433 ALA A C 1
ATOM 3370 O O . ALA A 1 433 ? -30.239 6.723 33.771 1.00 88.94 433 ALA A O 1
ATOM 3371 N N . ASP A 1 434 ? -31.956 7.765 32.754 1.00 87.88 434 ASP A N 1
ATOM 3372 C CA . ASP A 1 434 ? -31.417 7.705 31.386 1.00 87.88 434 ASP A CA 1
ATOM 3373 C C . ASP A 1 434 ? -30.076 8.449 31.264 1.00 87.88 434 ASP A C 1
ATOM 3375 O O . ASP A 1 434 ? -29.140 7.949 30.641 1.00 87.88 434 ASP A O 1
ATOM 3379 N N . GLU A 1 435 ? -29.950 9.634 31.868 1.00 89.44 435 GLU A N 1
ATOM 3380 C CA . GLU A 1 435 ? -28.704 10.408 31.853 1.00 89.44 435 GLU A CA 1
ATOM 3381 C C . GLU A 1 435 ? -27.580 9.692 32.613 1.00 89.44 435 GLU A C 1
ATOM 3383 O O . GLU A 1 435 ? -26.475 9.543 32.084 1.00 89.44 435 GLU A O 1
ATOM 3388 N N . ARG A 1 436 ? -27.874 9.169 33.813 1.00 91.19 436 ARG A N 1
ATOM 3389 C CA . ARG A 1 436 ? -26.915 8.368 34.588 1.00 91.19 436 ARG A CA 1
ATOM 3390 C C . ARG A 1 436 ? -26.525 7.083 33.862 1.00 91.19 436 ARG A C 1
ATOM 3392 O O . ARG A 1 436 ? -25.350 6.730 33.882 1.00 91.19 436 ARG A O 1
ATOM 3399 N N . ALA A 1 437 ? -27.468 6.423 33.187 1.00 91.06 437 ALA A N 1
ATOM 3400 C CA . ALA A 1 437 ? -27.191 5.236 32.384 1.00 91.06 437 ALA A CA 1
ATOM 3401 C C . ALA A 1 437 ? -26.213 5.556 31.246 1.00 91.06 437 ALA A C 1
ATOM 3403 O O . ALA A 1 437 ? -25.192 4.886 31.123 1.00 91.06 437 ALA A O 1
ATOM 3404 N N . ARG A 1 438 ? -26.453 6.628 30.475 1.00 90.56 438 ARG A N 1
ATOM 3405 C CA . ARG A 1 438 ? -25.543 7.058 29.394 1.00 90.56 438 ARG A CA 1
ATOM 3406 C C . ARG A 1 438 ? -24.156 7.434 29.913 1.00 90.56 438 ARG A C 1
ATOM 3408 O O . ARG A 1 438 ? -23.153 7.104 29.285 1.00 90.56 438 ARG A O 1
ATOM 3415 N N . GLN A 1 439 ? -24.082 8.124 31.052 1.00 91.38 439 GLN A N 1
ATOM 3416 C CA . GLN A 1 439 ? -22.803 8.483 31.664 1.00 91.38 439 GLN A CA 1
ATOM 3417 C C . GLN A 1 439 ? -22.029 7.239 32.118 1.00 91.38 439 GLN A C 1
ATOM 3419 O O . GLN A 1 439 ? -20.825 7.149 31.870 1.00 91.38 439 GLN A O 1
ATOM 3424 N N . LEU A 1 440 ? -22.715 6.276 32.740 1.00 92.62 440 LEU A N 1
ATOM 3425 C CA . LEU A 1 440 ? -22.125 5.009 33.159 1.00 92.62 440 LEU A CA 1
ATOM 3426 C C . LEU A 1 440 ? -21.666 4.181 31.952 1.00 92.62 440 LEU A C 1
ATOM 3428 O O . LEU A 1 440 ? -20.543 3.688 31.952 1.00 92.62 440 LEU A O 1
ATOM 3432 N N . GLU A 1 441 ? -22.465 4.086 30.888 1.00 93.19 441 GLU A N 1
ATOM 3433 C CA . GLU A 1 441 ? -22.054 3.415 29.648 1.00 93.19 441 GLU A CA 1
ATOM 3434 C C . GLU A 1 441 ? -20.810 4.045 29.036 1.00 93.19 441 GLU A C 1
ATOM 3436 O O . GLU A 1 441 ? -19.902 3.333 28.617 1.00 93.19 441 GLU A O 1
ATOM 3441 N N . TYR A 1 442 ? -20.721 5.374 29.018 1.00 92.00 442 TYR A N 1
ATOM 3442 C CA . TYR A 1 442 ? -19.528 6.048 28.521 1.00 92.00 442 TYR A CA 1
ATOM 3443 C C . TYR A 1 442 ? -18.282 5.706 29.358 1.00 92.00 442 TYR A C 1
ATOM 3445 O O . TYR A 1 442 ? -17.215 5.458 28.796 1.00 92.00 442 TYR A O 1
ATOM 3453 N N . GLN A 1 443 ? -18.410 5.626 30.686 1.00 92.62 443 GLN A N 1
ATOM 3454 C CA . GLN A 1 443 ? -17.321 5.196 31.574 1.00 92.62 443 GLN A CA 1
ATOM 3455 C C . GLN A 1 443 ? -16.929 3.730 31.342 1.00 92.62 443 GLN A C 1
ATOM 3457 O O . GLN A 1 443 ? -15.742 3.415 31.240 1.00 92.62 443 GLN A O 1
ATOM 3462 N N . LEU A 1 444 ? -17.913 2.837 31.213 1.00 93.94 444 LEU A N 1
ATOM 3463 C CA . LEU A 1 444 ? -17.685 1.424 30.905 1.00 93.94 444 LEU A CA 1
ATOM 3464 C C . LEU A 1 444 ? -16.997 1.258 29.545 1.00 93.94 444 LEU A C 1
ATOM 3466 O O . LEU A 1 444 ? -16.066 0.466 29.425 1.00 93.94 444 LEU A O 1
ATOM 3470 N N . PHE A 1 445 ? -17.389 2.045 28.541 1.00 94.19 445 PHE A N 1
ATOM 3471 C CA . PHE A 1 445 ? -16.750 2.052 27.225 1.00 94.19 445 PHE A CA 1
ATOM 3472 C C . PHE A 1 445 ? -15.289 2.495 27.309 1.00 94.19 445 PHE A C 1
ATOM 3474 O O . PHE A 1 445 ? -14.419 1.839 26.738 1.00 94.19 445 PHE A O 1
ATOM 3481 N N . GLN A 1 446 ? -14.991 3.570 28.047 1.00 92.38 446 GLN A N 1
ATOM 3482 C CA . GLN A 1 446 ? -13.610 4.012 28.255 1.00 92.38 446 GLN A CA 1
ATOM 3483 C C . GLN A 1 446 ? -12.756 2.922 28.902 1.00 92.38 446 GLN A C 1
ATOM 3485 O O . GLN A 1 446 ? -11.655 2.656 28.420 1.00 92.38 446 GLN A O 1
ATOM 3490 N N . LYS A 1 447 ? -13.286 2.257 29.935 1.00 93.81 447 LYS A N 1
ATOM 3491 C CA . LYS A 1 447 ? -12.612 1.142 30.605 1.00 93.81 447 LYS A CA 1
ATOM 3492 C C . LYS A 1 447 ? -12.363 -0.025 29.646 1.00 93.81 447 LYS A C 1
ATOM 3494 O O . LYS A 1 447 ? -11.237 -0.506 29.559 1.00 93.81 447 LYS A O 1
ATOM 3499 N N . LEU A 1 448 ? -13.380 -0.445 28.891 1.00 94.25 448 LEU A N 1
ATOM 3500 C CA . LEU A 1 448 ? -13.264 -1.542 27.928 1.00 94.25 448 LEU A CA 1
ATOM 3501 C C . LEU A 1 448 ? -12.239 -1.227 26.829 1.00 94.25 448 LEU A C 1
ATOM 3503 O O . LEU A 1 448 ? -11.435 -2.083 26.458 1.00 94.25 448 LEU A O 1
ATOM 3507 N N . ARG A 1 449 ? -12.224 0.017 26.341 1.00 94.25 449 ARG A N 1
ATOM 3508 C CA . ARG A 1 449 ? -11.231 0.501 25.379 1.00 94.25 449 ARG A CA 1
ATOM 3509 C C . ARG A 1 449 ? -9.818 0.443 25.957 1.00 94.25 449 ARG A C 1
ATOM 3511 O O . ARG A 1 449 ? -8.925 -0.066 25.296 1.00 94.25 449 ARG A O 1
ATOM 3518 N N . GLU A 1 450 ? -9.602 0.947 27.169 1.00 92.69 450 GLU A N 1
ATOM 3519 C CA . GLU A 1 450 ? -8.285 0.907 27.824 1.00 92.69 450 GLU A CA 1
ATOM 3520 C C . GLU A 1 450 ? -7.789 -0.521 28.042 1.00 92.69 450 GLU A C 1
ATOM 3522 O O . GLU A 1 450 ? -6.609 -0.796 27.856 1.00 92.69 450 GLU A O 1
ATOM 3527 N N . GLU A 1 451 ? -8.683 -1.438 28.402 1.00 92.94 451 GLU A N 1
ATOM 3528 C CA . GLU A 1 451 ? -8.362 -2.856 28.549 1.00 92.94 451 GLU A CA 1
ATOM 3529 C C . GLU A 1 451 ? -8.025 -3.508 27.203 1.00 92.94 451 GLU A C 1
ATOM 3531 O O . GLU A 1 451 ? -7.070 -4.273 27.137 1.00 92.94 451 GLU A O 1
ATOM 3536 N N . THR A 1 452 ? -8.738 -3.152 26.130 1.00 93.88 452 THR A N 1
ATOM 3537 C CA . THR A 1 452 ? -8.436 -3.600 24.758 1.00 93.88 452 THR A CA 1
ATOM 3538 C C . THR A 1 452 ? -7.059 -3.110 24.302 1.00 93.88 452 THR A C 1
ATOM 3540 O O . THR A 1 452 ? -6.280 -3.868 23.736 1.00 93.88 452 THR A O 1
ATOM 3543 N N . LEU A 1 453 ? -6.717 -1.852 24.601 1.00 91.94 453 LEU A N 1
ATOM 3544 C CA . LEU A 1 453 ? -5.432 -1.250 24.230 1.00 91.94 453 LEU A CA 1
ATOM 3545 C C . LEU A 1 453 ? -4.230 -1.829 24.998 1.00 91.94 453 LEU A C 1
ATOM 3547 O O . LEU A 1 453 ? -3.094 -1.557 24.617 1.00 91.94 453 LEU A O 1
ATOM 3551 N N . ARG A 1 454 ? -4.437 -2.651 26.038 1.00 92.88 454 ARG A N 1
ATOM 3552 C CA . ARG A 1 454 ? -3.338 -3.414 26.662 1.00 92.88 454 ARG A CA 1
ATOM 3553 C C . ARG A 1 454 ? -2.769 -4.475 25.719 1.00 92.88 454 ARG A C 1
ATOM 3555 O O . ARG A 1 454 ? -1.578 -4.748 25.790 1.00 92.88 454 ARG A O 1
ATOM 3562 N N . GLU A 1 455 ? -3.591 -4.986 24.804 1.00 93.25 455 GLU A N 1
ATOM 3563 C CA . GLU A 1 455 ? -3.223 -5.971 23.776 1.00 93.25 455 GLU A CA 1
ATOM 3564 C C . GLU A 1 455 ? -2.874 -5.314 22.426 1.00 93.25 455 GLU A C 1
ATOM 3566 O O . GLU A 1 455 ? -2.856 -5.963 21.382 1.00 93.25 455 GLU A O 1
ATOM 3571 N N . LEU A 1 456 ? -2.581 -4.008 22.418 1.00 91.69 456 LEU A N 1
ATOM 3572 C CA . LEU A 1 456 ? -2.282 -3.239 21.205 1.00 91.69 456 LEU A CA 1
ATOM 3573 C C . LEU A 1 456 ? -1.162 -3.867 20.353 1.00 91.69 456 LEU A C 1
ATOM 3575 O O . LEU A 1 456 ? -1.306 -3.972 19.137 1.00 91.69 456 LEU A O 1
ATOM 3579 N N . GLY A 1 457 ? -0.069 -4.306 20.987 1.00 92.00 457 GLY A N 1
ATOM 3580 C CA . GLY A 1 457 ? 1.071 -4.921 20.297 1.00 92.00 457 GLY A CA 1
ATOM 3581 C C . GLY A 1 457 ? 0.685 -6.192 19.524 1.00 92.00 457 GLY A C 1
ATOM 3582 O O . GLY A 1 457 ? 0.862 -6.221 18.304 1.00 92.00 457 GLY A O 1
ATOM 3583 N N . PRO A 1 458 ? 0.119 -7.217 20.191 1.00 94.94 458 PRO A N 1
ATOM 3584 C CA . PRO A 1 458 ? -0.395 -8.418 19.530 1.00 94.94 458 PRO A CA 1
ATOM 3585 C C . PRO A 1 458 ? -1.417 -8.139 18.420 1.00 94.94 458 PRO A C 1
ATOM 3587 O O . PRO A 1 458 ? -1.362 -8.784 17.369 1.00 94.94 458 PRO A O 1
ATOM 3590 N N . ILE A 1 459 ? -2.309 -7.154 18.596 1.00 95.06 459 ILE A N 1
ATOM 3591 C CA . ILE A 1 459 ? -3.281 -6.776 17.557 1.00 95.06 459 ILE A CA 1
ATOM 3592 C C . ILE A 1 459 ? -2.571 -6.217 16.314 1.00 95.06 459 ILE A C 1
ATOM 3594 O O . ILE A 1 459 ? -2.870 -6.650 15.201 1.00 95.06 459 ILE A O 1
ATOM 3598 N N . GLN A 1 460 ? -1.608 -5.303 16.478 1.00 93.19 460 GLN A N 1
ATOM 3599 C CA . GLN A 1 460 ? -0.851 -4.735 15.354 1.00 93.19 460 GLN A CA 1
ATOM 3600 C C . GLN A 1 460 ? -0.004 -5.789 14.628 1.00 93.19 460 GLN A C 1
ATOM 3602 O O . GLN A 1 460 ? 0.018 -5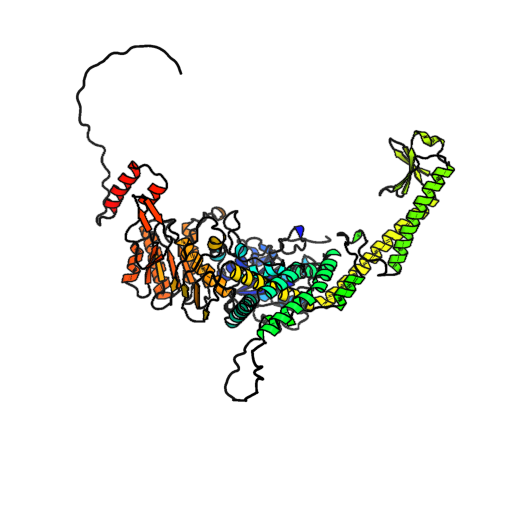.816 13.398 1.00 93.19 460 GLN A O 1
ATOM 3607 N N . GLN A 1 461 ? 0.650 -6.691 15.368 1.00 94.88 461 GLN A N 1
ATOM 3608 C CA . GLN A 1 461 ? 1.416 -7.799 14.780 1.00 94.88 461 GLN A CA 1
ATOM 3609 C C . GLN A 1 461 ? 0.518 -8.737 13.968 1.00 94.88 461 GLN A C 1
ATOM 3611 O O . GLN A 1 461 ? 0.865 -9.120 12.850 1.00 94.88 461 GLN A O 1
ATOM 3616 N N . THR A 1 462 ? -0.668 -9.040 14.497 1.00 96.75 462 THR A N 1
ATOM 3617 C CA . THR A 1 462 ? -1.662 -9.872 13.815 1.00 96.75 462 THR A CA 1
ATOM 3618 C C . THR A 1 462 ? -2.190 -9.187 12.554 1.00 96.75 462 THR A C 1
ATOM 3620 O O . THR A 1 462 ? -2.287 -9.826 11.509 1.00 96.75 462 THR A O 1
ATOM 3623 N N . ALA A 1 463 ? -2.479 -7.883 12.611 1.00 96.06 463 ALA A N 1
ATOM 3624 C CA . ALA A 1 463 ? -2.934 -7.106 11.460 1.00 96.06 463 ALA A CA 1
ATOM 3625 C C . ALA A 1 463 ? -1.908 -7.095 10.314 1.00 96.06 463 ALA A C 1
ATOM 3627 O O . ALA A 1 463 ? -2.267 -7.361 9.167 1.00 96.06 463 ALA A O 1
ATOM 3628 N N . GLU A 1 464 ? -0.633 -6.862 10.629 1.00 95.38 464 GLU A N 1
ATOM 3629 C CA . GLU A 1 464 ? 0.471 -6.890 9.662 1.00 95.38 464 GLU A CA 1
ATOM 3630 C C . GLU A 1 464 ? 0.666 -8.293 9.058 1.00 95.38 464 GLU A C 1
ATOM 3632 O O . GLU A 1 464 ? 0.811 -8.432 7.841 1.00 95.38 464 GLU A O 1
ATOM 3637 N N . ALA A 1 465 ? 0.607 -9.353 9.873 1.00 97.25 465 ALA A N 1
ATOM 3638 C CA . ALA A 1 465 ? 0.723 -10.729 9.388 1.00 97.25 465 ALA A CA 1
ATOM 3639 C C . ALA A 1 465 ? -0.444 -11.121 8.462 1.00 97.25 465 ALA A C 1
ATOM 3641 O O . ALA A 1 465 ? -0.225 -11.723 7.408 1.00 97.25 465 ALA A O 1
ATOM 3642 N N . ILE A 1 466 ? -1.674 -10.723 8.806 1.00 97.88 466 ILE A N 1
ATOM 3643 C CA . ILE A 1 466 ? -2.857 -10.912 7.956 1.00 97.88 466 ILE A CA 1
ATOM 3644 C C . ILE A 1 466 ? -2.714 -10.129 6.646 1.00 97.88 466 ILE A C 1
ATOM 3646 O O . ILE A 1 466 ? -3.014 -10.668 5.582 1.00 97.88 466 ILE A O 1
ATOM 3650 N N . ALA A 1 467 ? -2.216 -8.891 6.695 1.00 97.69 467 ALA A N 1
ATOM 3651 C CA . ALA A 1 467 ? -2.005 -8.071 5.505 1.00 97.69 467 ALA A CA 1
ATOM 3652 C C . ALA A 1 467 ? -1.005 -8.716 4.527 1.00 97.69 467 ALA A C 1
ATOM 3654 O O . ALA A 1 467 ? -1.247 -8.742 3.318 1.00 97.69 467 ALA A O 1
ATOM 3655 N N . VAL A 1 468 ? 0.093 -9.285 5.041 1.00 98.00 468 VAL A N 1
ATOM 3656 C CA . VAL A 1 468 ? 1.078 -10.034 4.239 1.00 98.00 468 VAL A CA 1
ATOM 3657 C C . VAL A 1 468 ? 0.472 -11.315 3.663 1.00 98.00 468 VAL A C 1
ATOM 3659 O O . VAL A 1 468 ? 0.633 -11.580 2.470 1.00 98.00 468 VAL A O 1
ATOM 3662 N N . LEU A 1 469 ? -0.244 -12.095 4.481 1.00 98.19 469 LEU A N 1
ATOM 3663 C CA . LEU A 1 469 ? -0.910 -13.325 4.045 1.00 98.19 469 LEU A CA 1
ATOM 3664 C C . LEU A 1 469 ? -1.906 -13.053 2.909 1.00 98.19 469 LEU A C 1
ATOM 3666 O O . LEU A 1 469 ? -1.896 -13.751 1.895 1.00 98.19 469 LEU A O 1
ATOM 3670 N N . ASP A 1 470 ? -2.734 -12.020 3.055 1.00 98.31 470 ASP A N 1
ATOM 3671 C CA . ASP A 1 470 ? -3.744 -11.636 2.071 1.00 98.31 470 ASP A CA 1
ATOM 3672 C C . ASP A 1 470 ? -3.115 -11.130 0.762 1.00 98.31 470 ASP A C 1
ATOM 3674 O O . ASP A 1 470 ? -3.522 -11.548 -0.324 1.00 98.31 470 ASP A O 1
ATOM 3678 N N . ALA A 1 471 ? -2.052 -10.320 0.839 1.00 98.31 471 ALA A N 1
ATOM 3679 C CA . ALA A 1 471 ? -1.298 -9.895 -0.342 1.00 98.31 471 ALA A CA 1
ATOM 3680 C C . ALA A 1 471 ? -0.716 -11.098 -1.112 1.00 98.31 471 ALA A C 1
ATOM 3682 O O . ALA A 1 471 ? -0.849 -11.177 -2.335 1.00 98.31 471 ALA A O 1
ATOM 3683 N N . ILE A 1 472 ? -0.142 -12.086 -0.416 1.00 98.31 472 ILE A N 1
ATOM 3684 C CA . ILE A 1 472 ? 0.364 -13.320 -1.044 1.00 98.31 472 ILE A CA 1
ATOM 3685 C C . ILE A 1 472 ? -0.775 -14.139 -1.653 1.00 98.31 472 ILE A C 1
ATOM 3687 O O . ILE A 1 472 ? -0.648 -14.620 -2.781 1.00 98.31 472 ILE A O 1
ATOM 3691 N N . CYS A 1 473 ? -1.910 -14.268 -0.963 1.00 98.12 473 CYS A N 1
ATOM 3692 C CA . CYS A 1 473 ? -3.089 -14.954 -1.493 1.00 98.12 473 CYS A CA 1
ATOM 3693 C C . CYS A 1 473 ? -3.653 -14.259 -2.745 1.00 98.12 473 CYS A C 1
ATOM 3695 O O . CYS A 1 473 ? -4.156 -14.929 -3.653 1.00 98.12 473 CYS A O 1
ATOM 3697 N N . ALA A 1 474 ? -3.570 -12.927 -2.828 1.00 97.94 474 ALA A N 1
ATOM 3698 C CA . ALA A 1 474 ? -3.951 -12.155 -4.009 1.00 97.94 474 ALA A CA 1
ATOM 3699 C C . ALA A 1 474 ? -3.012 -12.407 -5.199 1.00 97.94 474 ALA A C 1
ATOM 3701 O O . ALA A 1 474 ? -3.489 -12.687 -6.305 1.00 97.94 474 ALA A O 1
ATOM 3702 N N . LEU A 1 475 ? -1.695 -12.397 -4.968 1.00 98.31 475 LEU A N 1
ATOM 3703 C CA . LEU A 1 475 ? -0.696 -12.723 -5.992 1.00 98.31 475 LEU A CA 1
ATOM 3704 C C . LEU A 1 475 ? -0.827 -14.175 -6.474 1.00 98.31 475 LEU A C 1
ATOM 3706 O O . LEU A 1 475 ? -0.780 -14.432 -7.676 1.00 98.31 475 LEU A O 1
ATOM 3710 N N . THR A 1 476 ? -1.063 -15.112 -5.553 1.00 98.19 476 THR A N 1
ATOM 3711 C CA . THR A 1 476 ? -1.270 -16.539 -5.849 1.00 98.19 476 THR A CA 1
ATOM 3712 C C . THR A 1 476 ? -2.499 -16.751 -6.728 1.00 98.19 476 THR A C 1
ATOM 3714 O O . THR A 1 476 ? -2.426 -17.424 -7.754 1.00 98.19 476 THR A O 1
ATOM 3717 N N . GLU A 1 477 ? -3.628 -16.133 -6.377 1.00 97.25 477 GLU A N 1
ATOM 3718 C CA . GLU A 1 477 ? -4.852 -16.245 -7.172 1.00 97.25 477 GLU A CA 1
ATOM 3719 C C . GLU A 1 477 ? -4.685 -15.634 -8.565 1.00 97.25 477 GLU A C 1
ATOM 3721 O O . GLU A 1 477 ? -5.140 -16.204 -9.554 1.00 97.25 477 GLU A O 1
ATOM 3726 N N . THR A 1 478 ? -3.980 -14.506 -8.666 1.00 96.19 478 THR A N 1
ATOM 3727 C CA . THR A 1 478 ? -3.651 -13.904 -9.963 1.00 96.19 478 THR A CA 1
ATOM 3728 C C . THR A 1 478 ? -2.786 -14.850 -10.797 1.00 96.19 478 THR A C 1
ATOM 3730 O O . THR A 1 478 ? -3.084 -15.092 -11.968 1.00 96.19 478 THR A O 1
ATOM 3733 N N . ALA A 1 479 ? -1.765 -15.459 -10.189 1.00 96.88 479 ALA A N 1
ATOM 3734 C CA . ALA A 1 479 ? -0.906 -16.423 -10.864 1.00 96.88 479 ALA A CA 1
ATOM 3735 C C . ALA A 1 479 ? -1.680 -17.654 -11.360 1.00 96.88 479 ALA A C 1
ATOM 3737 O O . ALA A 1 479 ? -1.446 -18.114 -12.480 1.00 96.88 479 ALA A O 1
ATOM 3738 N N . ARG A 1 480 ? -2.642 -18.142 -10.568 1.00 95.81 480 ARG A N 1
ATOM 3739 C CA . ARG A 1 480 ? -3.528 -19.260 -10.918 1.00 95.81 480 ARG A CA 1
ATOM 3740 C C . ARG A 1 480 ? -4.440 -18.925 -12.099 1.00 95.81 480 ARG A C 1
ATOM 3742 O O . ARG A 1 480 ? -4.524 -19.705 -13.045 1.00 95.81 480 ARG A O 1
ATOM 3749 N N . LEU A 1 481 ? -5.109 -17.771 -12.055 1.00 94.25 481 LEU A N 1
ATOM 3750 C CA . LEU A 1 481 ? -6.087 -17.356 -13.067 1.00 94.25 481 LEU A CA 1
ATOM 3751 C C . LEU A 1 481 ? -5.441 -17.079 -14.430 1.00 94.25 481 LEU A C 1
ATOM 3753 O O . LEU A 1 481 ? -5.974 -17.496 -15.457 1.00 94.25 481 LEU A O 1
ATOM 3757 N N . PHE A 1 482 ? -4.278 -16.423 -14.439 1.00 93.56 482 PHE A N 1
ATOM 3758 C CA . PHE A 1 482 ? -3.621 -15.963 -15.670 1.00 93.56 482 PHE A CA 1
ATOM 3759 C C . PHE A 1 482 ? -2.386 -16.780 -16.062 1.00 93.56 482 PHE A C 1
ATOM 3761 O O . PHE A 1 482 ? -1.671 -16.423 -17.006 1.00 93.56 482 PHE A O 1
ATOM 3768 N N . ARG A 1 483 ? -2.158 -17.908 -15.373 1.00 94.50 483 ARG A N 1
ATOM 3769 C CA . ARG A 1 483 ? -1.056 -18.850 -15.621 1.00 94.50 483 ARG A CA 1
ATOM 3770 C C . ARG A 1 483 ? 0.290 -18.135 -15.632 1.00 94.50 483 ARG A C 1
ATOM 3772 O O . ARG A 1 483 ? 0.991 -18.119 -16.642 1.00 94.50 483 ARG A O 1
ATOM 3779 N N . TYR A 1 484 ? 0.600 -17.462 -14.533 1.00 97.19 484 TYR A N 1
ATOM 3780 C CA . TYR A 1 484 ? 1.902 -16.828 -14.361 1.00 97.19 484 TYR A CA 1
ATOM 3781 C C . TYR A 1 484 ? 2.937 -17.874 -13.953 1.00 97.19 484 TYR A C 1
ATOM 3783 O O . TYR A 1 484 ? 2.629 -18.805 -13.208 1.00 97.19 484 TYR A O 1
ATOM 3791 N N . CYS A 1 485 ? 4.169 -17.718 -14.428 1.00 97.38 485 CYS A N 1
ATOM 3792 C CA . CYS A 1 485 ? 5.266 -18.615 -14.097 1.00 97.38 485 CYS A CA 1
ATOM 3793 C C . CYS A 1 485 ? 6.054 -18.098 -12.886 1.00 97.38 485 CYS A C 1
ATOM 3795 O O . CYS A 1 485 ? 6.161 -16.888 -12.661 1.00 97.38 485 CYS A O 1
ATOM 3797 N N . ARG A 1 486 ? 6.669 -19.015 -12.132 1.00 98.12 486 ARG A N 1
ATOM 3798 C CA . ARG A 1 486 ? 7.656 -18.668 -11.102 1.00 98.12 486 ARG A CA 1
ATOM 3799 C C . ARG A 1 486 ? 8.934 -18.162 -11.786 1.00 98.12 486 ARG A C 1
ATOM 3801 O O . ARG A 1 486 ? 9.544 -18.949 -12.509 1.00 98.12 486 ARG A O 1
ATOM 3808 N N . PRO A 1 487 ? 9.359 -16.902 -11.588 1.00 97.69 487 PRO A N 1
ATOM 3809 C CA . PRO A 1 487 ? 10.621 -16.432 -12.148 1.00 97.69 487 PRO A CA 1
ATOM 3810 C C . PRO A 1 487 ? 11.813 -17.014 -11.372 1.00 97.69 487 PRO A C 1
ATOM 3812 O O . PRO A 1 487 ? 11.753 -17.189 -10.153 1.00 97.69 487 PRO A O 1
ATOM 3815 N N . ALA A 1 488 ? 12.915 -17.277 -12.069 1.00 97.19 488 ALA A N 1
ATOM 3816 C CA . ALA A 1 488 ? 14.203 -17.596 -11.466 1.00 97.19 488 ALA A CA 1
ATOM 3817 C C . ALA A 1 488 ? 14.963 -16.293 -11.180 1.00 97.19 488 ALA A C 1
ATOM 3819 O O . ALA A 1 488 ? 15.469 -15.649 -12.098 1.00 97.19 488 ALA A O 1
ATOM 3820 N N . LEU A 1 489 ? 15.018 -15.895 -9.907 1.00 96.50 489 LEU A N 1
ATOM 3821 C CA . LEU A 1 489 ? 15.740 -14.700 -9.470 1.00 96.50 489 LEU A CA 1
ATOM 3822 C C . LEU A 1 489 ? 17.195 -15.012 -9.112 1.00 96.50 489 LEU A C 1
ATOM 3824 O O . LEU A 1 489 ? 17.465 -16.004 -8.431 1.00 96.50 489 LEU A O 1
ATOM 3828 N N . ASN A 1 490 ? 18.120 -14.146 -9.526 1.00 94.88 490 ASN A N 1
ATOM 3829 C CA . ASN A 1 490 ? 19.545 -14.270 -9.217 1.00 94.88 490 ASN A CA 1
ATOM 3830 C C . ASN A 1 490 ? 20.248 -12.897 -9.138 1.00 94.88 490 ASN A C 1
ATOM 3832 O O . ASN A 1 490 ? 19.633 -11.859 -9.363 1.00 94.88 490 ASN A O 1
ATOM 3836 N N . GLU A 1 491 ? 21.539 -12.882 -8.798 1.00 93.38 491 GLU A N 1
ATOM 3837 C CA . GLU A 1 491 ? 22.346 -11.650 -8.693 1.00 93.38 491 GLU A CA 1
ATOM 3838 C C . GLU A 1 491 ? 23.124 -11.299 -9.977 1.00 93.38 491 GLU A C 1
ATOM 3840 O O . GLU A 1 491 ? 23.941 -10.373 -9.981 1.00 93.38 491 GLU A O 1
ATOM 3845 N N . THR A 1 492 ? 22.904 -12.046 -11.064 1.00 94.12 492 THR A N 1
ATOM 3846 C CA . THR A 1 492 ? 23.554 -11.788 -12.357 1.00 94.12 492 THR A CA 1
ATOM 3847 C C . THR A 1 492 ? 22.890 -10.611 -13.080 1.00 94.12 492 THR A C 1
ATOM 3849 O O . THR A 1 492 ? 21.902 -10.051 -12.610 1.00 94.12 492 THR A O 1
ATOM 3852 N N . LEU A 1 493 ? 23.409 -10.229 -14.249 1.00 93.06 493 LEU A N 1
ATOM 3853 C CA . LEU A 1 493 ? 22.762 -9.241 -15.119 1.00 93.06 493 LEU A CA 1
ATOM 3854 C C . LEU A 1 493 ? 21.747 -9.870 -16.087 1.00 93.06 493 LEU A C 1
ATOM 3856 O O . LEU A 1 493 ? 21.057 -9.142 -16.798 1.00 93.06 493 LEU A O 1
ATOM 3860 N N . ARG A 1 494 ? 21.601 -11.200 -16.112 1.00 94.81 494 ARG A N 1
ATOM 3861 C CA . ARG A 1 494 ? 20.742 -11.874 -17.090 1.00 94.81 494 ARG A CA 1
ATOM 3862 C C . ARG A 1 494 ? 19.277 -11.513 -16.909 1.00 94.81 494 ARG A C 1
ATOM 3864 O O . ARG A 1 494 ? 18.724 -11.634 -15.826 1.00 94.81 494 ARG A O 1
ATOM 3871 N N . LEU A 1 495 ? 18.639 -11.106 -17.993 1.00 96.81 495 LEU A N 1
ATOM 3872 C CA . LEU A 1 495 ? 17.211 -10.867 -18.085 1.00 96.81 495 LEU A CA 1
ATOM 3873 C C . LEU A 1 495 ? 16.698 -11.600 -19.320 1.00 96.81 495 LEU A C 1
ATOM 3875 O O . LEU A 1 495 ? 16.853 -11.133 -20.447 1.00 96.81 495 LEU A O 1
ATOM 3879 N N . VAL A 1 496 ? 16.111 -12.769 -19.098 1.00 97.19 496 VAL A N 1
ATOM 3880 C CA . VAL A 1 496 ? 15.551 -13.622 -20.143 1.00 97.19 496 VAL A CA 1
ATOM 3881 C C . VAL A 1 496 ? 14.085 -13.860 -19.824 1.00 97.19 496 VAL A C 1
ATOM 3883 O O . VAL A 1 496 ? 13.752 -14.407 -18.780 1.00 97.19 496 VAL A O 1
ATOM 3886 N N . ILE A 1 497 ? 13.199 -13.453 -20.723 1.00 97.75 497 ILE A N 1
ATOM 3887 C CA . ILE A 1 497 ? 11.752 -13.641 -20.608 1.00 97.75 497 ILE A CA 1
ATOM 3888 C C . ILE A 1 497 ? 11.295 -14.370 -21.866 1.00 97.75 497 ILE A C 1
ATOM 3890 O O . ILE A 1 497 ? 11.571 -13.915 -22.975 1.00 97.75 497 ILE A O 1
ATOM 3894 N N . LYS A 1 498 ? 10.600 -15.495 -21.698 1.00 97.88 498 LYS A N 1
ATOM 3895 C CA . LYS A 1 498 ? 10.004 -16.267 -22.792 1.00 97.88 498 LYS A CA 1
ATOM 3896 C C . LYS A 1 498 ? 8.503 -16.083 -22.824 1.00 97.88 498 LYS A C 1
ATOM 3898 O O . LYS A 1 498 ? 7.843 -16.251 -21.798 1.00 97.88 498 LYS A O 1
ATOM 3903 N N . ASP A 1 499 ? 7.995 -15.707 -23.994 1.00 96.19 499 ASP A N 1
ATOM 3904 C CA . ASP A 1 499 ? 6.586 -15.404 -24.232 1.00 96.19 499 ASP A CA 1
ATOM 3905 C C . ASP A 1 499 ? 5.965 -14.529 -23.120 1.00 96.19 499 ASP A C 1
ATOM 3907 O O . ASP A 1 499 ? 4.893 -14.797 -22.568 1.00 96.19 499 ASP A O 1
ATOM 3911 N N . GLY A 1 500 ? 6.664 -13.440 -22.785 1.00 97.19 500 GLY A N 1
ATOM 3912 C CA . GLY A 1 500 ? 6.189 -12.453 -21.826 1.00 97.19 500 GLY A CA 1
ATOM 3913 C C . GLY A 1 500 ? 4.924 -11.756 -22.324 1.00 97.19 500 GLY A C 1
ATOM 3914 O O . GLY A 1 500 ? 4.774 -11.498 -23.524 1.00 97.19 500 GLY A O 1
ATOM 3915 N N . ARG A 1 501 ? 4.037 -11.397 -21.396 1.00 95.56 501 ARG A N 1
ATOM 3916 C CA . ARG A 1 501 ? 2.777 -10.692 -21.649 1.00 95.56 501 ARG A CA 1
ATOM 3917 C C . ARG A 1 501 ? 2.675 -9.454 -20.770 1.00 95.56 501 ARG A C 1
ATOM 3919 O O . ARG A 1 501 ? 3.148 -9.444 -19.637 1.00 95.56 501 ARG A O 1
ATOM 3926 N N . HIS A 1 502 ? 2.050 -8.397 -21.276 1.00 95.19 502 HIS A N 1
ATOM 3927 C CA . HIS A 1 502 ? 1.831 -7.188 -20.488 1.00 95.19 502 HIS A CA 1
ATOM 3928 C C . HIS A 1 502 ? 0.726 -7.443 -19.445 1.00 95.19 502 HIS A C 1
ATOM 3930 O O . HIS A 1 502 ? -0.416 -7.643 -19.852 1.00 95.19 502 HIS A O 1
ATOM 3936 N N . PRO A 1 503 ? 0.989 -7.364 -18.124 1.00 94.31 503 PRO A N 1
ATOM 3937 C CA . PRO A 1 503 ? 0.048 -7.829 -17.094 1.00 94.31 503 PRO A CA 1
ATOM 3938 C C . PRO A 1 503 ? -1.311 -7.122 -17.132 1.00 94.31 503 PRO A C 1
ATOM 3940 O O . PRO A 1 503 ? -2.332 -7.759 -16.919 1.00 94.31 503 PRO A O 1
ATOM 3943 N N . VAL A 1 504 ? -1.346 -5.821 -17.441 1.00 92.38 504 VAL A N 1
ATOM 3944 C CA . VAL A 1 504 ? -2.614 -5.078 -17.553 1.00 92.38 504 VAL A CA 1
ATOM 3945 C C . VAL A 1 504 ? -3.381 -5.417 -18.837 1.00 92.38 504 VAL A C 1
ATOM 3947 O O . VAL A 1 504 ? -4.570 -5.735 -18.803 1.00 92.38 504 VAL A O 1
ATOM 3950 N N . LEU A 1 505 ? -2.715 -5.348 -19.994 1.00 89.69 505 LEU A N 1
ATOM 3951 C CA . LEU A 1 505 ? -3.362 -5.567 -21.289 1.00 89.69 505 LEU A CA 1
ATOM 3952 C C . LEU A 1 505 ? -3.792 -7.026 -21.488 1.00 89.69 505 LEU A C 1
ATOM 3954 O O . LEU A 1 505 ? -4.836 -7.256 -22.084 1.00 89.69 505 LEU A O 1
ATOM 3958 N N . ASP A 1 506 ? -3.046 -7.993 -20.944 1.00 88.12 506 ASP A N 1
ATOM 3959 C CA . ASP A 1 506 ? -3.393 -9.423 -21.000 1.00 88.12 506 ASP A CA 1
ATOM 3960 C C . ASP A 1 506 ? -4.724 -9.723 -20.289 1.00 88.12 506 ASP A C 1
ATOM 3962 O O . ASP A 1 506 ? -5.448 -10.627 -20.690 1.00 88.12 506 ASP A O 1
ATOM 3966 N N . GLN A 1 507 ? -5.080 -8.940 -19.262 1.00 87.56 507 GLN A N 1
ATOM 3967 C CA . GL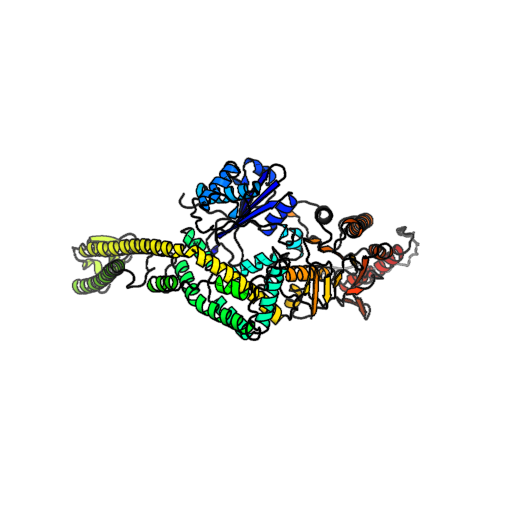N A 1 507 ? -6.336 -9.111 -18.521 1.00 87.56 507 GLN A CA 1
ATOM 3968 C C . GLN A 1 507 ? -7.498 -8.266 -19.063 1.00 87.56 507 GLN A C 1
ATOM 3970 O O . GLN A 1 507 ? -8.657 -8.607 -18.837 1.00 87.56 507 GLN A O 1
ATOM 3975 N N . THR A 1 508 ? -7.212 -7.152 -19.745 1.00 80.88 508 THR A N 1
ATOM 3976 C CA . THR A 1 508 ? -8.236 -6.184 -20.191 1.00 80.88 508 THR A CA 1
ATOM 3977 C C . THR A 1 508 ? -8.671 -6.372 -21.643 1.00 80.88 508 THR A C 1
ATOM 3979 O O . THR A 1 508 ? -9.779 -5.971 -22.003 1.00 80.88 508 THR A O 1
ATOM 3982 N N . LEU A 1 509 ? -7.842 -6.988 -22.491 1.00 73.06 509 LEU A N 1
ATOM 3983 C CA . LEU A 1 509 ? -8.197 -7.296 -23.876 1.00 73.06 509 LEU A CA 1
ATOM 3984 C C . LEU A 1 509 ? -9.140 -8.511 -23.927 1.00 73.06 509 LEU A C 1
ATOM 3986 O O . LEU A 1 509 ? -8.706 -9.657 -23.905 1.00 73.06 509 LEU A O 1
ATOM 3990 N N . VAL A 1 510 ? -10.450 -8.248 -23.988 1.00 62.44 510 VAL A N 1
ATOM 3991 C CA . VAL A 1 510 ? -11.498 -9.292 -24.020 1.00 62.44 510 VAL A CA 1
ATOM 3992 C C . VAL A 1 510 ? -11.715 -9.861 -25.431 1.00 62.44 510 VAL A C 1
ATOM 3994 O O . VAL A 1 510 ? -12.049 -11.035 -25.575 1.00 62.44 510 VAL A O 1
ATOM 3997 N N . GLU A 1 511 ? -11.518 -9.051 -26.477 1.00 62.47 511 GLU A N 1
ATOM 3998 C CA . GLU A 1 511 ? -11.849 -9.416 -27.868 1.00 62.47 511 GLU A CA 1
ATOM 3999 C C . GLU A 1 511 ? -10.641 -9.906 -28.690 1.00 62.47 511 GLU A C 1
ATOM 4001 O O . GLU A 1 511 ? -10.800 -10.729 -29.591 1.00 62.47 511 GLU A O 1
ATOM 4006 N N . GLU A 1 512 ? -9.424 -9.450 -28.369 1.00 70.94 512 GLU A N 1
ATOM 4007 C CA . GLU A 1 512 ? -8.184 -9.844 -29.052 1.00 70.94 512 GLU A CA 1
ATOM 4008 C C . GLU A 1 512 ? -7.227 -10.548 -28.086 1.00 70.94 512 GLU A C 1
ATOM 4010 O O . GLU A 1 512 ? -6.914 -10.031 -27.016 1.00 70.94 512 GLU A O 1
ATOM 4015 N N . LYS A 1 513 ? -6.685 -11.704 -28.487 1.00 80.44 513 LYS A N 1
ATOM 4016 C CA . LYS A 1 513 ? -5.637 -12.378 -27.710 1.00 80.44 513 LYS A CA 1
ATOM 4017 C C . LYS A 1 513 ? -4.352 -11.541 -27.732 1.00 80.44 513 LYS A C 1
ATOM 4019 O O . LYS A 1 513 ? -3.860 -11.196 -28.808 1.00 80.44 513 LYS A O 1
ATOM 4024 N N . PHE A 1 514 ? -3.781 -11.258 -26.561 1.00 89.06 514 PHE A N 1
ATOM 4025 C CA . PHE A 1 514 ? -2.488 -10.580 -26.455 1.00 89.06 514 PHE A CA 1
ATOM 4026 C C . PHE A 1 514 ? -1.376 -11.411 -27.122 1.00 89.06 514 PHE A C 1
ATOM 4028 O O . PHE A 1 514 ? -1.331 -12.636 -26.980 1.00 89.06 514 PHE A O 1
ATOM 4035 N N . VAL A 1 515 ? -0.474 -10.751 -27.858 1.00 91.12 515 VAL A N 1
ATOM 4036 C CA . VAL A 1 515 ? 0.652 -11.406 -28.546 1.00 91.12 515 VAL A CA 1
ATOM 4037 C C . VAL A 1 515 ? 1.884 -11.385 -27.635 1.00 91.12 515 VAL A C 1
ATOM 4039 O O . VAL A 1 515 ? 2.425 -10.304 -27.394 1.00 91.12 515 VAL A O 1
ATOM 4042 N N . PRO A 1 516 ? 2.346 -12.543 -27.126 1.00 94.12 516 PRO A N 1
ATOM 4043 C CA . PRO A 1 516 ? 3.492 -12.597 -26.230 1.00 94.12 516 PRO A CA 1
ATOM 4044 C C . PRO A 1 516 ? 4.816 -12.361 -26.967 1.00 94.12 516 PRO A C 1
ATOM 4046 O O . PRO A 1 516 ? 4.952 -12.664 -28.159 1.00 94.12 516 PRO A O 1
ATOM 4049 N N . ASN A 1 517 ? 5.812 -11.840 -26.251 1.00 95.62 517 ASN A N 1
ATOM 4050 C CA . ASN A 1 517 ? 7.126 -11.498 -26.797 1.00 95.62 517 ASN A CA 1
ATOM 4051 C C . ASN A 1 517 ? 8.270 -11.981 -25.906 1.00 95.62 517 ASN A C 1
ATOM 4053 O O . ASN A 1 517 ? 8.190 -11.904 -24.680 1.00 95.62 517 ASN A O 1
ATOM 4057 N N . ASP A 1 518 ? 9.339 -12.437 -26.553 1.00 96.38 518 ASP A N 1
ATOM 4058 C CA . ASP A 1 518 ? 10.587 -12.803 -25.894 1.00 96.38 518 ASP A CA 1
ATOM 4059 C C . ASP A 1 518 ? 11.418 -11.554 -25.596 1.00 96.38 518 ASP A C 1
ATOM 4061 O O . ASP A 1 518 ? 11.411 -10.590 -26.363 1.00 96.38 518 ASP A O 1
ATOM 4065 N N . THR A 1 519 ? 12.198 -11.606 -24.523 1.00 95.94 519 THR A N 1
ATOM 4066 C CA . THR A 1 519 ? 13.209 -10.601 -24.191 1.00 95.94 519 THR A CA 1
ATOM 4067 C C . THR A 1 519 ? 14.480 -11.305 -23.752 1.00 95.94 519 THR A C 1
ATOM 4069 O O . THR A 1 519 ? 14.429 -12.254 -22.976 1.00 95.94 519 THR A O 1
ATOM 4072 N N . SER A 1 520 ? 15.623 -10.831 -24.235 1.00 94.69 520 SER A N 1
ATOM 4073 C CA . SER A 1 520 ? 16.937 -11.260 -23.770 1.00 94.69 520 SER A CA 1
ATOM 4074 C C . SER A 1 520 ? 17.798 -10.019 -23.594 1.00 94.69 520 SER A C 1
ATOM 4076 O O . SER A 1 520 ? 17.923 -9.231 -24.523 1.00 94.69 520 SER A O 1
ATOM 4078 N N . LEU A 1 521 ? 18.361 -9.832 -22.410 1.00 93.25 521 LEU A N 1
ATOM 4079 C CA . LEU A 1 521 ? 19.373 -8.832 -22.090 1.00 93.25 521 LEU A CA 1
ATOM 4080 C C . LEU A 1 521 ? 20.335 -9.507 -21.108 1.00 93.25 521 LEU A C 1
ATOM 4082 O O . LEU A 1 521 ? 19.995 -9.691 -19.945 1.00 93.25 521 LEU A O 1
ATOM 4086 N N . ASP A 1 522 ? 21.498 -9.959 -21.568 1.00 87.88 522 ASP A N 1
ATOM 4087 C CA . ASP A 1 522 ? 22.455 -10.695 -20.725 1.00 87.88 522 ASP A CA 1
ATOM 4088 C C . ASP A 1 522 ? 23.495 -9.781 -20.054 1.00 87.88 522 ASP A C 1
ATOM 4090 O O . ASP A 1 522 ? 24.222 -10.223 -19.168 1.00 87.88 522 ASP A O 1
ATOM 4094 N N . GLY A 1 523 ? 23.534 -8.501 -20.444 1.00 82.81 523 GLY A N 1
ATOM 4095 C CA . GLY A 1 523 ? 24.490 -7.510 -19.945 1.00 82.81 523 GLY A CA 1
ATOM 4096 C C . GLY A 1 523 ? 25.879 -7.601 -20.586 1.00 82.81 523 GLY A C 1
ATOM 4097 O O . GLY A 1 523 ? 26.698 -6.705 -20.366 1.00 82.81 523 GLY A O 1
ATOM 4098 N N . GLU A 1 524 ? 26.131 -8.618 -21.413 1.00 81.25 524 GLU A N 1
ATOM 4099 C CA . GLU A 1 524 ? 27.409 -8.889 -22.077 1.00 81.25 524 GLU A CA 1
ATOM 4100 C C . GLU A 1 524 ? 27.268 -8.831 -23.603 1.00 81.25 524 GLU A C 1
ATOM 4102 O O . GLU A 1 524 ? 27.716 -7.863 -24.217 1.00 81.25 524 GLU A O 1
ATOM 4107 N N . ASN A 1 525 ? 26.627 -9.834 -24.212 1.00 85.75 525 ASN A N 1
ATOM 4108 C CA . ASN A 1 525 ? 26.429 -9.926 -25.662 1.00 85.75 525 ASN A CA 1
ATOM 4109 C C . ASN A 1 525 ? 25.245 -9.086 -26.137 1.00 85.75 525 ASN A C 1
ATOM 411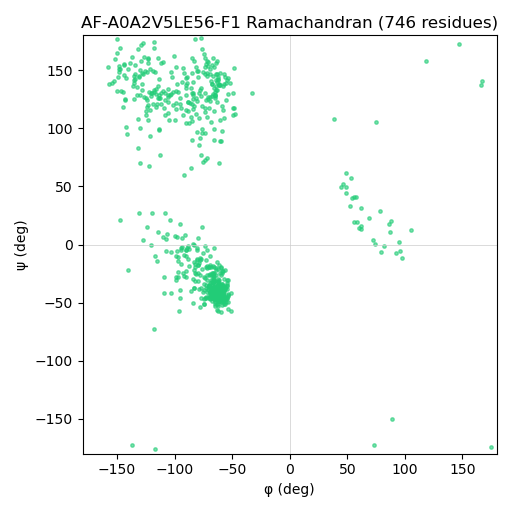1 O O . ASN A 1 525 ? 25.187 -8.691 -27.300 1.00 85.75 525 ASN A O 1
ATOM 4115 N N . LEU A 1 526 ? 24.289 -8.840 -25.245 1.00 90.75 526 LEU A N 1
ATOM 4116 C CA . LEU A 1 526 ? 23.077 -8.097 -25.513 1.00 90.75 526 LEU A CA 1
ATOM 4117 C C . LEU A 1 526 ? 22.740 -7.234 -24.297 1.00 90.75 526 LEU A C 1
ATOM 4119 O O . LEU A 1 526 ? 22.122 -7.677 -23.329 1.00 90.75 526 LEU A O 1
ATOM 4123 N N . ARG A 1 527 ? 23.183 -5.980 -24.354 1.00 92.31 527 ARG A N 1
ATOM 4124 C CA . ARG A 1 527 ? 23.014 -4.976 -23.300 1.00 92.31 527 ARG A CA 1
ATOM 4125 C C . ARG A 1 527 ? 22.024 -3.888 -23.694 1.00 92.31 527 ARG A C 1
ATOM 4127 O O . ARG A 1 527 ? 21.222 -3.475 -22.858 1.00 92.31 527 ARG A O 1
ATOM 4134 N N . LEU A 1 528 ? 22.087 -3.430 -24.944 1.00 95.56 528 LEU A N 1
ATOM 4135 C CA . LEU A 1 528 ? 21.228 -2.375 -25.472 1.00 95.56 528 LEU A CA 1
ATOM 4136 C C . LEU A 1 528 ? 20.448 -2.914 -26.671 1.00 95.56 528 LEU A C 1
ATOM 4138 O O . LEU A 1 528 ? 21.021 -3.256 -27.704 1.00 95.56 528 LEU A O 1
ATOM 4142 N N . ALA A 1 529 ? 19.128 -2.983 -26.533 1.00 95.69 529 ALA A N 1
ATOM 4143 C CA . ALA A 1 529 ? 18.234 -3.367 -27.616 1.00 95.69 529 ALA A CA 1
ATOM 4144 C C . ALA A 1 529 ? 17.630 -2.116 -28.262 1.00 95.69 529 ALA A C 1
ATOM 4146 O O . ALA A 1 529 ? 16.879 -1.387 -27.612 1.00 95.69 529 ALA A O 1
ATOM 4147 N N . ILE A 1 530 ? 17.928 -1.885 -29.541 1.00 94.88 530 ILE A N 1
ATOM 4148 C CA . ILE A 1 530 ? 17.321 -0.810 -30.334 1.00 94.88 530 ILE A CA 1
ATOM 4149 C C . ILE A 1 530 ? 16.073 -1.368 -31.004 1.00 94.88 530 ILE A C 1
ATOM 4151 O O . ILE A 1 530 ? 16.158 -2.270 -31.831 1.00 94.88 530 ILE A O 1
ATOM 4155 N N . ILE A 1 531 ? 14.906 -0.842 -30.648 1.00 93.19 531 ILE A N 1
ATOM 4156 C CA . ILE A 1 531 ? 13.607 -1.331 -31.105 1.00 93.19 531 ILE A CA 1
ATOM 4157 C C . ILE A 1 531 ? 13.021 -0.319 -32.084 1.00 93.19 531 ILE A C 1
ATOM 4159 O O . ILE A 1 531 ? 12.620 0.785 -31.710 1.00 93.19 531 ILE A O 1
ATOM 4163 N N . THR A 1 532 ? 12.936 -0.720 -33.347 1.00 90.25 532 THR A N 1
ATOM 4164 C CA . THR A 1 532 ? 12.412 0.105 -34.440 1.00 90.25 532 THR A CA 1
ATOM 4165 C C . THR A 1 532 ? 11.062 -0.402 -34.939 1.00 90.25 532 THR A C 1
ATOM 4167 O O . THR A 1 532 ? 10.683 -1.561 -34.766 1.00 90.25 532 THR A O 1
ATOM 4170 N N . GLY A 1 533 ? 10.287 0.484 -35.555 1.00 82.62 533 GLY A N 1
ATOM 4171 C CA . GLY A 1 533 ? 9.019 0.126 -36.182 1.00 82.62 533 GLY A CA 1
ATOM 4172 C C . GLY A 1 533 ? 7.981 1.244 -36.111 1.00 82.62 533 GLY A C 1
ATOM 4173 O O . GLY A 1 533 ? 8.195 2.251 -35.433 1.00 82.62 533 GLY A O 1
ATOM 4174 N N . PRO A 1 534 ? 6.835 1.085 -36.790 1.00 76.31 534 PRO A N 1
ATOM 4175 C CA . PRO A 1 534 ? 5.827 2.137 -36.897 1.00 76.31 534 PRO A CA 1
ATOM 4176 C C . PRO A 1 534 ? 5.214 2.537 -35.556 1.00 76.31 534 PRO A C 1
ATOM 4178 O O . PRO A 1 534 ? 5.196 1.773 -34.583 1.00 76.31 534 PRO A O 1
ATOM 4181 N N . ASN A 1 535 ? 4.666 3.747 -35.510 1.00 69.69 535 ASN A N 1
ATOM 4182 C CA . ASN A 1 535 ? 3.826 4.176 -34.396 1.00 69.69 535 ASN A CA 1
ATOM 4183 C C . ASN A 1 535 ? 2.570 3.287 -34.382 1.00 69.69 535 ASN A C 1
ATOM 4185 O O . ASN A 1 535 ? 2.082 2.905 -35.442 1.00 69.69 535 ASN A O 1
ATOM 4189 N N . MET A 1 536 ? 2.090 2.904 -33.194 1.00 70.06 536 MET A N 1
ATOM 4190 C CA . MET A 1 536 ? 1.017 1.907 -32.975 1.00 70.06 536 MET A CA 1
ATOM 4191 C C . MET A 1 536 ? 1.392 0.426 -33.190 1.00 70.06 536 MET A C 1
ATOM 4193 O O . MET A 1 536 ? 0.562 -0.446 -32.944 1.00 70.06 536 MET A O 1
ATOM 4197 N N . ALA A 1 537 ? 2.637 0.101 -33.555 1.00 72.88 537 ALA A N 1
ATOM 4198 C CA . ALA A 1 537 ? 3.053 -1.294 -33.750 1.00 72.88 537 ALA A CA 1
ATOM 4199 C C . ALA A 1 537 ? 3.204 -2.094 -32.431 1.00 72.88 537 ALA A C 1
ATOM 4201 O O . ALA A 1 537 ? 3.264 -3.319 -32.454 1.00 72.88 537 ALA A O 1
ATOM 4202 N N . GLY A 1 538 ? 3.229 -1.419 -31.274 1.00 82.25 538 GLY A N 1
ATOM 4203 C CA . GLY A 1 538 ? 3.340 -2.056 -29.952 1.00 82.25 538 GLY A CA 1
ATOM 4204 C C . GLY A 1 538 ? 4.710 -1.931 -29.275 1.00 82.25 538 GLY A C 1
ATOM 4205 O O . GLY A 1 538 ? 4.930 -2.592 -28.265 1.00 82.25 538 GLY A O 1
ATOM 4206 N N . LYS A 1 539 ? 5.611 -1.068 -29.776 1.00 88.75 539 LYS A N 1
ATOM 4207 C CA . LYS A 1 539 ? 6.945 -0.811 -29.186 1.00 88.75 539 LYS A CA 1
ATOM 4208 C C . LYS A 1 539 ? 6.861 -0.418 -27.702 1.00 88.75 539 LYS A C 1
ATOM 4210 O O . LYS A 1 539 ? 7.411 -1.112 -26.852 1.00 88.75 539 LYS A O 1
ATOM 4215 N N . SER A 1 540 ? 6.091 0.628 -27.393 1.00 89.00 540 SER A N 1
ATOM 4216 C CA . SER A 1 540 ? 5.882 1.133 -26.027 1.00 89.00 540 SER A CA 1
ATOM 4217 C C . SER A 1 540 ? 5.217 0.099 -25.114 1.00 89.00 540 SER A C 1
ATOM 4219 O O . SER A 1 540 ? 5.482 0.042 -23.917 1.00 89.00 540 SER A O 1
ATOM 4221 N N . THR A 1 541 ? 4.351 -0.753 -25.669 1.00 90.62 541 THR A N 1
ATOM 4222 C CA . THR A 1 541 ? 3.737 -1.861 -24.925 1.00 90.62 541 THR A CA 1
ATOM 4223 C C . THR A 1 541 ? 4.772 -2.914 -24.548 1.00 90.62 541 THR A C 1
ATOM 4225 O O . THR A 1 541 ? 4.797 -3.351 -23.401 1.00 90.62 541 THR A O 1
ATOM 4228 N N . TYR A 1 542 ? 5.644 -3.294 -25.482 1.00 93.19 542 TYR A N 1
ATOM 4229 C CA . TYR A 1 542 ? 6.690 -4.286 -25.247 1.00 93.19 542 TYR A CA 1
ATOM 4230 C C . TYR A 1 542 ? 7.704 -3.825 -24.191 1.00 93.19 542 TYR A C 1
ATOM 4232 O O . TYR A 1 542 ? 7.985 -4.562 -23.250 1.00 93.19 542 TYR A O 1
ATOM 4240 N N . ILE A 1 543 ? 8.208 -2.591 -24.278 1.00 93.81 543 ILE A N 1
ATOM 4241 C CA . ILE A 1 543 ? 9.191 -2.098 -23.299 1.00 93.81 543 ILE A CA 1
ATOM 4242 C C . ILE A 1 543 ? 8.582 -1.954 -21.895 1.00 93.81 543 ILE A C 1
ATOM 4244 O O . ILE A 1 543 ? 9.196 -2.379 -20.917 1.00 93.81 543 ILE A O 1
ATOM 4248 N N . ARG A 1 544 ? 7.339 -1.451 -21.783 1.00 93.31 544 ARG A N 1
ATOM 4249 C CA . ARG A 1 544 ? 6.626 -1.362 -20.495 1.00 93.31 544 ARG A CA 1
ATOM 4250 C C . ARG A 1 544 ? 6.352 -2.739 -19.904 1.00 93.31 544 ARG A C 1
ATOM 4252 O O . ARG A 1 544 ? 6.532 -2.931 -18.706 1.00 93.31 544 ARG A O 1
ATOM 4259 N N . GLN A 1 545 ? 5.986 -3.711 -20.739 1.00 95.06 545 GLN A N 1
ATOM 4260 C CA . GLN A 1 545 ? 5.815 -5.100 -20.321 1.00 95.06 545 GLN A CA 1
ATOM 4261 C C . GLN A 1 545 ? 7.071 -5.643 -19.629 1.00 95.06 545 GLN A C 1
ATOM 4263 O O . GLN A 1 545 ? 6.947 -6.273 -18.581 1.00 95.06 545 GLN A O 1
ATOM 4268 N N . VAL A 1 546 ? 8.264 -5.407 -20.185 1.00 96.94 546 VAL A N 1
ATOM 4269 C CA . VAL A 1 546 ? 9.515 -5.899 -19.585 1.00 96.94 546 VAL A CA 1
ATOM 4270 C C . VAL A 1 546 ? 9.745 -5.277 -18.206 1.00 96.94 546 VAL A C 1
ATOM 4272 O O . VAL A 1 546 ? 10.007 -6.013 -17.256 1.00 96.94 546 VAL A O 1
ATOM 4275 N N . ALA A 1 547 ? 9.576 -3.956 -18.062 1.00 96.50 547 ALA A N 1
ATOM 4276 C CA . ALA A 1 547 ? 9.682 -3.295 -16.755 1.00 96.50 547 ALA A CA 1
ATOM 4277 C C . ALA A 1 547 ? 8.690 -3.853 -15.734 1.00 96.50 547 ALA A C 1
ATOM 4279 O O . ALA A 1 547 ? 9.076 -4.155 -14.608 1.00 96.50 547 ALA A O 1
ATOM 4280 N N . LEU A 1 548 ? 7.423 -4.010 -16.128 1.00 97.31 548 LEU A N 1
ATOM 4281 C CA . LEU A 1 548 ? 6.380 -4.523 -15.244 1.00 97.31 548 LEU A CA 1
ATOM 4282 C C . LEU A 1 548 ? 6.668 -5.964 -14.808 1.00 97.31 548 LEU A C 1
ATOM 4284 O O . LEU A 1 548 ? 6.468 -6.285 -13.643 1.00 97.31 548 LEU A O 1
ATOM 4288 N N . ILE A 1 549 ? 7.183 -6.819 -15.698 1.00 98.06 549 ILE A N 1
ATOM 4289 C CA . ILE A 1 549 ? 7.586 -8.191 -15.355 1.00 98.06 549 ILE A CA 1
ATOM 4290 C C . ILE A 1 549 ? 8.726 -8.191 -14.331 1.00 98.06 549 ILE A C 1
ATOM 4292 O O . ILE A 1 549 ? 8.654 -8.922 -13.343 1.00 98.06 549 ILE A O 1
ATOM 4296 N N . VAL A 1 550 ? 9.754 -7.361 -14.531 1.00 97.69 550 VAL A N 1
ATOM 4297 C CA . VAL A 1 550 ? 10.881 -7.243 -13.591 1.00 97.69 550 VAL A CA 1
ATOM 4298 C C . VAL A 1 550 ? 10.412 -6.713 -12.235 1.00 97.69 550 VAL A C 1
ATOM 4300 O O . VAL A 1 550 ? 10.746 -7.294 -11.201 1.00 97.69 550 VAL A O 1
ATOM 4303 N N . LEU A 1 551 ? 9.571 -5.676 -12.230 1.00 97.69 551 LEU A N 1
ATOM 4304 C CA . LEU A 1 551 ? 8.973 -5.129 -11.015 1.00 97.69 551 LEU A CA 1
ATOM 4305 C C . LEU A 1 551 ? 8.146 -6.191 -10.284 1.00 97.69 551 LEU A C 1
ATOM 4307 O O . LEU A 1 551 ? 8.362 -6.423 -9.099 1.00 97.69 551 LEU A O 1
ATOM 4311 N N . MET A 1 552 ? 7.258 -6.899 -10.989 1.00 98.06 552 MET A N 1
ATOM 4312 C CA . MET A 1 552 ? 6.452 -7.983 -10.420 1.00 98.06 552 MET A CA 1
ATOM 4313 C C . MET A 1 552 ? 7.319 -9.096 -9.814 1.00 98.06 552 MET A C 1
ATOM 4315 O O . MET A 1 552 ? 7.012 -9.619 -8.740 1.00 98.06 552 MET A O 1
ATOM 4319 N N . ALA A 1 553 ? 8.427 -9.446 -10.464 1.00 97.69 553 ALA A N 1
ATOM 4320 C CA . ALA A 1 553 ? 9.356 -10.429 -9.925 1.00 97.69 553 ALA A CA 1
ATOM 4321 C C . ALA A 1 553 ? 9.972 -9.949 -8.596 1.00 97.69 553 ALA A C 1
ATOM 4323 O O . ALA A 1 553 ? 10.033 -10.719 -7.638 1.00 97.69 553 ALA A O 1
ATOM 4324 N N . GLN A 1 554 ? 10.339 -8.665 -8.508 1.00 97.25 554 GLN A N 1
ATOM 4325 C CA . GLN A 1 554 ? 10.923 -8.035 -7.318 1.00 97.25 554 GLN A CA 1
ATOM 4326 C C . GLN A 1 554 ? 9.912 -7.538 -6.274 1.00 97.25 554 GLN A C 1
ATOM 4328 O O . GLN A 1 554 ? 10.323 -7.076 -5.218 1.00 97.25 554 GLN A O 1
ATOM 4333 N N . ILE A 1 555 ? 8.601 -7.705 -6.468 1.00 97.19 555 ILE A N 1
ATOM 4334 C CA . ILE A 1 555 ? 7.635 -7.668 -5.347 1.00 97.19 555 ILE A CA 1
ATOM 4335 C C . ILE A 1 555 ? 7.398 -9.059 -4.738 1.00 97.19 555 ILE A C 1
ATOM 4337 O O . ILE A 1 555 ? 6.701 -9.191 -3.729 1.00 97.19 555 ILE A O 1
ATOM 4341 N N . GLY A 1 556 ? 7.985 -10.104 -5.333 1.00 96.62 556 GLY A N 1
ATOM 4342 C CA . GLY A 1 556 ? 7.792 -11.501 -4.947 1.00 96.62 556 GLY A CA 1
ATOM 4343 C C . GLY A 1 556 ? 6.583 -12.160 -5.613 1.00 96.62 556 GLY A C 1
ATOM 4344 O O . GLY A 1 556 ? 6.125 -13.190 -5.132 1.00 96.62 556 GLY A O 1
ATOM 4345 N N . SER A 1 557 ? 6.059 -11.589 -6.705 1.00 98.12 557 SER A N 1
ATOM 4346 C CA . SER A 1 557 ? 4.987 -12.191 -7.507 1.00 98.12 557 SER A CA 1
ATOM 4347 C C . SER A 1 557 ? 5.544 -13.198 -8.515 1.00 98.12 557 SER A C 1
ATOM 4349 O O . SER A 1 557 ? 6.701 -13.122 -8.937 1.00 98.12 557 SER A O 1
ATOM 4351 N N . PHE A 1 558 ? 4.689 -14.122 -8.957 1.00 98.31 558 PHE A N 1
ATOM 4352 C CA . PHE A 1 558 ? 4.890 -14.819 -10.230 1.00 98.31 558 PHE A CA 1
ATOM 4353 C C . PHE A 1 558 ? 4.608 -13.853 -11.386 1.00 98.31 558 PHE A C 1
ATOM 4355 O O . PHE A 1 558 ? 3.912 -12.850 -11.204 1.00 98.31 558 PHE A O 1
ATOM 4362 N N . VAL A 1 559 ? 5.153 -14.137 -12.568 1.00 98.31 559 VAL A N 1
ATOM 4363 C CA . VAL A 1 559 ? 5.169 -13.191 -13.692 1.00 98.31 559 VAL A CA 1
ATOM 4364 C C . VAL A 1 559 ? 4.422 -13.713 -14.926 1.00 98.31 559 VAL A C 1
ATOM 4366 O O . VAL A 1 559 ? 4.391 -14.924 -15.159 1.00 98.31 559 VAL A O 1
ATOM 4369 N N . PRO A 1 560 ? 3.819 -12.824 -15.738 1.00 97.50 560 PRO A N 1
ATOM 4370 C CA . PRO A 1 560 ? 3.073 -13.183 -16.945 1.00 97.50 560 PRO A CA 1
ATOM 4371 C C . PRO A 1 560 ? 4.002 -13.614 -18.093 1.00 97.50 560 PRO A C 1
ATOM 4373 O O . PRO A 1 560 ? 4.178 -12.896 -19.071 1.00 97.50 560 PRO A O 1
ATOM 4376 N N . ALA A 1 561 ? 4.601 -14.795 -17.995 1.00 97.75 561 ALA A N 1
ATOM 4377 C CA . ALA A 1 561 ? 5.490 -15.366 -19.007 1.00 97.75 561 ALA A CA 1
ATOM 4378 C C . ALA A 1 561 ? 5.360 -16.897 -19.037 1.00 97.75 561 ALA A C 1
ATOM 4380 O O . ALA A 1 561 ? 4.727 -17.479 -18.154 1.00 97.75 561 ALA A O 1
ATOM 4381 N N . GLU A 1 562 ? 5.930 -17.544 -20.053 1.00 97.12 562 GLU A N 1
ATOM 4382 C CA . GLU A 1 562 ? 6.113 -19.001 -20.062 1.00 97.12 562 GLU A CA 1
ATOM 4383 C C . GLU A 1 562 ? 7.262 -19.399 -19.126 1.00 97.12 562 GLU A C 1
ATOM 4385 O O . GLU A 1 562 ? 7.122 -20.292 -18.290 1.00 97.12 562 GLU A O 1
ATOM 4390 N N . SER A 1 563 ? 8.390 -18.696 -19.232 1.00 98.00 563 SER A N 1
ATOM 4391 C CA . SER A 1 563 ? 9.506 -18.787 -18.291 1.00 98.00 563 SER A CA 1
ATOM 4392 C C . SER A 1 563 ? 10.227 -17.444 -18.182 1.00 98.00 563 SER A C 1
ATOM 4394 O O . SER A 1 563 ? 10.182 -16.623 -19.102 1.00 98.00 563 SER A O 1
ATOM 4396 N N . ALA A 1 564 ? 10.871 -17.199 -17.041 1.00 97.94 564 ALA A N 1
ATOM 4397 C CA . ALA A 1 564 ? 11.626 -15.976 -16.805 1.00 97.94 564 ALA A CA 1
ATOM 4398 C C . ALA A 1 564 ? 12.847 -16.237 -15.912 1.00 97.94 564 ALA A C 1
ATOM 4400 O O . ALA A 1 564 ? 12.721 -16.848 -14.852 1.00 97.94 564 ALA A O 1
ATOM 4401 N N . GLU A 1 565 ? 14.006 -15.729 -16.321 1.00 97.75 565 GLU A N 1
ATOM 4402 C CA . GLU A 1 565 ? 15.232 -15.610 -15.532 1.00 97.75 565 GLU A CA 1
ATOM 4403 C C . GLU A 1 565 ? 15.537 -14.118 -15.377 1.00 97.75 565 GLU A C 1
ATOM 4405 O O . GLU A 1 565 ? 15.698 -13.409 -16.371 1.00 97.75 565 GLU A O 1
ATOM 4410 N N . ILE A 1 566 ? 15.553 -13.620 -14.140 1.00 97.25 566 ILE A N 1
ATOM 4411 C CA . ILE A 1 566 ? 15.648 -12.186 -13.857 1.00 97.25 566 ILE A CA 1
ATOM 4412 C C . ILE A 1 566 ? 16.728 -11.952 -12.804 1.00 97.25 566 ILE A C 1
ATOM 4414 O O . ILE A 1 566 ? 16.561 -12.228 -11.616 1.00 97.25 566 ILE A O 1
ATOM 4418 N N . GLY A 1 567 ? 17.837 -11.396 -13.262 1.00 96.06 567 GLY A N 1
ATOM 4419 C CA . GLY A 1 567 ? 18.878 -10.814 -12.443 1.00 96.06 567 GLY A CA 1
ATOM 4420 C C . GLY A 1 567 ? 18.402 -9.506 -11.824 1.00 96.06 567 GLY A C 1
ATOM 4421 O O . GLY A 1 567 ? 17.952 -8.618 -12.559 1.00 96.06 567 GLY A O 1
ATOM 4422 N N . LEU A 1 568 ? 18.488 -9.390 -10.497 1.00 95.44 568 LEU A N 1
ATOM 4423 C CA . LEU A 1 568 ? 17.931 -8.266 -9.739 1.00 95.44 568 LEU A CA 1
ATOM 4424 C C . LEU A 1 568 ? 18.379 -6.906 -10.292 1.00 95.44 568 LEU A C 1
ATOM 4426 O O . LEU A 1 568 ? 19.544 -6.705 -10.649 1.00 95.44 568 LEU A O 1
ATOM 4430 N N . VAL A 1 569 ? 17.444 -5.960 -10.344 1.00 95.25 569 VAL A N 1
ATOM 4431 C CA . VAL A 1 569 ? 17.722 -4.551 -10.629 1.00 95.25 569 VAL A CA 1
ATOM 4432 C C . VAL A 1 569 ? 17.786 -3.753 -9.334 1.00 95.25 569 VAL A C 1
ATOM 4434 O O . VAL A 1 569 ? 17.168 -4.106 -8.327 1.00 95.25 569 VAL A O 1
ATOM 4437 N N . ASP A 1 570 ? 18.546 -2.665 -9.361 1.00 92.69 570 ASP A N 1
ATOM 4438 C CA . ASP A 1 570 ? 18.601 -1.677 -8.286 1.00 92.69 570 ASP A CA 1
ATOM 4439 C C . ASP A 1 570 ? 17.719 -0.453 -8.559 1.00 92.69 570 ASP A C 1
ATOM 4441 O O . ASP A 1 570 ? 17.197 0.146 -7.622 1.00 92.69 570 ASP A O 1
ATOM 4445 N N . ARG A 1 571 ? 17.535 -0.098 -9.834 1.00 92.69 571 ARG A N 1
ATOM 4446 C CA . ARG A 1 571 ? 16.702 1.016 -10.299 1.00 92.69 571 ARG A CA 1
ATOM 4447 C C . ARG A 1 571 ? 15.978 0.624 -11.583 1.00 92.69 571 ARG A C 1
ATOM 4449 O O . ARG A 1 571 ? 16.552 -0.066 -12.434 1.00 92.69 571 ARG A O 1
ATOM 4456 N N . ILE A 1 572 ? 14.740 1.086 -11.735 1.00 95.00 572 ILE A N 1
ATOM 4457 C CA . ILE A 1 572 ? 14.021 1.045 -13.012 1.00 95.00 572 ILE A CA 1
ATOM 4458 C C . ILE A 1 572 ? 13.797 2.486 -13.438 1.00 95.00 572 ILE A C 1
ATOM 4460 O O . ILE A 1 572 ? 13.157 3.250 -12.725 1.00 95.00 572 ILE A O 1
ATOM 4464 N N . PHE A 1 573 ? 14.318 2.827 -14.608 1.00 92.81 573 PHE A N 1
ATOM 4465 C CA . PHE A 1 573 ? 14.118 4.122 -15.229 1.00 92.81 573 PHE A CA 1
ATOM 4466 C C . PHE A 1 573 ? 13.236 3.968 -16.448 1.00 92.81 573 PHE A C 1
ATOM 4468 O O . PHE A 1 573 ? 13.489 3.113 -17.301 1.00 92.81 573 PHE A O 1
ATOM 4475 N N . THR A 1 574 ? 12.229 4.822 -16.566 1.00 91.06 574 THR A N 1
ATOM 4476 C CA . THR A 1 574 ? 11.392 4.856 -17.757 1.00 91.06 574 THR A CA 1
ATOM 4477 C C . THR A 1 574 ? 11.203 6.275 -18.248 1.00 91.06 574 THR A C 1
ATOM 4479 O O . THR A 1 574 ? 10.756 7.166 -17.529 1.00 91.06 574 THR A O 1
ATOM 4482 N N . ARG A 1 575 ? 11.472 6.442 -19.535 1.00 87.50 575 ARG A N 1
ATOM 4483 C CA . ARG A 1 575 ? 11.055 7.586 -20.321 1.00 87.50 575 ARG A CA 1
ATOM 4484 C C . ARG A 1 575 ? 10.057 7.087 -21.351 1.00 87.50 575 ARG A C 1
ATOM 4486 O O . ARG A 1 575 ? 10.456 6.521 -22.363 1.00 87.50 575 ARG A O 1
ATOM 4493 N N . VAL A 1 576 ? 8.768 7.267 -21.080 1.00 73.25 576 VAL A N 1
ATOM 4494 C CA . VAL A 1 576 ? 7.689 6.981 -22.035 1.00 73.25 576 VAL A CA 1
ATOM 4495 C C . VAL A 1 576 ? 7.040 8.312 -22.386 1.00 73.25 576 VAL A C 1
ATOM 4497 O O . VAL A 1 576 ? 6.683 9.049 -21.474 1.00 73.25 576 VAL A O 1
ATOM 4500 N N . GLY A 1 577 ? 6.949 8.640 -23.681 1.00 63.75 577 GLY A N 1
ATOM 4501 C CA . GLY A 1 577 ? 6.581 9.968 -24.195 1.00 63.75 577 GLY A CA 1
ATOM 4502 C C . GLY A 1 577 ? 5.585 10.763 -23.332 1.00 63.75 577 GLY A C 1
ATOM 4503 O O . GLY A 1 577 ? 4.536 10.258 -22.918 1.00 63.75 577 GLY A O 1
ATOM 4504 N N . ALA A 1 578 ? 5.936 12.023 -23.055 1.00 50.09 578 ALA A N 1
ATOM 4505 C CA . ALA A 1 578 ? 5.134 12.916 -22.222 1.00 50.09 578 ALA A CA 1
ATOM 4506 C C . ALA A 1 578 ? 3.773 13.211 -22.878 1.00 50.09 578 ALA A C 1
ATOM 4508 O O . ALA A 1 578 ? 3.711 13.506 -24.071 1.00 50.09 578 ALA A O 1
ATOM 4509 N N . ASN A 1 579 ? 2.701 13.186 -22.082 1.00 50.09 579 ASN A N 1
ATOM 4510 C CA . ASN A 1 579 ? 1.548 14.044 -22.361 1.00 50.09 579 ASN A CA 1
ATOM 4511 C C . ASN A 1 579 ? 1.841 15.411 -21.741 1.00 50.09 579 ASN A C 1
ATOM 4513 O O . ASN A 1 579 ? 2.527 15.473 -20.721 1.00 50.09 579 ASN A O 1
ATOM 4517 N N . ASP A 1 580 ? 1.336 16.471 -22.365 1.00 42.28 580 ASP A N 1
ATOM 4518 C CA . ASP A 1 580 ? 1.572 17.857 -21.967 1.00 42.28 580 ASP A CA 1
ATOM 4519 C C . ASP A 1 580 ? 1.373 18.075 -20.460 1.00 42.28 580 ASP A C 1
ATOM 4521 O O . ASP A 1 580 ? 0.248 18.043 -19.959 1.00 42.28 580 ASP A O 1
ATOM 4525 N N . ASP A 1 581 ? 2.460 18.367 -19.743 1.00 42.00 581 ASP A N 1
ATOM 4526 C CA . ASP A 1 581 ? 2.392 18.916 -18.389 1.00 42.00 581 ASP A CA 1
ATOM 4527 C C . ASP A 1 581 ? 2.264 20.446 -18.485 1.00 42.00 581 ASP A C 1
ATOM 4529 O O . ASP A 1 581 ? 3.163 21.225 -18.158 1.00 42.00 581 ASP A O 1
ATOM 4533 N N . LEU A 1 582 ? 1.121 20.883 -19.028 1.00 41.66 582 LEU A N 1
ATOM 4534 C CA . LEU A 1 582 ? 0.762 22.298 -19.188 1.00 41.66 582 LEU A CA 1
ATOM 4535 C C . LEU A 1 582 ? 0.719 23.045 -17.843 1.00 41.66 582 LEU A C 1
ATOM 4537 O O . LEU A 1 582 ? 0.810 24.272 -17.830 1.00 41.66 582 LEU A O 1
ATOM 4541 N N . ALA A 1 583 ? 0.607 22.329 -16.718 1.00 45.72 583 ALA A N 1
ATOM 4542 C CA . ALA A 1 583 ? 0.490 22.909 -15.383 1.00 45.72 583 ALA A CA 1
ATOM 4543 C C . ALA A 1 583 ? 1.801 23.536 -14.876 1.00 45.72 583 ALA A C 1
ATOM 4545 O O . ALA A 1 583 ? 1.756 24.526 -14.146 1.00 45.72 583 ALA A O 1
ATOM 4546 N N . ARG A 1 584 ? 2.969 23.013 -15.284 1.00 53.00 584 ARG A N 1
ATOM 4547 C CA . ARG A 1 584 ? 4.288 23.501 -14.829 1.00 53.00 584 ARG A CA 1
ATOM 4548 C C . ARG A 1 584 ? 4.944 24.532 -15.751 1.00 53.00 584 ARG A C 1
ATOM 4550 O O . ARG A 1 584 ? 6.016 25.038 -15.428 1.00 53.00 584 ARG A O 1
ATOM 4557 N N . GLY A 1 585 ? 4.330 24.853 -16.893 1.00 54.00 585 GLY A N 1
ATOM 4558 C CA . GLY A 1 585 ? 4.855 25.846 -17.841 1.00 54.00 585 GLY A CA 1
ATOM 4559 C C . GLY A 1 585 ? 6.221 25.494 -18.453 1.00 54.00 585 GLY A C 1
ATOM 4560 O O . GLY A 1 585 ? 6.884 26.369 -19.009 1.00 54.00 585 GLY A O 1
ATOM 4561 N N . GLN A 1 586 ? 6.663 24.237 -18.348 1.00 58.12 586 GLN A N 1
ATOM 4562 C CA . GLN A 1 586 ? 7.916 23.758 -18.932 1.00 58.12 586 GLN A CA 1
ATOM 4563 C C . GLN A 1 586 ? 7.680 23.224 -20.351 1.00 58.12 586 GLN A C 1
ATOM 4565 O O . GLN A 1 586 ? 6.657 22.607 -20.635 1.00 58.12 586 GLN A O 1
ATOM 4570 N N . SER A 1 587 ? 8.641 23.450 -21.255 1.00 67.06 587 SER A N 1
ATOM 4571 C CA . SER A 1 587 ? 8.617 22.845 -22.594 1.00 67.06 587 SER A CA 1
ATOM 4572 C C . SER A 1 587 ? 8.661 21.318 -22.478 1.00 67.06 587 SER A C 1
ATOM 4574 O O . SER A 1 587 ? 9.467 20.788 -21.712 1.00 67.06 587 SER A O 1
ATOM 4576 N N . THR A 1 588 ? 7.858 20.609 -23.275 1.00 73.44 588 THR A N 1
ATOM 4577 C CA . THR A 1 588 ? 7.835 19.134 -23.327 1.00 73.44 588 THR A CA 1
ATOM 4578 C C . THR A 1 588 ? 9.219 18.541 -23.590 1.00 73.44 588 THR A C 1
ATOM 4580 O O . THR A 1 588 ? 9.579 17.522 -23.004 1.00 73.44 588 THR A O 1
ATOM 4583 N N . PHE A 1 589 ? 10.031 19.230 -24.394 1.00 79.94 589 PHE A N 1
ATOM 4584 C CA . PHE A 1 589 ? 11.419 18.856 -24.644 1.00 79.94 589 PHE A CA 1
ATOM 4585 C C . PHE A 1 589 ? 12.322 19.064 -23.417 1.00 79.94 589 PHE A C 1
ATOM 4587 O O . PHE A 1 589 ? 13.218 18.269 -23.166 1.00 79.94 589 PHE A O 1
ATOM 4594 N N . MET A 1 590 ? 12.092 20.104 -22.608 1.00 78.31 590 MET A N 1
ATOM 4595 C CA . MET A 1 590 ? 12.879 20.321 -21.387 1.00 78.31 590 MET A CA 1
ATOM 4596 C C . MET A 1 590 ? 12.570 19.261 -20.325 1.00 78.31 590 MET A C 1
ATOM 4598 O O . MET A 1 590 ? 13.491 18.748 -19.696 1.00 78.31 590 MET A O 1
ATOM 4602 N N . VAL A 1 591 ? 11.297 18.888 -20.157 1.00 76.31 591 VAL A N 1
ATOM 4603 C CA . VAL A 1 591 ? 10.899 17.778 -19.271 1.00 76.31 591 VAL A CA 1
ATOM 4604 C C . VAL A 1 591 ? 11.572 16.480 -19.719 1.00 76.31 591 VAL A C 1
ATOM 4606 O O . VAL A 1 591 ? 12.188 15.788 -18.915 1.00 76.31 591 VAL A O 1
ATOM 4609 N N . GLU A 1 592 ? 11.555 16.205 -21.023 1.00 82.62 592 GLU A N 1
ATOM 4610 C CA . GLU A 1 592 ? 12.244 15.060 -21.618 1.00 82.62 592 GLU A CA 1
ATOM 4611 C C . GLU A 1 592 ? 13.756 15.055 -21.338 1.00 82.62 592 GLU A C 1
ATOM 4613 O O . GLU A 1 592 ? 14.319 14.011 -20.997 1.00 82.62 592 GLU A O 1
ATOM 4618 N N . MET A 1 593 ? 14.422 16.205 -21.466 1.00 85.81 593 MET A N 1
ATOM 4619 C CA . MET A 1 593 ? 15.854 16.326 -21.186 1.00 85.81 593 MET A CA 1
ATOM 4620 C C . MET A 1 593 ? 16.165 16.203 -19.694 1.00 85.81 593 MET A C 1
ATOM 4622 O O . MET A 1 593 ? 17.169 15.589 -19.346 1.00 85.81 593 MET A O 1
ATOM 4626 N N . ASN A 1 594 ? 15.305 16.712 -18.810 1.00 79.94 594 ASN A N 1
ATOM 4627 C CA . ASN A 1 594 ? 15.455 16.540 -17.365 1.00 79.94 594 ASN A CA 1
ATOM 4628 C C . ASN A 1 594 ? 15.297 15.073 -16.952 1.00 79.94 594 ASN A C 1
ATOM 4630 O O . ASN A 1 594 ? 16.128 14.567 -16.202 1.00 79.94 594 ASN A O 1
ATOM 4634 N N . GLU A 1 595 ? 14.296 14.368 -17.485 1.00 83.31 595 GLU A N 1
ATOM 4635 C CA . GLU A 1 595 ? 14.124 12.927 -17.267 1.00 83.31 595 GLU A CA 1
ATOM 4636 C C . GLU A 1 595 ? 15.340 12.153 -17.792 1.00 83.31 595 GLU A C 1
ATOM 4638 O O . GLU A 1 595 ? 15.937 11.366 -17.066 1.00 83.31 595 GLU A O 1
ATOM 4643 N N . THR A 1 596 ? 15.789 12.436 -19.018 1.00 88.25 596 THR A N 1
ATOM 4644 C CA . THR A 1 596 ? 16.975 11.784 -19.602 1.00 88.25 596 THR A CA 1
ATOM 4645 C C . THR A 1 596 ? 18.241 12.061 -18.784 1.00 88.25 596 THR A C 1
ATOM 4647 O O . THR A 1 596 ? 19.037 11.155 -18.540 1.00 88.25 596 THR A O 1
ATOM 4650 N N . SER A 1 597 ? 18.414 13.297 -18.315 1.00 83.69 597 SER A N 1
ATOM 4651 C CA . SER A 1 597 ? 19.512 13.693 -17.432 1.00 83.69 597 SER A CA 1
ATOM 4652 C C . SER A 1 597 ? 19.460 12.937 -16.105 1.00 83.69 597 SER A C 1
ATOM 4654 O O . SER A 1 597 ? 20.492 12.446 -15.647 1.00 83.69 597 SER A O 1
ATOM 4656 N N . ASN A 1 598 ? 18.272 12.771 -15.513 1.00 79.62 598 ASN A N 1
ATOM 4657 C CA . ASN A 1 598 ? 18.101 11.968 -14.306 1.00 79.62 598 ASN A CA 1
ATOM 4658 C C . ASN A 1 598 ? 18.604 10.539 -14.533 1.00 79.62 598 ASN A C 1
ATOM 4660 O O . ASN A 1 598 ? 19.461 10.069 -13.793 1.00 79.62 598 ASN A O 1
ATOM 4664 N N . ILE A 1 599 ? 18.150 9.889 -15.608 1.00 86.75 599 ILE A N 1
ATOM 4665 C CA . ILE A 1 599 ? 18.554 8.521 -15.963 1.00 86.75 599 ILE A CA 1
ATOM 4666 C C . ILE A 1 599 ? 20.075 8.420 -16.089 1.00 86.75 599 ILE A C 1
ATOM 4668 O O . ILE A 1 599 ? 20.696 7.552 -15.483 1.00 86.75 599 ILE A O 1
ATOM 4672 N N . VAL A 1 600 ? 20.689 9.310 -16.865 1.00 88.69 600 VAL A N 1
ATOM 4673 C CA . VAL A 1 600 ? 22.120 9.241 -17.180 1.00 88.69 600 VAL A CA 1
ATOM 4674 C C . VAL A 1 600 ? 23.002 9.509 -15.954 1.00 88.69 600 VAL A C 1
ATOM 4676 O O . VAL A 1 600 ? 24.054 8.891 -15.813 1.00 88.69 600 VAL A O 1
ATOM 4679 N N . ASN A 1 601 ? 22.582 10.390 -15.046 1.00 80.50 601 ASN A N 1
ATOM 4680 C CA . ASN A 1 601 ? 23.360 10.701 -13.844 1.00 80.50 601 ASN A CA 1
ATOM 4681 C C . ASN A 1 601 ? 23.211 9.648 -12.736 1.00 80.50 601 ASN A C 1
ATOM 4683 O O . ASN A 1 601 ? 24.098 9.520 -11.895 1.00 80.50 601 ASN A O 1
ATOM 4687 N N . ASN A 1 602 ? 22.098 8.908 -12.726 1.00 81.69 602 ASN A N 1
ATOM 4688 C CA . ASN A 1 602 ? 21.716 8.040 -11.615 1.00 81.69 602 ASN A CA 1
ATOM 4689 C C . ASN A 1 602 ? 21.683 6.543 -11.958 1.00 81.69 602 ASN A C 1
ATOM 4691 O O . ASN A 1 602 ? 21.618 5.721 -11.043 1.00 81.69 602 ASN A O 1
ATOM 4695 N N . ALA A 1 603 ? 21.705 6.149 -13.228 1.00 88.81 603 ALA A N 1
ATOM 4696 C CA . ALA A 1 603 ? 21.736 4.738 -13.594 1.00 88.81 603 ALA A CA 1
ATOM 4697 C C . ALA A 1 603 ? 23.077 4.076 -13.247 1.00 88.81 603 ALA A C 1
ATOM 4699 O O . ALA A 1 603 ? 24.146 4.680 -13.317 1.00 88.81 603 ALA A O 1
ATOM 4700 N N . THR A 1 604 ? 23.000 2.796 -12.896 1.00 91.69 604 THR A N 1
ATOM 4701 C CA . THR A 1 604 ? 24.144 1.923 -12.622 1.00 91.69 604 THR A CA 1
ATOM 4702 C C . THR A 1 604 ? 24.170 0.766 -13.624 1.00 91.69 604 THR A C 1
ATOM 4704 O O . THR A 1 604 ? 23.227 0.566 -14.392 1.00 91.69 604 THR A O 1
ATOM 4707 N N . GLU A 1 605 ? 25.216 -0.062 -13.586 1.00 93.06 605 GLU A N 1
ATOM 4708 C CA . GLU A 1 605 ? 25.293 -1.291 -14.393 1.00 93.06 605 GLU A CA 1
ATOM 4709 C C . GLU A 1 605 ? 24.146 -2.284 -14.110 1.00 93.06 605 GLU A C 1
ATOM 4711 O O . GLU A 1 605 ? 23.781 -3.087 -14.970 1.00 93.06 605 GLU A O 1
ATOM 4716 N N . ARG A 1 606 ? 23.541 -2.225 -12.913 1.00 93.31 606 ARG A N 1
ATOM 4717 C CA . ARG A 1 606 ? 22.420 -3.091 -12.515 1.00 93.31 606 ARG A CA 1
ATOM 4718 C C . ARG A 1 606 ? 21.059 -2.503 -12.864 1.00 93.31 606 ARG A C 1
ATOM 4720 O O . ARG A 1 606 ? 20.066 -3.233 -12.800 1.00 93.31 606 ARG A O 1
ATOM 4727 N N . SER A 1 607 ? 20.997 -1.243 -13.278 1.00 94.56 607 SER A N 1
ATOM 4728 C CA . SER A 1 607 ? 19.737 -0.575 -13.581 1.00 94.56 607 SER A CA 1
ATOM 4729 C C . SER A 1 607 ? 19.118 -1.095 -14.880 1.00 94.56 607 SER A C 1
ATOM 4731 O O . SER A 1 607 ? 19.819 -1.480 -15.822 1.00 94.56 607 SER A O 1
ATOM 4733 N N . LEU A 1 608 ? 17.784 -1.097 -14.926 1.00 96.50 608 LEU A N 1
ATOM 4734 C CA . LEU A 1 608 ? 17.010 -1.318 -16.145 1.00 96.50 608 LEU A CA 1
ATOM 4735 C C . LEU A 1 608 ? 16.509 0.029 -16.659 1.00 96.50 608 LEU A C 1
ATOM 4737 O O . LEU A 1 608 ? 15.773 0.728 -15.967 1.00 96.50 608 LEU A O 1
ATOM 4741 N N . VAL A 1 609 ? 16.900 0.377 -17.880 1.00 96.25 609 VAL A N 1
ATOM 4742 C CA . VAL A 1 609 ? 16.580 1.658 -18.509 1.00 96.25 609 VAL A CA 1
ATOM 4743 C C . VAL A 1 609 ? 15.671 1.432 -19.709 1.00 96.25 609 VAL A C 1
ATOM 4745 O O . VAL A 1 609 ? 15.988 0.658 -20.612 1.00 96.25 609 VAL A O 1
ATOM 4748 N N . ILE A 1 610 ? 14.540 2.126 -19.730 1.00 94.94 610 ILE A N 1
ATOM 4749 C CA . ILE A 1 610 ? 13.570 2.094 -20.820 1.00 94.94 610 ILE A CA 1
ATOM 4750 C C . ILE A 1 610 ? 13.453 3.491 -21.406 1.00 94.94 610 ILE A C 1
ATOM 4752 O O . ILE A 1 610 ? 13.071 4.429 -20.709 1.00 94.94 610 ILE A O 1
ATOM 4756 N N . LEU A 1 611 ? 13.749 3.611 -22.695 1.00 93.31 611 LEU A N 1
ATOM 4757 C CA . LEU A 1 611 ? 13.669 4.860 -23.440 1.00 93.31 611 LEU A CA 1
ATOM 4758 C C . LEU A 1 611 ? 12.694 4.685 -24.600 1.00 93.31 611 LEU A C 1
ATOM 4760 O O . LEU A 1 611 ? 12.838 3.753 -25.391 1.00 93.31 611 LEU A O 1
ATOM 4764 N N . ASP A 1 612 ? 11.721 5.581 -24.708 1.00 90.88 612 ASP A N 1
ATOM 4765 C CA . ASP A 1 612 ? 10.731 5.600 -25.781 1.00 90.88 612 ASP A CA 1
ATOM 4766 C C . ASP A 1 612 ? 10.732 6.964 -26.475 1.00 90.88 612 ASP A C 1
ATOM 4768 O O . ASP A 1 612 ? 10.385 7.982 -25.877 1.00 90.88 612 ASP A O 1
ATOM 4772 N N . GLU A 1 613 ? 11.122 6.971 -27.749 1.00 85.00 613 GLU A N 1
ATOM 4773 C CA . GLU A 1 613 ? 11.059 8.129 -28.651 1.00 85.00 613 GLU A CA 1
ATOM 4774 C C . GLU A 1 613 ? 11.778 9.401 -28.154 1.00 85.00 613 GLU A C 1
ATOM 4776 O O . GLU A 1 613 ? 11.295 10.516 -28.364 1.00 85.00 613 GLU A O 1
ATOM 4781 N N . ILE A 1 614 ? 12.965 9.255 -27.557 1.00 87.19 614 ILE A N 1
ATOM 4782 C CA . ILE A 1 614 ? 13.815 10.403 -27.196 1.00 87.19 614 ILE A CA 1
ATOM 4783 C C . ILE A 1 614 ? 14.246 11.190 -28.442 1.00 87.19 614 ILE A C 1
ATOM 4785 O O . ILE A 1 614 ? 14.542 10.620 -29.491 1.00 87.19 614 ILE A O 1
ATOM 4789 N N . GLY A 1 615 ? 14.304 12.511 -28.308 1.00 80.94 615 GLY A N 1
ATOM 4790 C CA . GLY A 1 615 ? 14.680 13.486 -29.316 1.00 80.94 615 GLY A CA 1
ATOM 4791 C C . GLY A 1 615 ? 13.520 13.947 -30.195 1.00 80.94 615 GLY A C 1
ATOM 4792 O O . GLY A 1 615 ? 13.774 14.584 -31.211 1.00 80.94 615 GLY A O 1
ATOM 4793 N N . ARG A 1 616 ? 12.259 13.626 -29.872 1.00 80.56 616 ARG A N 1
ATOM 4794 C CA . ARG A 1 616 ? 11.113 13.932 -30.753 1.00 80.56 616 ARG A CA 1
ATOM 4795 C C . ARG A 1 616 ? 10.657 15.396 -30.699 1.00 80.56 616 ARG A C 1
ATOM 4797 O O . ARG A 1 616 ? 10.077 15.886 -31.663 1.00 80.56 616 ARG A O 1
ATOM 4804 N N . GLY A 1 617 ? 10.896 16.094 -29.588 1.00 74.69 617 GLY A N 1
ATOM 4805 C CA . GLY A 1 617 ? 10.426 17.469 -29.363 1.00 74.69 617 GLY A CA 1
ATOM 4806 C C . GLY A 1 617 ? 11.249 18.585 -30.026 1.00 74.69 617 GLY A C 1
ATOM 4807 O O . GLY A 1 617 ? 10.987 19.755 -29.756 1.00 74.69 617 GLY A O 1
ATOM 4808 N N . THR A 1 618 ? 12.251 18.259 -30.851 1.00 81.44 618 THR A N 1
ATOM 4809 C CA . THR A 1 618 ? 13.208 19.221 -31.433 1.00 81.44 618 THR A CA 1
ATOM 4810 C C . THR A 1 618 ? 13.480 18.935 -32.919 1.00 81.44 618 THR A C 1
ATOM 4812 O O . THR A 1 618 ? 12.794 18.120 -33.538 1.00 81.44 618 THR A O 1
ATOM 4815 N N . SER A 1 619 ? 14.445 19.636 -33.526 1.00 83.88 619 SER A N 1
ATOM 4816 C CA . SER A 1 619 ? 14.880 19.381 -34.902 1.00 83.88 619 SER A CA 1
ATOM 4817 C C . SER A 1 619 ? 15.325 17.920 -35.064 1.00 83.88 619 SER A C 1
ATOM 4819 O O . SER A 1 619 ? 15.910 17.333 -34.156 1.00 83.88 619 SER A O 1
ATOM 4821 N N . THR A 1 620 ? 15.056 17.313 -36.222 1.00 79.38 620 THR A N 1
ATOM 4822 C CA . THR A 1 620 ? 15.329 15.882 -36.447 1.00 79.38 620 THR A CA 1
ATOM 4823 C C . THR A 1 620 ? 16.802 15.526 -36.263 1.00 79.38 620 THR A C 1
ATOM 4825 O O . THR A 1 620 ? 17.110 14.469 -35.723 1.00 79.38 620 THR A O 1
ATOM 4828 N N . PHE A 1 621 ? 17.717 16.405 -36.680 1.00 85.44 621 PHE A N 1
ATOM 4829 C CA . PHE A 1 621 ? 19.154 16.165 -36.541 1.00 85.44 621 PHE A CA 1
ATOM 4830 C C . PHE A 1 621 ? 19.644 16.360 -35.106 1.00 85.44 621 PHE A C 1
ATOM 4832 O O . PHE A 1 621 ? 20.432 15.541 -34.635 1.00 85.44 621 PHE A O 1
ATOM 4839 N N . ASP A 1 622 ? 19.161 17.380 -34.390 1.00 86.25 622 ASP A N 1
ATOM 4840 C CA . ASP A 1 622 ? 19.535 17.581 -32.984 1.00 86.25 622 ASP A CA 1
ATOM 4841 C C . ASP A 1 622 ? 18.974 16.452 -32.112 1.00 86.25 622 ASP A C 1
ATOM 4843 O O . ASP A 1 622 ? 19.682 15.887 -31.281 1.00 86.25 622 ASP A O 1
ATOM 4847 N N . GLY A 1 623 ? 17.716 16.071 -32.350 1.00 87.81 623 GLY A N 1
ATOM 4848 C CA . GLY A 1 623 ? 17.037 14.982 -31.657 1.00 87.81 623 GLY A CA 1
ATOM 4849 C C . GLY A 1 623 ? 17.721 13.634 -31.869 1.00 87.81 623 GLY A C 1
ATOM 4850 O O . GLY A 1 623 ? 17.998 12.935 -30.894 1.00 87.81 623 GLY A O 1
ATOM 4851 N N . LEU A 1 624 ? 18.060 13.302 -33.121 1.00 90.06 624 LEU A N 1
ATOM 4852 C CA . LEU A 1 624 ? 18.857 12.120 -33.452 1.00 90.06 624 LEU A CA 1
ATOM 4853 C C . LEU A 1 624 ? 20.221 12.151 -32.757 1.00 90.06 624 LEU A C 1
ATOM 4855 O O . LEU A 1 624 ? 20.616 11.154 -32.161 1.00 90.06 624 LEU A O 1
ATOM 4859 N N . SER A 1 625 ? 20.929 13.282 -32.815 1.00 90.62 625 SER A N 1
ATOM 4860 C CA . SER A 1 625 ? 22.271 13.413 -32.231 1.00 90.62 625 SER A CA 1
ATOM 4861 C C . SER A 1 625 ? 22.248 13.188 -30.719 1.00 90.62 625 SER A C 1
ATOM 4863 O O . SER A 1 625 ? 23.072 12.444 -30.195 1.00 90.62 625 SER A O 1
ATOM 4865 N N . ILE A 1 626 ? 21.264 13.762 -30.020 1.00 90.50 626 ILE A N 1
ATOM 4866 C CA . ILE A 1 626 ? 21.081 13.561 -28.577 1.00 90.50 626 ILE A CA 1
ATOM 4867 C C . ILE A 1 626 ? 20.736 12.102 -28.274 1.00 90.50 626 ILE A C 1
ATOM 4869 O O . ILE A 1 626 ? 21.389 11.487 -27.433 1.00 90.50 626 ILE A O 1
ATOM 4873 N N . ALA A 1 627 ? 19.742 11.531 -28.961 1.00 92.62 627 ALA A N 1
ATOM 4874 C CA . ALA A 1 627 ? 19.336 10.139 -28.767 1.00 92.62 627 ALA A CA 1
ATOM 4875 C C . ALA A 1 627 ? 20.510 9.170 -28.984 1.00 92.62 627 ALA A C 1
ATOM 4877 O O . ALA A 1 627 ? 20.702 8.237 -28.203 1.00 92.62 627 ALA A O 1
ATOM 4878 N N . TRP A 1 628 ? 21.326 9.436 -30.005 1.00 94.50 628 TRP A N 1
ATOM 4879 C CA . TRP A 1 628 ? 22.538 8.687 -30.301 1.00 94.50 628 TRP A CA 1
ATOM 4880 C C . TRP A 1 628 ? 23.545 8.793 -29.163 1.00 94.50 628 TRP A C 1
ATOM 4882 O O . TRP A 1 628 ? 23.892 7.774 -28.573 1.00 94.50 628 TRP A O 1
ATOM 4892 N N . SER A 1 629 ? 23.957 10.003 -28.781 1.00 93.56 629 SER A N 1
ATOM 4893 C CA . SER A 1 629 ? 24.931 10.197 -27.700 1.00 93.56 629 SER A CA 1
ATOM 4894 C C . SER A 1 629 ? 24.464 9.614 -26.360 1.00 93.56 629 SER A C 1
ATOM 4896 O O . SER A 1 629 ? 25.277 9.084 -25.604 1.00 93.56 629 SER A O 1
ATOM 4898 N N . VAL A 1 630 ? 23.161 9.655 -26.067 1.00 94.44 630 VAL A N 1
ATOM 4899 C CA . VAL A 1 630 ? 22.581 9.029 -24.868 1.00 94.44 630 VAL A CA 1
ATOM 4900 C C . VAL A 1 630 ? 22.692 7.504 -24.928 1.00 94.44 630 VAL A C 1
ATOM 4902 O O . VAL A 1 630 ? 23.110 6.891 -23.943 1.00 94.44 630 VAL A O 1
ATOM 4905 N N . ALA A 1 631 ? 22.373 6.884 -26.070 1.00 94.88 631 ALA A N 1
ATOM 4906 C CA . ALA A 1 631 ? 22.533 5.441 -26.259 1.00 94.88 631 ALA A CA 1
ATOM 4907 C C . ALA A 1 631 ? 23.997 5.008 -26.074 1.00 94.88 631 ALA A C 1
ATOM 4909 O O . ALA A 1 631 ? 24.271 4.035 -25.370 1.00 94.88 631 ALA A O 1
ATOM 4910 N N . GLU A 1 632 ? 24.937 5.765 -26.647 1.00 94.75 632 GLU A N 1
ATOM 4911 C CA . GLU A 1 632 ? 26.374 5.526 -26.486 1.00 94.75 632 GLU A CA 1
ATOM 4912 C C . GLU A 1 632 ? 26.805 5.633 -25.023 1.00 94.75 632 GLU A C 1
ATOM 4914 O O . GLU A 1 632 ? 27.507 4.762 -24.518 1.00 94.75 632 GLU A O 1
ATOM 4919 N N . PHE A 1 633 ? 26.356 6.665 -24.306 1.00 94.62 633 PHE A N 1
ATOM 4920 C CA . PHE A 1 633 ? 26.731 6.867 -22.909 1.00 94.62 633 PHE A CA 1
ATOM 4921 C C . PHE A 1 633 ? 26.207 5.747 -21.997 1.00 94.62 633 PHE A C 1
ATOM 4923 O O . PHE A 1 633 ? 26.954 5.220 -21.164 1.00 94.62 633 PHE A O 1
ATOM 4930 N N . LEU A 1 634 ? 24.947 5.339 -22.181 1.00 94.12 634 LEU A N 1
ATOM 4931 C CA . LEU A 1 634 ? 24.342 4.224 -21.445 1.00 94.12 634 LEU A CA 1
ATOM 4932 C C . LEU A 1 634 ? 25.079 2.909 -21.699 1.00 94.12 634 LEU A C 1
ATOM 4934 O O . LEU A 1 634 ? 25.298 2.134 -20.766 1.00 94.12 634 LEU A O 1
ATOM 4938 N N . HIS A 1 635 ? 25.504 2.682 -22.939 1.00 94.69 635 HIS A N 1
ATOM 4939 C CA . HIS A 1 635 ? 26.222 1.480 -23.333 1.00 94.69 635 HIS A CA 1
ATOM 4940 C C . HIS A 1 635 ? 27.685 1.457 -22.853 1.00 94.69 635 HIS A C 1
ATOM 4942 O O . HIS A 1 635 ? 28.120 0.470 -22.249 1.00 94.69 635 HIS A O 1
ATOM 4948 N N . ASP A 1 636 ? 28.437 2.530 -23.122 1.00 93.06 636 ASP A N 1
ATOM 4949 C CA . ASP A 1 636 ? 29.898 2.586 -22.995 1.00 93.06 636 ASP A CA 1
ATOM 4950 C C . ASP A 1 636 ? 30.346 2.937 -21.570 1.00 93.06 636 ASP A C 1
ATOM 4952 O O . ASP A 1 636 ? 31.335 2.389 -21.071 1.00 93.06 636 ASP A O 1
ATOM 4956 N N . LYS A 1 637 ? 29.642 3.871 -20.913 1.00 93.06 637 LYS A N 1
ATOM 4957 C CA . LYS A 1 637 ? 30.021 4.401 -19.594 1.00 93.06 637 LYS A CA 1
ATOM 4958 C C . LYS A 1 637 ? 29.284 3.695 -18.469 1.00 93.06 637 LYS A C 1
ATOM 4960 O O . LYS A 1 637 ? 29.935 3.137 -17.591 1.00 93.06 637 LYS A O 1
ATOM 4965 N N . ILE A 1 638 ? 27.953 3.712 -18.510 1.00 92.44 638 ILE A N 1
ATOM 4966 C CA . ILE A 1 638 ? 27.116 3.186 -17.420 1.00 92.44 638 ILE A CA 1
ATOM 4967 C C . ILE A 1 638 ? 27.033 1.660 -17.480 1.00 92.44 638 ILE A C 1
ATOM 4969 O O . ILE A 1 638 ? 27.069 0.997 -16.448 1.00 92.44 638 ILE A O 1
ATOM 4973 N N . LYS A 1 639 ? 26.948 1.107 -18.695 1.00 93.94 639 LYS A N 1
ATOM 4974 C CA . LYS A 1 639 ? 26.758 -0.323 -18.962 1.00 93.94 639 LYS A CA 1
ATOM 4975 C C . LYS A 1 639 ? 25.434 -0.874 -18.412 1.00 93.94 639 LYS A C 1
ATOM 4977 O O . LYS A 1 639 ? 25.353 -2.049 -18.064 1.00 93.94 639 LYS A O 1
ATOM 4982 N N . ALA A 1 640 ? 24.397 -0.038 -18.366 1.00 93.38 640 ALA A N 1
ATOM 4983 C CA . ALA A 1 640 ? 23.061 -0.437 -17.932 1.00 93.38 640 ALA A CA 1
ATOM 4984 C C . ALA A 1 640 ? 22.375 -1.346 -18.964 1.00 93.38 640 ALA A C 1
ATOM 4986 O O . ALA A 1 640 ? 22.671 -1.297 -20.159 1.00 93.38 640 ALA A O 1
ATOM 4987 N N . ARG A 1 641 ? 21.402 -2.140 -18.508 1.00 96.00 641 ARG A N 1
ATOM 4988 C CA . ARG A 1 641 ? 20.505 -2.901 -19.389 1.00 96.00 641 ARG A CA 1
ATOM 4989 C C . ARG A 1 641 ? 19.484 -1.939 -19.979 1.00 96.00 641 ARG A C 1
ATOM 4991 O O . ARG A 1 641 ? 18.742 -1.311 -19.226 1.00 96.00 641 ARG A O 1
ATOM 4998 N N . THR A 1 642 ? 19.443 -1.797 -21.301 1.00 96.69 642 THR A N 1
ATOM 4999 C CA . THR A 1 642 ? 18.656 -0.739 -21.950 1.00 96.69 642 THR A CA 1
ATOM 5000 C C . THR A 1 642 ? 17.758 -1.273 -23.062 1.00 96.69 642 THR A C 1
ATOM 5002 O O . THR A 1 642 ? 18.214 -1.948 -23.983 1.00 96.69 642 THR A O 1
ATOM 5005 N N . LEU A 1 643 ? 16.474 -0.915 -23.005 1.00 96.38 643 LEU A N 1
ATOM 5006 C CA . LEU A 1 643 ? 15.528 -1.048 -24.112 1.00 96.38 643 LEU A CA 1
ATOM 5007 C C . LEU A 1 643 ? 15.269 0.343 -24.691 1.00 96.38 643 LEU A C 1
ATOM 5009 O O . LEU A 1 643 ? 14.682 1.191 -24.019 1.00 96.38 643 LEU A O 1
ATOM 5013 N N . PHE A 1 644 ? 15.698 0.572 -25.929 1.00 95.31 644 PHE A N 1
ATOM 5014 C CA . PHE A 1 644 ? 15.558 1.855 -26.606 1.00 95.31 644 PHE A CA 1
ATOM 5015 C C . PHE A 1 644 ? 14.596 1.715 -27.787 1.00 95.31 644 PHE A C 1
ATOM 5017 O O . PHE A 1 644 ? 14.983 1.300 -28.877 1.00 95.31 644 PHE A O 1
ATOM 5024 N N . ALA A 1 645 ? 13.338 2.105 -27.593 1.00 92.69 645 ALA A N 1
ATOM 5025 C CA . ALA A 1 645 ? 12.375 2.258 -28.673 1.00 92.69 645 ALA A CA 1
ATOM 5026 C C . ALA A 1 645 ? 12.548 3.613 -29.375 1.00 92.69 645 ALA A C 1
ATOM 5028 O O . ALA A 1 645 ? 12.530 4.669 -28.745 1.00 92.69 645 ALA A O 1
ATOM 5029 N N . THR A 1 646 ? 12.721 3.592 -30.696 1.00 89.75 646 THR A N 1
ATOM 5030 C CA . THR A 1 646 ? 12.988 4.804 -31.480 1.00 89.75 646 THR A CA 1
ATOM 5031 C C . THR A 1 646 ? 12.317 4.775 -32.850 1.00 89.75 646 THR A C 1
ATOM 5033 O O . THR A 1 646 ? 12.021 3.715 -33.408 1.00 89.75 646 THR A O 1
ATOM 5036 N N . HIS A 1 647 ? 12.062 5.968 -33.385 1.00 85.25 647 HIS A N 1
ATOM 5037 C CA . HIS A 1 647 ? 11.631 6.185 -34.767 1.00 85.25 647 HIS A CA 1
ATOM 5038 C C . HIS A 1 647 ? 12.803 6.556 -35.690 1.00 85.25 647 HIS A C 1
ATOM 5040 O O . HIS A 1 647 ? 12.636 6.557 -36.908 1.00 85.25 647 HIS A O 1
ATOM 5046 N N . TYR A 1 648 ? 13.979 6.847 -35.127 1.00 86.81 648 TYR A N 1
ATOM 5047 C CA . TYR A 1 648 ? 15.185 7.133 -35.891 1.00 86.81 648 TYR A CA 1
ATOM 5048 C C . TYR A 1 648 ? 15.815 5.834 -36.394 1.00 86.81 648 TYR A C 1
ATOM 5050 O O . TYR A 1 648 ? 16.376 5.055 -35.622 1.00 86.81 648 TYR A O 1
ATOM 5058 N N . HIS A 1 649 ? 15.723 5.593 -37.700 1.00 84.12 649 HIS A N 1
ATOM 5059 C CA . HIS A 1 649 ? 16.289 4.400 -38.329 1.00 84.12 649 HIS A CA 1
ATOM 5060 C C . HIS A 1 649 ? 17.820 4.433 -38.338 1.00 84.12 649 HIS A C 1
ATOM 5062 O O . HIS A 1 649 ? 18.461 3.387 -38.308 1.00 84.12 649 HIS A O 1
ATOM 5068 N N . GLU A 1 650 ? 18.414 5.621 -38.321 1.00 86.50 650 GLU A N 1
ATOM 5069 C CA . GLU A 1 650 ? 19.854 5.840 -38.305 1.00 86.50 650 GLU A CA 1
ATOM 5070 C C . GLU A 1 650 ? 20.516 5.177 -37.094 1.00 86.50 650 GLU A C 1
ATOM 5072 O O . GLU A 1 650 ? 21.594 4.606 -37.247 1.00 86.50 650 GLU A O 1
ATOM 5077 N N . LEU A 1 651 ? 19.844 5.161 -35.931 1.00 89.44 651 LEU A N 1
ATOM 5078 C CA . LEU A 1 651 ? 20.337 4.521 -34.703 1.00 89.44 651 LEU A CA 1
ATOM 5079 C C . LEU A 1 651 ? 20.613 3.026 -34.878 1.00 89.44 651 LEU A C 1
ATOM 5081 O O . LEU A 1 651 ? 21.425 2.482 -34.141 1.00 89.44 651 LEU A O 1
ATOM 5085 N N . THR A 1 652 ? 19.999 2.354 -35.859 1.00 89.38 652 THR A N 1
ATOM 5086 C CA . THR A 1 652 ? 20.274 0.930 -36.118 1.00 89.38 652 THR A CA 1
ATOM 5087 C C . THR A 1 652 ? 21.738 0.661 -36.470 1.00 89.38 652 THR A C 1
ATOM 5089 O O . THR A 1 652 ? 22.245 -0.423 -36.192 1.00 89.38 652 THR A O 1
ATOM 5092 N N . LYS A 1 653 ? 22.461 1.659 -36.989 1.00 89.50 653 LYS A N 1
ATOM 5093 C CA . LYS A 1 653 ? 23.895 1.547 -37.286 1.00 89.50 653 LYS A CA 1
ATOM 5094 C C . LYS A 1 653 ? 24.759 1.395 -36.030 1.00 89.50 653 LYS A C 1
ATOM 5096 O O . LYS A 1 653 ? 25.862 0.873 -36.123 1.00 89.50 653 LYS A O 1
ATOM 5101 N N . LEU A 1 654 ? 24.257 1.749 -34.841 1.00 90.19 654 LEU A N 1
ATOM 5102 C CA . LEU A 1 654 ? 24.988 1.550 -33.581 1.00 90.19 654 LEU A CA 1
ATOM 5103 C C . LEU A 1 654 ? 25.377 0.085 -33.339 1.00 90.19 654 LEU A C 1
ATOM 5105 O O . LEU A 1 654 ? 26.398 -0.160 -32.701 1.00 90.19 654 LEU A O 1
ATOM 5109 N N . SER A 1 655 ? 24.600 -0.883 -33.844 1.00 90.88 655 SER A N 1
ATOM 5110 C CA . SER A 1 655 ? 24.945 -2.307 -33.719 1.00 90.88 655 SER A CA 1
ATOM 5111 C C . SER A 1 655 ? 26.146 -2.728 -34.565 1.00 90.88 655 SER A C 1
ATOM 5113 O O . SER A 1 655 ? 26.709 -3.790 -34.321 1.00 90.88 655 SER A O 1
ATOM 5115 N N . GLU A 1 656 ? 26.509 -1.945 -35.584 1.00 89.31 656 GLU A N 1
ATOM 5116 C CA . GLU A 1 656 ? 27.685 -2.205 -36.424 1.00 89.31 656 GLU A CA 1
ATOM 5117 C C . GLU A 1 656 ? 28.970 -1.790 -35.694 1.00 89.31 656 GLU A C 1
ATOM 5119 O O . GLU A 1 656 ? 29.976 -2.495 -35.764 1.00 89.31 656 GLU A O 1
ATOM 5124 N N . ASP A 1 657 ? 28.905 -0.690 -34.937 1.00 87.19 657 ASP A N 1
ATOM 5125 C CA . ASP A 1 657 ? 30.064 -0.090 -34.270 1.00 87.19 657 ASP A CA 1
ATOM 5126 C C . ASP A 1 657 ? 30.292 -0.604 -32.838 1.00 87.19 657 ASP A C 1
ATOM 5128 O O . ASP A 1 657 ? 31.423 -0.579 -32.344 1.00 87.19 657 ASP A O 1
ATOM 5132 N N . ARG A 1 658 ? 29.237 -1.051 -32.134 1.00 90.50 658 ARG A N 1
ATOM 5133 C CA . ARG A 1 658 ? 29.308 -1.405 -30.705 1.00 90.50 658 ARG A CA 1
ATOM 5134 C C . ARG A 1 658 ? 28.855 -2.839 -30.409 1.00 90.50 658 ARG A C 1
ATOM 5136 O O . ARG A 1 658 ? 27.677 -3.157 -30.586 1.00 90.50 658 ARG A O 1
ATOM 5143 N N . PRO A 1 659 ? 29.740 -3.696 -29.862 1.00 90.75 659 PRO A N 1
ATOM 5144 C CA . PRO A 1 659 ? 29.347 -5.025 -29.404 1.00 90.75 659 PRO A CA 1
ATOM 5145 C C . PRO A 1 659 ? 28.419 -4.896 -28.195 1.00 90.75 659 PRO A C 1
ATOM 5147 O O . PRO A 1 659 ? 28.684 -4.085 -27.315 1.00 90.75 659 PRO A O 1
ATOM 5150 N N . GLY A 1 660 ? 27.355 -5.697 -28.128 1.00 89.31 660 GLY A N 1
ATOM 5151 C CA . GLY A 1 660 ? 26.346 -5.579 -27.068 1.00 89.31 660 GLY A CA 1
ATOM 5152 C C . GLY A 1 660 ? 25.108 -4.773 -27.467 1.00 89.31 660 GLY A C 1
ATOM 5153 O O . GLY A 1 660 ? 24.103 -4.816 -26.751 1.00 89.31 660 GLY A O 1
ATOM 5154 N N . VAL A 1 661 ? 25.146 -4.074 -28.607 1.00 94.62 661 VAL A N 1
ATOM 5155 C CA . VAL A 1 661 ? 23.985 -3.405 -29.204 1.00 94.62 661 VAL A CA 1
ATOM 5156 C C . VAL A 1 661 ? 23.354 -4.326 -30.247 1.00 94.62 661 VAL A C 1
ATOM 5158 O O . VAL A 1 661 ? 24.030 -4.779 -31.168 1.00 94.62 661 VAL A O 1
ATOM 5161 N N . CYS A 1 662 ? 22.054 -4.600 -30.143 1.00 94.06 662 CYS A N 1
ATOM 5162 C CA . CYS A 1 662 ? 21.334 -5.355 -31.172 1.00 94.06 662 CYS A CA 1
ATOM 5163 C C . CYS A 1 662 ? 20.039 -4.670 -31.585 1.00 94.06 662 CYS A C 1
ATOM 5165 O O . CYS A 1 662 ? 19.314 -4.103 -30.766 1.00 94.06 662 CYS A O 1
ATOM 5167 N N . ASN A 1 663 ? 19.733 -4.790 -32.874 1.00 94.00 663 ASN A N 1
ATOM 5168 C CA . ASN A 1 663 ? 18.519 -4.247 -33.456 1.00 94.00 663 ASN A CA 1
ATOM 5169 C C . ASN A 1 663 ? 17.380 -5.255 -33.391 1.00 94.00 663 ASN A C 1
ATOM 5171 O O . ASN A 1 663 ? 17.554 -6.438 -33.687 1.00 94.00 663 ASN A O 1
ATOM 5175 N N . PHE A 1 664 ? 16.204 -4.740 -33.075 1.00 93.00 664 PHE A N 1
ATOM 5176 C CA . PHE A 1 664 ? 14.936 -5.432 -33.146 1.00 93.00 664 PHE A CA 1
ATOM 5177 C C . PHE A 1 664 ? 13.932 -4.570 -33.903 1.00 93.00 664 PHE A C 1
ATOM 5179 O O . PHE A 1 664 ? 13.965 -3.334 -33.857 1.00 93.00 664 PHE A O 1
ATOM 5186 N N . ASN A 1 665 ? 12.997 -5.228 -34.572 1.00 90.62 665 ASN A N 1
ATOM 5187 C CA . ASN A 1 665 ? 11.887 -4.578 -35.235 1.00 90.62 665 ASN A CA 1
ATOM 5188 C C . ASN A 1 665 ? 10.562 -5.222 -34.828 1.00 90.62 665 ASN A C 1
ATOM 5190 O O . ASN A 1 665 ? 10.501 -6.356 -34.349 1.00 90.62 665 ASN A O 1
ATOM 5194 N N . VAL A 1 666 ? 9.479 -4.469 -34.988 1.00 86.62 666 VAL A N 1
ATOM 5195 C CA . VAL A 1 666 ? 8.139 -5.041 -34.872 1.00 86.62 666 VAL A CA 1
ATOM 5196 C C . VAL A 1 666 ? 7.744 -5.661 -36.208 1.00 86.62 666 VAL A C 1
ATOM 5198 O O . VAL A 1 666 ? 7.801 -4.994 -37.238 1.00 86.62 666 VAL A O 1
ATOM 5201 N N . ALA A 1 667 ? 7.276 -6.906 -36.184 1.00 85.12 667 ALA A N 1
ATOM 5202 C CA . ALA A 1 667 ? 6.811 -7.622 -37.358 1.00 85.12 667 ALA A CA 1
ATOM 5203 C C . ALA A 1 667 ? 5.583 -6.944 -37.990 1.00 85.12 667 ALA A C 1
ATOM 5205 O O . ALA A 1 667 ? 4.525 -6.780 -37.365 1.00 85.12 667 ALA A O 1
ATOM 5206 N N . VAL A 1 668 ? 5.723 -6.601 -39.267 1.00 82.81 668 VAL A N 1
ATOM 5207 C CA . VAL A 1 668 ? 4.692 -5.975 -40.096 1.00 82.81 668 VAL A CA 1
ATOM 5208 C C . VAL A 1 668 ? 4.395 -6.899 -41.274 1.00 82.81 668 VAL A C 1
ATOM 5210 O O . VAL A 1 668 ? 5.319 -7.352 -41.946 1.00 82.81 668 VAL A O 1
ATOM 5213 N N . ARG A 1 669 ? 3.114 -7.186 -41.537 1.00 80.81 669 ARG A N 1
ATOM 5214 C CA . ARG A 1 669 ? 2.692 -7.942 -42.724 1.00 80.81 669 ARG A CA 1
ATOM 5215 C C . ARG A 1 669 ? 1.903 -7.042 -43.664 1.00 80.81 669 ARG A C 1
ATOM 5217 O O . ARG A 1 669 ? 0.900 -6.456 -43.263 1.00 80.81 669 ARG A O 1
ATOM 5224 N N . GLU A 1 670 ? 2.335 -6.975 -44.918 1.00 75.31 670 GLU A N 1
ATOM 5225 C CA . GLU A 1 670 ? 1.594 -6.308 -45.987 1.00 75.31 670 GLU A CA 1
ATOM 5226 C C . GLU A 1 670 ? 0.649 -7.307 -46.670 1.00 75.31 670 GLU A C 1
ATOM 5228 O O . GLU A 1 670 ? 1.057 -8.403 -47.062 1.00 75.31 670 GLU A O 1
ATOM 5233 N N . TRP A 1 671 ? -0.626 -6.946 -46.803 1.00 75.00 671 TRP A N 1
ATOM 5234 C CA . TRP A 1 671 ? -1.634 -7.738 -47.509 1.00 75.00 671 TRP A CA 1
ATOM 5235 C C . TRP A 1 671 ? -2.591 -6.810 -48.260 1.00 75.00 671 TRP A C 1
ATOM 5237 O O . TRP A 1 671 ? -3.197 -5.940 -47.646 1.00 75.00 671 TRP A O 1
ATOM 5247 N N . ASN A 1 672 ? -2.751 -6.978 -49.579 1.00 67.75 672 ASN A N 1
ATOM 5248 C CA . ASN A 1 672 ? -3.633 -6.144 -50.421 1.00 67.75 672 ASN A CA 1
ATOM 5249 C C . ASN A 1 672 ? -3.453 -4.622 -50.212 1.00 67.75 672 ASN A C 1
ATOM 5251 O O . ASN A 1 672 ? -4.424 -3.880 -50.090 1.00 67.75 672 ASN A O 1
ATOM 5255 N N . GLU A 1 673 ? -2.202 -4.157 -50.136 1.00 67.44 673 GLU A N 1
ATOM 5256 C CA . GLU A 1 673 ? -1.832 -2.765 -49.822 1.00 67.44 673 GLU A CA 1
ATOM 5257 C C . GLU A 1 673 ? -2.304 -2.228 -48.448 1.00 67.44 673 GLU A C 1
ATOM 5259 O O . GLU A 1 673 ? -2.274 -1.012 -48.212 1.00 67.44 673 GLU A O 1
ATOM 5264 N N . GLN A 1 674 ? -2.730 -3.117 -47.547 1.00 67.38 674 GLN A N 1
ATOM 5265 C CA . GLN A 1 674 ? -2.998 -2.847 -46.136 1.00 67.38 674 GLN A CA 1
ATOM 5266 C C . GLN A 1 674 ? -1.854 -3.379 -45.273 1.00 67.38 674 GLN A C 1
ATOM 5268 O O . GLN A 1 674 ? -1.219 -4.385 -45.598 1.00 67.38 674 GLN A O 1
ATOM 5273 N N . ILE A 1 675 ? -1.610 -2.701 -44.155 1.00 75.19 675 ILE A N 1
ATOM 5274 C CA . ILE A 1 675 ? -0.630 -3.121 -43.159 1.00 75.19 675 ILE A CA 1
ATOM 5275 C C . ILE A 1 675 ? -1.345 -3.750 -41.973 1.00 75.19 675 ILE A C 1
ATOM 5277 O O . ILE A 1 675 ? -2.245 -3.145 -41.395 1.00 75.19 675 ILE A O 1
ATOM 5281 N N . ILE A 1 676 ? -0.889 -4.939 -41.584 1.00 79.44 676 ILE A N 1
ATOM 5282 C CA . ILE A 1 676 ? -1.303 -5.622 -40.364 1.00 79.44 676 ILE A CA 1
ATOM 5283 C C . ILE A 1 676 ? -0.106 -5.661 -39.412 1.00 79.44 676 ILE A C 1
ATOM 5285 O O . ILE A 1 676 ? 0.948 -6.220 -39.731 1.00 79.44 676 ILE A O 1
ATOM 5289 N N . PHE A 1 677 ? -0.275 -5.075 -38.227 1.00 81.38 677 PHE A N 1
ATOM 5290 C CA . PHE A 1 677 ? 0.718 -5.135 -37.158 1.00 81.38 677 PHE A CA 1
ATOM 5291 C C . PHE A 1 677 ? 0.580 -6.454 -36.407 1.00 81.38 677 PHE A C 1
ATOM 5293 O O . PHE A 1 677 ? -0.408 -6.672 -35.712 1.00 81.38 677 PHE A O 1
ATOM 5300 N N . LEU A 1 678 ? 1.584 -7.326 -36.522 1.00 84.19 678 LEU A N 1
ATOM 5301 C CA . LEU A 1 678 ? 1.572 -8.623 -35.840 1.00 84.19 678 LEU A CA 1
ATOM 5302 C C . LEU A 1 678 ? 1.933 -8.507 -34.353 1.00 84.19 678 LEU A C 1
ATOM 5304 O O . LEU A 1 678 ? 1.768 -9.475 -33.619 1.00 84.19 678 LEU A O 1
ATOM 5308 N N . ARG A 1 679 ? 2.437 -7.341 -33.912 1.00 86.56 679 ARG A N 1
ATOM 5309 C CA . ARG A 1 679 ? 2.851 -7.047 -32.524 1.00 86.56 679 ARG A CA 1
ATOM 5310 C C . ARG A 1 679 ? 3.906 -8.029 -31.965 1.00 86.56 679 ARG A C 1
ATOM 5312 O O . ARG A 1 679 ? 4.076 -8.116 -30.751 1.00 86.56 679 ARG A O 1
ATOM 5319 N N . LYS A 1 680 ? 4.624 -8.752 -32.839 1.00 90.12 680 LYS A N 1
ATOM 5320 C CA . LYS A 1 680 ? 5.741 -9.646 -32.488 1.00 90.12 680 LYS A CA 1
ATOM 5321 C C . LYS A 1 680 ? 7.072 -8.931 -32.724 1.00 90.12 680 LYS A C 1
ATOM 5323 O O . LYS A 1 680 ? 7.257 -8.341 -33.784 1.00 90.12 680 LYS A O 1
ATOM 5328 N N . ILE A 1 681 ? 7.981 -8.991 -31.760 1.00 91.44 681 ILE A N 1
ATOM 5329 C CA . ILE A 1 681 ? 9.341 -8.462 -31.864 1.00 91.44 681 ILE A CA 1
ATOM 5330 C C . ILE A 1 681 ? 10.233 -9.504 -32.541 1.00 91.44 681 ILE A C 1
ATOM 5332 O O . ILE A 1 681 ? 10.256 -10.664 -32.129 1.00 91.44 681 ILE A O 1
ATOM 5336 N N . LEU A 1 682 ? 10.954 -9.091 -33.582 1.00 89.69 682 LEU A N 1
ATOM 5337 C CA . LEU A 1 682 ? 11.893 -9.920 -34.333 1.00 89.69 682 LEU A CA 1
ATOM 5338 C C . LEU A 1 682 ? 13.284 -9.272 -34.337 1.00 89.69 682 LEU A C 1
ATOM 5340 O O . LEU A 1 682 ? 13.380 -8.044 -34.299 1.00 89.69 682 LEU A O 1
ATOM 5344 N N . PRO A 1 683 ? 14.369 -10.063 -34.374 1.00 89.19 683 PRO A N 1
ATOM 5345 C CA . PRO A 1 683 ? 15.714 -9.522 -34.532 1.00 89.19 683 PRO A CA 1
ATOM 5346 C C . PRO A 1 683 ? 15.886 -8.883 -35.919 1.00 89.19 683 PRO A C 1
ATOM 5348 O O . PRO A 1 683 ? 15.358 -9.384 -36.913 1.00 89.19 683 PRO A O 1
ATOM 5351 N N . GLY A 1 684 ? 16.661 -7.800 -35.982 1.00 85.75 684 GLY A N 1
ATOM 5352 C CA . GLY A 1 684 ? 16.951 -7.031 -37.194 1.00 85.75 684 GLY A CA 1
ATOM 5353 C C . GLY A 1 684 ? 16.467 -5.580 -37.123 1.00 85.75 684 GLY A C 1
ATOM 5354 O O . GLY A 1 684 ? 15.578 -5.234 -36.349 1.00 85.75 684 GLY A O 1
ATOM 5355 N N . GLY A 1 685 ? 17.067 -4.710 -37.938 1.00 77.56 685 GLY A N 1
ATOM 5356 C CA . GLY A 1 685 ? 16.576 -3.345 -38.142 1.00 77.56 685 GLY A CA 1
ATOM 5357 C C . GLY A 1 685 ? 15.307 -3.327 -38.999 1.00 77.56 685 GLY A C 1
ATOM 5358 O O . GLY A 1 685 ? 14.991 -4.298 -39.684 1.00 77.56 685 GLY A O 1
ATOM 5359 N N . ALA A 1 686 ? 14.537 -2.243 -38.948 1.00 70.56 686 ALA A N 1
ATOM 5360 C CA . ALA A 1 686 ? 13.458 -2.023 -39.908 1.00 70.56 686 ALA A CA 1
ATOM 5361 C C . ALA A 1 686 ? 14.020 -1.467 -41.229 1.00 70.56 686 ALA A C 1
ATOM 5363 O O . ALA A 1 686 ? 14.612 -0.390 -41.228 1.00 70.56 686 ALA A O 1
ATOM 5364 N N . ASP A 1 687 ? 13.760 -2.154 -42.345 1.00 60.22 687 ASP A N 1
ATOM 5365 C CA . ASP A 1 687 ? 14.261 -1.771 -43.678 1.00 60.22 687 ASP A CA 1
ATOM 5366 C C . ASP A 1 687 ? 13.558 -0.539 -44.281 1.00 60.22 687 ASP A C 1
ATOM 5368 O O . ASP A 1 687 ? 14.062 0.058 -45.232 1.00 60.22 687 ASP A O 1
ATOM 5372 N N . LYS A 1 688 ? 12.363 -0.177 -43.784 1.00 66.25 688 LYS A N 1
ATOM 5373 C CA . LYS A 1 688 ? 11.538 0.935 -44.293 1.00 66.25 688 LYS A CA 1
ATOM 5374 C C . LYS A 1 688 ? 10.714 1.591 -43.187 1.00 66.25 688 LYS A C 1
ATOM 5376 O O . LYS A 1 688 ? 10.276 0.928 -42.243 1.00 66.25 688 LYS A O 1
ATOM 5381 N N . SER A 1 689 ? 10.427 2.882 -43.358 1.00 66.69 689 SER A N 1
ATOM 5382 C CA . SER A 1 689 ? 9.426 3.594 -42.562 1.00 66.69 689 SER A CA 1
ATOM 5383 C C . SER A 1 689 ? 8.031 3.402 -43.177 1.00 66.69 689 SER A C 1
ATOM 5385 O O . SER A 1 689 ? 7.841 3.511 -44.388 1.00 66.69 689 SER A O 1
ATOM 5387 N N . TYR A 1 690 ? 7.026 3.102 -42.349 1.00 71.88 690 TYR A N 1
ATOM 5388 C CA . TYR A 1 690 ? 5.654 2.829 -42.816 1.00 71.88 690 TYR A CA 1
ATOM 5389 C C . TYR A 1 690 ? 4.689 4.003 -42.579 1.00 71.88 690 TYR A C 1
ATOM 5391 O O . TYR A 1 690 ? 3.474 3.819 -42.514 1.00 71.88 690 TYR A O 1
ATOM 5399 N N . GLY A 1 691 ? 5.211 5.224 -42.417 1.00 75.25 691 GLY A N 1
ATOM 5400 C CA . GLY A 1 691 ? 4.408 6.399 -42.056 1.00 75.25 691 GLY A CA 1
ATOM 5401 C C . GLY A 1 691 ? 3.300 6.714 -43.069 1.00 75.25 691 GLY A C 1
ATOM 5402 O O . GLY A 1 691 ? 2.165 6.987 -42.682 1.00 75.25 691 GLY A O 1
ATOM 5403 N N . ILE A 1 692 ? 3.591 6.595 -44.369 1.00 78.38 692 ILE A N 1
ATOM 5404 C CA . ILE A 1 692 ? 2.614 6.838 -45.446 1.00 78.38 692 ILE A CA 1
ATOM 5405 C C . ILE A 1 692 ? 1.503 5.777 -45.427 1.00 78.38 692 ILE A C 1
ATOM 5407 O O . ILE A 1 692 ? 0.332 6.066 -45.668 1.00 78.38 692 ILE A O 1
ATOM 5411 N N . GLN A 1 693 ? 1.847 4.534 -45.118 1.00 76.06 693 GLN A N 1
ATOM 5412 C CA . GLN A 1 693 ? 0.904 3.429 -45.051 1.00 76.06 693 GLN A CA 1
ATOM 5413 C C . GLN A 1 693 ? 0.027 3.510 -43.792 1.00 76.06 693 GLN A C 1
ATOM 5415 O O . GLN A 1 693 ? -1.161 3.204 -43.864 1.00 76.06 693 GLN A O 1
ATOM 5420 N N . VAL A 1 694 ? 0.557 4.007 -42.668 1.00 76.00 694 VAL A N 1
ATOM 5421 C CA . VAL A 1 694 ? -0.250 4.354 -41.482 1.00 76.00 694 VAL A CA 1
ATOM 5422 C C . VAL A 1 694 ? -1.208 5.505 -41.796 1.00 76.00 694 VAL A C 1
ATOM 5424 O O . VAL A 1 694 ? -2.387 5.431 -41.459 1.00 76.00 694 VAL A O 1
ATOM 5427 N N . ALA A 1 695 ? -0.752 6.534 -42.516 1.00 78.56 695 ALA A N 1
ATOM 5428 C CA . ALA A 1 695 ? -1.613 7.631 -42.960 1.00 78.56 695 ALA A CA 1
ATOM 5429 C C . ALA A 1 695 ? -2.773 7.139 -43.852 1.00 78.56 695 ALA A C 1
ATOM 5431 O O . ALA A 1 695 ? -3.897 7.630 -43.756 1.00 78.56 695 ALA A O 1
ATOM 5432 N N . ARG A 1 696 ? -2.540 6.107 -44.671 1.00 80.31 696 ARG A N 1
ATOM 5433 C CA . ARG A 1 696 ? -3.606 5.440 -45.429 1.00 80.31 696 ARG A CA 1
ATOM 5434 C C . ARG A 1 696 ? -4.637 4.768 -44.521 1.00 80.31 696 ARG A C 1
ATOM 5436 O O . ARG A 1 696 ? -5.827 4.909 -44.781 1.00 80.31 696 ARG A O 1
ATOM 5443 N N . LEU A 1 697 ? -4.201 4.058 -43.476 1.00 77.81 697 LEU A N 1
ATOM 5444 C CA . LEU A 1 697 ? -5.104 3.432 -42.498 1.00 77.81 697 LEU A CA 1
ATOM 5445 C C . LEU A 1 697 ? -5.958 4.473 -41.759 1.00 77.81 697 LEU A C 1
ATOM 5447 O O . LEU A 1 697 ? -7.120 4.211 -41.471 1.00 77.81 697 LEU A O 1
ATOM 5451 N N . ALA A 1 698 ? -5.410 5.667 -41.521 1.00 81.44 698 ALA A N 1
ATOM 5452 C CA . ALA A 1 698 ? -6.146 6.800 -40.961 1.00 81.44 698 ALA A CA 1
ATOM 5453 C C . ALA A 1 698 ? -7.151 7.440 -41.946 1.00 81.44 698 ALA A C 1
ATOM 5455 O O . ALA A 1 698 ? -7.885 8.348 -41.563 1.00 81.44 698 ALA A O 1
ATOM 5456 N N . GLY A 1 699 ? -7.196 6.985 -43.204 1.00 83.06 699 GLY A N 1
ATOM 5457 C CA . GLY A 1 699 ? -8.154 7.445 -44.210 1.00 83.06 699 GLY A CA 1
ATOM 5458 C C . GLY A 1 699 ? -7.709 8.667 -45.018 1.00 83.06 699 GLY A C 1
ATOM 5459 O O . GLY A 1 699 ? -8.561 9.344 -45.593 1.00 83.06 699 GLY A O 1
ATOM 5460 N N . LEU A 1 700 ? -6.405 8.976 -45.085 1.00 86.94 700 LEU A N 1
ATOM 5461 C CA . LEU A 1 700 ? -5.937 10.109 -45.891 1.00 86.94 700 LEU A CA 1
ATOM 5462 C C . LEU A 1 700 ? -6.226 9.904 -47.397 1.00 86.94 700 LEU A C 1
ATOM 5464 O O . LEU A 1 700 ? -6.021 8.801 -47.917 1.00 86.94 700 LEU A O 1
ATOM 5468 N N . PRO A 1 701 ? -6.640 10.963 -48.127 1.00 90.25 701 PRO A N 1
ATOM 5469 C CA . PRO A 1 701 ? -6.890 10.900 -49.564 1.00 90.25 701 PRO A CA 1
ATOM 5470 C C . PRO A 1 701 ? -5.697 10.377 -50.367 1.00 90.25 701 PRO A C 1
ATOM 5472 O O . PRO A 1 701 ? -4.545 10.744 -50.119 1.00 90.25 701 PRO A O 1
ATOM 5475 N N . LYS A 1 702 ? -5.985 9.575 -51.398 1.00 88.12 702 LYS A N 1
ATOM 5476 C CA . LYS A 1 702 ? -4.968 8.942 -52.250 1.00 88.12 702 LYS A CA 1
ATOM 5477 C C . LYS A 1 702 ? -4.008 9.953 -52.891 1.00 88.12 702 LYS A C 1
ATOM 5479 O O . LYS A 1 702 ? -2.813 9.695 -52.929 1.00 88.12 702 LYS A O 1
ATOM 5484 N N . GLU A 1 703 ? -4.506 11.120 -53.298 1.00 91.06 703 GLU A N 1
ATOM 5485 C CA . GLU A 1 703 ? -3.693 12.196 -53.885 1.00 91.06 703 GLU A CA 1
ATOM 5486 C C . GLU A 1 703 ? -2.581 12.684 -52.938 1.00 91.06 703 GLU A C 1
ATOM 5488 O O . GLU A 1 703 ? -1.451 12.910 -53.369 1.00 91.06 703 GLU A O 1
ATOM 5493 N N . ILE A 1 704 ? -2.871 12.783 -51.633 1.00 89.50 704 ILE A N 1
ATOM 5494 C CA . ILE A 1 704 ? -1.885 13.175 -50.614 1.00 89.50 704 ILE A CA 1
ATOM 5495 C C . ILE A 1 704 ? -0.857 12.061 -50.422 1.00 89.50 704 ILE A C 1
ATOM 5497 O O . ILE A 1 704 ? 0.340 12.332 -50.343 1.00 89.50 704 ILE A O 1
ATOM 5501 N N . LEU A 1 705 ? -1.310 10.806 -50.369 1.00 88.19 705 LEU A N 1
ATOM 5502 C CA . LEU A 1 705 ? -0.436 9.646 -50.184 1.00 88.19 705 LEU A CA 1
ATOM 5503 C C . LEU A 1 705 ? 0.528 9.463 -51.358 1.00 88.19 705 LEU A C 1
ATOM 5505 O O . LEU A 1 705 ? 1.714 9.215 -51.144 1.00 88.19 705 LEU A O 1
ATOM 5509 N N . ASP A 1 706 ? 0.034 9.600 -52.587 1.00 88.06 706 ASP A N 1
ATOM 5510 C CA . ASP A 1 706 ? 0.849 9.478 -53.795 1.00 88.06 706 ASP A CA 1
ATOM 5511 C C . ASP A 1 706 ? 1.885 10.612 -53.849 1.00 88.06 706 ASP A C 1
ATOM 5513 O O . ASP A 1 706 ? 3.072 10.356 -54.062 1.00 88.06 706 ASP A O 1
ATOM 5517 N N . ARG A 1 707 ? 1.486 11.847 -53.508 1.00 89.50 707 ARG A N 1
ATOM 5518 C CA . ARG A 1 707 ? 2.423 12.970 -53.391 1.00 89.50 707 ARG A CA 1
ATOM 5519 C C . ARG A 1 707 ? 3.462 12.770 -52.283 1.00 89.50 707 ARG A C 1
ATOM 5521 O O . ARG A 1 707 ? 4.633 13.093 -52.481 1.00 89.50 707 ARG A O 1
ATOM 5528 N N . ALA A 1 708 ? 3.067 12.236 -51.130 1.00 86.88 708 ALA A N 1
ATOM 5529 C CA . ALA A 1 708 ? 3.986 11.943 -50.032 1.00 86.88 708 ALA A CA 1
ATOM 5530 C C . ALA A 1 708 ? 5.045 10.905 -50.442 1.00 86.88 708 ALA A C 1
ATOM 5532 O O . ALA A 1 708 ? 6.216 11.074 -50.104 1.00 86.88 708 ALA A O 1
ATOM 5533 N N . LYS A 1 709 ? 4.671 9.884 -51.231 1.00 85.44 709 LYS A N 1
ATOM 5534 C CA . LYS A 1 709 ? 5.619 8.892 -51.776 1.00 85.44 709 LYS A CA 1
ATOM 5535 C C . LYS A 1 709 ? 6.639 9.528 -52.715 1.00 85.44 709 LYS A C 1
ATOM 5537 O O . LYS A 1 709 ? 7.822 9.215 -52.624 1.00 85.44 709 LYS A O 1
ATOM 5542 N N . GLU A 1 710 ? 6.203 10.435 -53.591 1.00 86.00 710 GLU A N 1
ATOM 5543 C CA . GLU A 1 710 ? 7.114 11.169 -54.480 1.00 86.00 710 GLU A CA 1
ATOM 5544 C C . GLU A 1 710 ? 8.130 12.013 -53.702 1.00 86.00 710 GLU A C 1
ATOM 5546 O O . GLU A 1 710 ? 9.293 12.093 -54.095 1.00 86.00 710 GLU A O 1
ATOM 5551 N N . ILE A 1 711 ? 7.694 12.667 -52.619 1.00 85.88 711 ILE A N 1
ATOM 5552 C CA . ILE A 1 711 ? 8.567 13.485 -51.766 1.00 85.88 711 ILE A CA 1
ATOM 5553 C C . ILE A 1 711 ? 9.549 12.592 -51.000 1.00 85.88 711 ILE A C 1
ATOM 5555 O O . ILE A 1 711 ? 10.743 12.882 -51.002 1.00 85.88 711 ILE A O 1
ATOM 5559 N N . LEU A 1 712 ? 9.079 11.491 -50.406 1.00 82.56 712 LEU A N 1
ATOM 5560 C CA . LEU A 1 712 ? 9.927 10.547 -49.675 1.00 82.56 712 LEU A CA 1
ATOM 5561 C C . LEU A 1 712 ? 11.037 9.978 -50.570 1.00 82.56 712 LEU A C 1
ATOM 5563 O O . LEU A 1 712 ? 12.205 10.038 -50.206 1.00 82.56 712 LEU A O 1
ATOM 5567 N N . ALA A 1 713 ? 10.699 9.562 -51.794 1.00 81.88 713 ALA A N 1
ATOM 5568 C CA . ALA A 1 713 ? 11.673 9.052 -52.761 1.00 81.88 713 ALA A CA 1
ATOM 5569 C C . ALA A 1 713 ? 12.737 10.090 -53.181 1.00 81.88 713 ALA A C 1
ATOM 5571 O O . ALA A 1 713 ? 13.796 9.723 -53.693 1.00 81.88 713 ALA A O 1
ATOM 5572 N N . LYS A 1 714 ? 12.460 11.392 -53.011 1.00 80.31 714 LYS A N 1
ATOM 5573 C CA . LYS A 1 714 ? 13.452 12.462 -53.208 1.00 80.31 714 LYS A CA 1
ATOM 5574 C C . LYS A 1 714 ? 14.328 12.668 -51.976 1.00 80.31 714 LYS A C 1
ATOM 5576 O O . LYS A 1 714 ? 15.508 12.941 -52.148 1.00 80.31 714 LYS A O 1
ATOM 5581 N N . LEU A 1 715 ? 13.764 12.543 -50.775 1.00 75.12 715 LEU A N 1
ATOM 5582 C CA . LEU A 1 715 ? 14.484 12.693 -49.505 1.00 75.12 715 LEU A CA 1
ATOM 5583 C C . LEU A 1 715 ? 15.404 11.502 -49.197 1.00 75.12 715 LEU A C 1
ATOM 5585 O O . LEU A 1 715 ? 16.433 11.686 -48.565 1.00 75.12 715 LEU A O 1
ATOM 5589 N N . GLU A 1 716 ? 15.074 10.301 -49.677 1.00 70.75 716 GLU A N 1
ATOM 5590 C CA . GLU A 1 716 ? 15.914 9.099 -49.536 1.00 70.75 716 GLU A CA 1
ATOM 5591 C C . GLU A 1 716 ? 17.140 9.094 -50.475 1.00 70.75 716 GLU A C 1
ATOM 5593 O O . GLU A 1 716 ? 17.999 8.217 -50.370 1.00 70.75 716 GLU A O 1
ATOM 5598 N N . LYS A 1 717 ? 17.253 10.060 -51.402 1.00 73.94 717 LYS A N 1
ATOM 5599 C CA . LYS A 1 717 ? 18.456 10.223 -52.233 1.00 73.94 717 LYS A CA 1
ATOM 5600 C C . LYS A 1 717 ? 19.518 11.037 -51.474 1.00 73.94 717 LYS A C 1
ATOM 5602 O O . LYS A 1 717 ? 19.156 12.042 -50.872 1.00 73.94 717 LYS A O 1
ATOM 5607 N N . PRO A 1 718 ? 20.818 10.684 -51.554 1.00 50.41 718 PRO A N 1
ATOM 5608 C CA . PRO A 1 718 ? 21.861 11.277 -50.703 1.00 50.41 718 PRO A CA 1
ATOM 5609 C C . PRO A 1 718 ? 22.104 12.788 -50.887 1.00 50.41 718 PRO A C 1
ATOM 5611 O O . PRO A 1 718 ? 22.714 13.401 -50.019 1.00 50.41 718 PRO A O 1
ATOM 5614 N N . ASP A 1 719 ? 21.607 13.398 -51.970 1.00 46.53 719 ASP A N 1
ATOM 5615 C CA . ASP A 1 719 ? 21.756 14.827 -52.280 1.00 46.53 719 ASP A CA 1
ATOM 5616 C C . ASP A 1 719 ? 20.395 15.548 -52.208 1.00 46.53 719 ASP A C 1
ATOM 5618 O O . ASP A 1 719 ? 19.736 15.821 -53.217 1.00 46.53 719 ASP A O 1
ATOM 5622 N N . GLY A 1 720 ? 19.927 15.823 -50.991 1.00 40.69 720 GLY A N 1
ATOM 5623 C CA . GLY A 1 720 ? 18.646 16.484 -50.739 1.00 40.69 720 GLY A CA 1
ATOM 5624 C C . GLY A 1 720 ? 18.691 18.004 -50.935 1.00 40.69 720 GLY A C 1
ATOM 5625 O O . GLY A 1 720 ? 18.823 18.743 -49.964 1.00 40.69 720 GLY A O 1
ATOM 5626 N N . VAL A 1 721 ? 18.496 18.491 -52.166 1.00 35.09 721 VAL A N 1
ATOM 5627 C CA . VAL A 1 721 ? 18.082 19.886 -52.425 1.00 35.09 721 VAL A CA 1
ATOM 5628 C C . VAL A 1 721 ? 16.641 19.895 -52.932 1.00 35.09 721 VAL A C 1
ATOM 5630 O O . VAL A 1 721 ? 16.320 19.343 -53.984 1.00 35.09 721 VAL A O 1
ATOM 5633 N N . ILE A 1 722 ? 15.749 20.533 -52.172 1.00 38.41 722 ILE A N 1
ATOM 5634 C CA . ILE A 1 722 ? 14.355 20.745 -52.567 1.00 38.41 722 ILE A CA 1
ATOM 5635 C C . ILE A 1 722 ? 14.309 21.948 -53.520 1.00 38.41 722 ILE A C 1
ATOM 5637 O O . ILE A 1 722 ? 14.240 23.092 -53.077 1.00 38.41 722 ILE A O 1
ATOM 5641 N N . GLU A 1 723 ? 14.298 21.713 -54.834 1.00 37.09 723 GLU A N 1
ATOM 5642 C CA . GLU A 1 723 ? 13.811 22.734 -55.769 1.00 37.09 723 GLU A CA 1
ATOM 5643 C C . GLU A 1 723 ? 12.282 22.815 -55.668 1.00 37.09 723 GLU A C 1
ATOM 5645 O O . GLU A 1 723 ? 11.545 21.874 -55.984 1.00 37.09 723 GLU A O 1
ATOM 5650 N N . SER A 1 724 ? 11.801 23.958 -55.184 1.00 31.97 724 SER A N 1
ATOM 5651 C CA . SER A 1 724 ? 10.385 24.311 -55.191 1.00 31.97 724 SER A CA 1
ATOM 5652 C C . SER A 1 724 ? 9.912 24.524 -56.639 1.00 31.97 724 SER A C 1
ATOM 5654 O O . SER A 1 724 ? 10.623 25.136 -57.439 1.00 31.97 724 SER A O 1
ATOM 5656 N N . PRO A 1 725 ? 8.719 24.034 -57.028 1.00 37.59 725 PRO A N 1
ATOM 5657 C CA . PRO A 1 725 ? 8.225 24.247 -58.379 1.00 37.59 725 PRO A CA 1
ATOM 5658 C C . PRO A 1 725 ? 7.821 25.719 -58.538 1.00 37.59 725 PRO A C 1
ATOM 5660 O O . PRO A 1 725 ? 6.831 26.172 -57.965 1.00 37.59 725 PRO A O 1
ATOM 5663 N N . LEU A 1 726 ? 8.593 26.471 -59.326 1.00 38.75 726 LEU A N 1
ATOM 5664 C CA . LEU A 1 726 ? 8.214 27.803 -59.802 1.00 38.75 726 LEU A CA 1
ATOM 5665 C C . LEU A 1 726 ? 6.850 27.738 -60.523 1.00 38.75 726 LEU A C 1
ATOM 5667 O O . LEU A 1 726 ? 6.621 26.810 -61.307 1.00 38.75 726 LEU A O 1
ATOM 5671 N N . PRO A 1 727 ? 5.948 28.719 -60.327 1.00 41.06 727 PRO A N 1
ATOM 5672 C CA . PRO A 1 727 ? 4.666 28.740 -61.017 1.00 41.06 727 PRO A CA 1
ATOM 5673 C C . PRO A 1 727 ? 4.884 28.907 -62.527 1.00 41.06 727 PRO A C 1
ATOM 5675 O O . PRO A 1 727 ? 5.578 29.814 -62.995 1.00 41.06 727 PRO A O 1
ATOM 5678 N N . GLY A 1 728 ? 4.308 27.977 -63.291 1.00 35.72 728 GLY A N 1
ATOM 5679 C CA . GLY A 1 728 ? 4.512 27.830 -64.726 1.00 35.72 728 GLY A CA 1
ATOM 5680 C C . GLY A 1 728 ? 4.154 29.076 -65.539 1.00 35.72 728 GLY A C 1
ATOM 5681 O O . GLY A 1 728 ? 3.099 29.687 -65.371 1.00 35.72 728 GLY A O 1
ATOM 5682 N N . LYS A 1 729 ? 5.034 29.407 -66.492 1.00 35.41 729 LYS A N 1
ATOM 5683 C CA . LYS A 1 729 ? 4.784 30.376 -67.565 1.00 35.41 729 LYS A CA 1
ATOM 5684 C C . LYS A 1 729 ? 3.508 30.008 -68.325 1.00 35.41 729 LYS A C 1
ATOM 5686 O O . LYS A 1 729 ? 3.345 28.882 -68.798 1.00 35.41 729 LYS A O 1
ATOM 5691 N N . SER A 1 730 ? 2.633 30.996 -68.482 1.00 34.06 730 SER A N 1
ATOM 5692 C CA . SER A 1 730 ? 1.376 30.898 -69.213 1.00 34.06 730 SER A CA 1
ATOM 5693 C C . SER A 1 730 ? 1.598 30.492 -70.676 1.00 34.06 730 SER A C 1
ATOM 5695 O O . SER A 1 730 ? 2.215 31.199 -71.475 1.00 34.06 730 SER A O 1
ATOM 5697 N N . ARG A 1 731 ? 1.038 29.344 -71.069 1.00 34.31 731 ARG A N 1
ATOM 5698 C CA . ARG A 1 731 ? 0.771 29.043 -72.478 1.00 34.31 731 ARG A CA 1
ATOM 5699 C C . ARG A 1 731 ? -0.573 29.667 -72.841 1.00 34.31 731 ARG A C 1
ATOM 5701 O O . ARG A 1 731 ? -1.622 29.161 -72.451 1.00 34.31 731 ARG A O 1
ATOM 5708 N N . ARG A 1 732 ? -0.531 30.764 -73.605 1.00 38.53 732 ARG A N 1
ATOM 5709 C CA . ARG A 1 732 ? -1.683 31.306 -74.343 1.00 38.53 732 ARG A CA 1
ATOM 5710 C C . ARG A 1 732 ? -2.356 30.171 -75.126 1.00 38.53 732 ARG A C 1
ATOM 5712 O O . ARG A 1 732 ? -1.744 29.614 -76.034 1.00 38.53 732 ARG A O 1
ATOM 5719 N N . LYS A 1 733 ? -3.615 29.868 -74.807 1.00 36.72 733 LYS A N 1
ATOM 5720 C CA . LYS A 1 733 ? -4.531 29.147 -75.699 1.00 36.72 733 LYS A CA 1
ATOM 5721 C C . LYS A 1 733 ? -5.585 30.125 -76.203 1.00 36.72 733 LYS A C 1
ATOM 5723 O O . LYS A 1 733 ? -6.142 30.904 -75.434 1.00 36.72 733 LYS A O 1
ATOM 5728 N N . GLY A 1 734 ? -5.758 30.117 -77.522 1.00 34.03 734 GLY A N 1
ATOM 5729 C CA . GLY A 1 734 ? -6.701 30.953 -78.245 1.00 34.03 734 GLY A CA 1
ATOM 5730 C C . GLY A 1 734 ? -8.154 30.656 -77.886 1.00 34.03 734 GLY A C 1
ATOM 5731 O O . GLY A 1 734 ? -8.497 29.566 -77.429 1.00 34.03 734 GLY A O 1
ATOM 5732 N N . LYS A 1 735 ? -8.979 31.680 -78.114 1.00 38.28 735 LYS A N 1
ATOM 5733 C CA . LYS A 1 735 ? -10.442 31.660 -78.042 1.00 38.28 735 LYS A CA 1
ATOM 5734 C C . LYS A 1 735 ? -11.038 30.473 -78.808 1.00 38.28 735 LYS A C 1
ATOM 5736 O O . LYS A 1 735 ? -10.534 30.122 -79.876 1.00 38.28 735 LYS A O 1
ATOM 5741 N N . PRO A 1 736 ? -12.217 30.020 -78.371 1.00 35.03 736 PRO A N 1
ATOM 5742 C CA . PRO A 1 736 ? -13.341 30.028 -79.295 1.00 35.03 736 PRO A CA 1
ATOM 5743 C C . PRO A 1 736 ? -14.571 30.740 -78.720 1.00 35.03 736 PRO A C 1
ATOM 5745 O O . PRO A 1 736 ? -14.564 31.264 -77.611 1.00 35.03 736 PRO A O 1
ATOM 5748 N N . ALA A 1 737 ? -15.554 30.869 -79.603 1.00 31.84 737 ALA A N 1
ATOM 5749 C CA . ALA A 1 737 ? -16.601 31.870 -79.659 1.00 31.84 737 ALA A CA 1
ATOM 5750 C C . ALA A 1 737 ? -17.746 31.693 -78.651 1.00 31.84 737 ALA A C 1
ATOM 5752 O O . ALA A 1 737 ? -17.901 30.666 -78.002 1.00 31.84 737 ALA A O 1
ATOM 5753 N N . ALA A 1 738 ? -18.540 32.759 -78.580 1.00 34.03 738 ALA A N 1
ATOM 5754 C CA . ALA A 1 738 ? -19.707 32.956 -77.744 1.00 34.03 738 ALA A CA 1
ATOM 5755 C C . ALA A 1 738 ? -20.851 31.970 -78.028 1.00 34.03 738 ALA A C 1
ATOM 5757 O O . ALA A 1 738 ? -21.176 31.703 -79.184 1.00 34.03 738 ALA A O 1
ATOM 5758 N N . SER A 1 739 ? -21.553 31.582 -76.967 1.00 31.75 739 SER A N 1
ATOM 5759 C CA . SER A 1 739 ? -22.989 31.317 -77.009 1.00 31.75 739 SER A CA 1
ATOM 5760 C C . SER A 1 739 ? -23.648 32.153 -75.918 1.00 31.75 739 SER A C 1
ATOM 5762 O O . SER A 1 739 ? -23.193 32.188 -74.775 1.00 31.75 739 SER A O 1
ATOM 5764 N N . ALA A 1 740 ? -24.646 32.916 -76.342 1.00 37.88 740 ALA A N 1
ATOM 5765 C CA . ALA A 1 740 ? -25.401 33.857 -75.543 1.00 37.88 740 ALA A CA 1
ATOM 5766 C C . ALA A 1 740 ? -26.259 33.132 -74.507 1.00 37.88 740 ALA A C 1
ATOM 5768 O O . ALA A 1 740 ? -26.891 32.139 -74.846 1.00 37.88 740 ALA A O 1
ATOM 5769 N N . ASP A 1 741 ? -26.345 33.696 -73.305 1.00 32.12 741 ASP A N 1
ATOM 5770 C CA . ASP A 1 741 ? -27.531 33.529 -72.478 1.00 32.12 741 ASP A CA 1
ATOM 5771 C C . ASP A 1 741 ? -27.821 34.794 -71.671 1.00 32.12 741 ASP A C 1
ATOM 5773 O O . ASP A 1 741 ? -26.954 35.407 -71.043 1.00 32.12 741 ASP A O 1
ATOM 5777 N N . LYS A 1 742 ? -29.085 35.192 -71.747 1.00 31.86 742 LYS A N 1
ATOM 5778 C CA . LYS A 1 742 ? -29.784 36.154 -70.901 1.00 31.86 742 LYS A CA 1
ATOM 5779 C C . LYS A 1 742 ? -31.274 35.826 -71.036 1.00 31.86 742 LYS A C 1
ATOM 5781 O O . LYS A 1 742 ? -31.718 35.561 -72.149 1.00 31.86 742 LYS A O 1
ATOM 5786 N N . PRO A 1 743 ? -32.078 36.135 -70.019 1.00 51.72 743 PRO A N 1
ATOM 5787 C CA . PRO A 1 743 ? -31.906 35.795 -68.608 1.00 51.72 743 PRO A CA 1
ATOM 5788 C C . PRO A 1 743 ? -33.210 35.149 -68.087 1.00 51.72 743 PRO A C 1
ATOM 5790 O O . PRO A 1 743 ? -34.220 35.221 -68.772 1.00 51.72 743 PRO A O 1
ATOM 5793 N N . GLN A 1 744 ? -33.238 34.607 -66.867 1.00 30.06 744 GLN A N 1
ATOM 5794 C CA . GLN A 1 744 ? -34.214 35.020 -65.840 1.00 30.06 744 GLN A CA 1
ATOM 5795 C C . GLN A 1 744 ? -34.304 34.064 -64.648 1.00 30.06 744 GLN A C 1
ATOM 5797 O O . GLN A 1 744 ? -34.456 32.861 -64.810 1.00 30.06 744 GLN A O 1
ATOM 5802 N N . MET A 1 745 ? -34.367 34.727 -63.488 1.00 30.75 745 MET A N 1
ATOM 5803 C CA . MET A 1 745 ? -35.167 34.414 -62.301 1.00 30.75 745 MET A CA 1
ATOM 5804 C C . MET A 1 745 ? -34.708 33.245 -61.427 1.00 30.75 745 MET A C 1
ATOM 5806 O O . MET A 1 745 ? -34.903 32.080 -61.746 1.00 30.75 745 MET A O 1
ATOM 5810 N N . ASP A 1 746 ? -34.138 33.630 -60.280 1.00 34.25 746 ASP A N 1
ATOM 5811 C CA . ASP A 1 746 ? -34.732 33.388 -58.959 1.00 34.25 746 ASP A CA 1
ATOM 5812 C C . ASP A 1 746 ? -35.431 32.036 -58.772 1.00 34.25 746 ASP A C 1
ATOM 5814 O O . ASP A 1 746 ? -36.563 31.848 -59.212 1.00 34.25 746 ASP A O 1
ATOM 5818 N N . LEU A 1 747 ? -34.810 31.142 -58.000 1.00 32.69 747 LEU A N 1
ATOM 5819 C CA . LEU A 1 747 ? -35.199 30.879 -56.607 1.00 32.69 747 LEU A CA 1
ATOM 5820 C C . LEU A 1 747 ? -34.533 29.599 -56.082 1.00 32.69 747 LEU A C 1
ATOM 5822 O O . LEU A 1 747 ? -34.536 28.573 -56.759 1.00 32.69 747 LEU A O 1
ATOM 5826 N N . LEU A 1 748 ? -34.127 29.716 -54.811 1.00 33.94 748 LEU A N 1
ATOM 5827 C CA . LEU A 1 748 ? -33.727 28.695 -53.830 1.00 33.94 748 LEU A CA 1
ATOM 5828 C C . LEU A 1 748 ? -32.281 28.189 -53.870 1.00 33.94 748 LEU A C 1
ATOM 5830 O O . LEU A 1 748 ? -31.893 27.467 -54.812 1.00 33.94 748 LEU A O 1
#

Nearest PDB structures (foldseek):
  3zlj-assembly1_B  TM=9.550E-01  e=4.499E-66  Escherichia coli K-12
  7ai7-assembly1_A  TM=7.608E-01  e=9.531E-63  Escherichia coli K-12
  8omo-assembly1_A  TM=6.480E-01  e=4.676E-43  Homo sapiens
  8omq-assembly1_A  TM=7.002E-01  e=3.209E-41  Homo sapiens
  8oma-assembly1_A  TM=6.383E-01  e=1.254E-42  Homo sapiens

pLDDT: mean 85.2, std 15.81, range [28.28, 98.31]

Solvent-accessible surface area (backbone atoms only — not comparable to full-atom values): 40752 Å² total; per-residue (Å²): 135,93,74,71,84,49,73,21,62,63,72,55,67,94,82,45,61,72,48,52,85,52,23,29,28,17,43,33,72,56,97,67,33,35,7,36,14,40,30,25,61,37,60,22,51,36,40,27,33,67,37,78,41,72,65,63,47,52,22,52,47,54,68,65,54,38,55,22,27,40,25,31,52,90,45,34,80,83,47,62,89,46,78,53,59,39,70,38,68,47,70,35,45,35,51,71,53,5,49,51,52,44,26,64,71,66,72,43,94,63,47,60,92,42,71,40,62,85,33,52,39,11,41,6,9,43,14,29,50,54,44,43,40,47,69,76,46,62,48,54,59,79,52,54,70,57,65,43,58,56,59,77,82,50,28,31,48,54,41,55,59,26,45,56,67,64,15,41,77,54,51,93,54,100,56,90,66,12,48,42,66,68,46,65,60,41,53,31,38,53,8,35,31,44,42,54,49,31,72,71,46,18,46,54,50,61,71,63,33,50,41,41,42,47,52,33,53,57,40,66,76,35,58,68,56,47,52,50,42,51,54,47,40,52,66,33,54,58,49,38,46,32,48,22,26,49,51,45,71,72,45,46,56,52,36,53,49,42,39,26,56,24,36,66,46,39,54,56,40,46,50,50,51,48,52,52,53,52,56,72,44,60,90,56,75,80,76,69,78,71,85,76,86,60,101,80,67,82,80,76,80,78,71,80,59,52,69,61,54,37,52,69,39,46,61,48,60,61,72,59,26,55,50,44,56,58,36,42,41,97,78,35,45,79,53,69,82,76,33,69,47,57,33,88,83,60,43,71,70,50,44,51,27,50,46,52,30,52,51,43,54,52,48,51,54,52,48,43,54,50,51,26,69,73,56,67,44,84,75,56,42,73,46,74,48,96,87,77,42,69,32,40,39,40,42,63,92,51,54,91,59,57,62,90,77,50,45,78,77,48,83,54,98,69,25,40,31,26,40,39,73,67,56,52,56,46,46,54,50,26,53,54,23,50,51,50,32,28,54,49,48,46,52,51,49,52,51,53,49,55,60,55,55,72,48,44,65,56,51,50,44,21,38,54,32,50,13,52,53,30,29,47,52,11,41,33,51,44,25,65,76,68,57,31,23,76,56,47,75,47,91,49,61,36,35,38,32,36,50,26,44,36,69,48,58,58,74,66,47,84,88,54,85,73,65,48,35,70,45,76,29,52,56,61,77,32,20,36,40,40,37,28,54,54,89,91,36,45,62,72,56,53,55,48,25,53,54,52,41,54,46,35,44,32,53,24,36,51,26,49,22,72,41,37,38,40,26,58,46,52,30,47,43,49,46,59,72,83,73,88,58,72,89,75,76,59,54,73,48,55,55,51,48,51,53,50,48,50,46,70,76,68,54,40,54,52,17,41,38,38,40,36,50,68,38,69,75,55,57,70,66,61,11,49,51,51,43,47,54,50,54,50,43,40,56,75,72,43,40,26,35,32,44,37,32,38,80,64,68,73,61,52,57,50,41,78,81,34,91,18,37,42,38,22,17,46,43,72,46,80,53,96,95,40,80,45,68,62,45,34,75,41,84,38,66,55,95,69,86,50,64,65,60,51,43,47,75,74,63,53,58,66,70,60,49,55,52,49,51,58,51,48,65,48,62,75,39,96,78,73,73,87,79,75,85,74,85,76,82,84,78,90,74,81,83,83,82,91,79,90,86,83,86,85,78,89,82,135

Radius of gyration: 36.37 Å; Cα contacts (8 Å, |Δi|>4): 1275; chains: 1; bounding box: 99×72×119 Å

Secondary structure (DSSP, 8-state):
------GGG---GGGS-TTS--EEEEEEEETTEEEEEEEETTTTEEEEEEESSHHHHHHHHHHH--SEEEEEGGGTTTTTTSTTEEEE-GGGG-HHHHHHHHHHHHT-S-SGGGT-TT-HHHHHHHHHHHHIIIIIS----TT----EEPPGGGB-EE-HHHHHHTTSSS-SSSS---HHHHH---SSHHHHHHHHHHHHS-B--HHHHHHHHHHHHHHHH-HHHHHHHHHHHHH---HHHHHHHHHTT---HHHHHHHHHHHHHHHHHHHHHHHHHHHHHTT-----------TT------PPPHHHHHHHH----HHHHHHHHHHB-SS--S-TTS---BPTTS-HHHHHHHHHHHHHHHHHHHHHHHHHHHH--TT-EEEEETTTEEEEEEEGGGGGG--TTPEEEEE-SSEEEEE-HHHHHHHHHHHHHHHHHHHHHHHHHHHHHHHHGGGHHHHHHHHHHHHHHHHHHHHHHHHHHHTPBPPEEESSS-EEEEEE--HHHHHH-SSS----EEEEE-SSSEEEEEEE--TTSSHHHHHHHHHHHHHHHHTT--BSSSEEEEEPPSEEEEE------TTTT--HHHHHHHHHHHHHHH--TT-EEEEESTTTTS-HHHHHHHHHHHHHHIIIII--EEEEEES-GGGGGHHHHSTEEEEEEEEEEEETTEEEEEEEEEES--SS--HHHHHHHTT--HHHHHHHHHHHHHHTSSS------PPPPP------------------